Protein AF-A0AAD6GGM7-F1 (afdb_monomer_lite)

Radius of gyration: 41.73 Å; chains: 1; bounding box: 114×85×135 Å

InterPro domains:
  IPR012349 FMN-binding split barrel [G3DSA:2.30.110.10] (9-270)
  IPR024624 Pyridoxamine 5'-phosphate oxidase, Alr4036 family, FMN-binding domain [PF12766] (11-128)

Secondary structure (DSSP, 8-state):
-PPPPP--SPPTTHHHHHHHHHHSTT-EEEEEEEEE-TT--EEEEEEEEEEEEESS-----HHHHHHHHHHSGGGS--S-EE-S-EEEEEETTSHHHHHHHHTTTEEEEEEEEGGGTEEEEEEEEEEEE--TTTTSTT-HHHHHHHHHHHTT-EE-TT--TTS---HHHHHHHHHHTS-HHHHHHTTSSPTT--TTS--SSTT--TT-----TT-HHHHHHEEEEEEEEEEEEEEE-S-TTS-EEEEEEE---S-TT----SEEEEEEPPP---HHHHHHHHHGGG-----------------PPPPPHHHHHTT-----TT-------------------------------------------------------PPPPPPP-PPP--------------------------------------------------PPPPPPPPPPPPPP---------PPPPP----PPPPPPPPS-HHHHHHHH-HHHHHHHHHHHHHHHHHHHHHHHHHHHHHHHHHHHHHHHHHHHHHHHHHH--

Organism: NCBI:txid3151616

Foldseek 3Di:
DPPAAAPQDADPCQVVVVVLQVVAPQQKKKKWFWDADPVRDTDIDIDIFHKQHFPPPGDADPQLQVLQCVAPVPSFFWPWKTFSKIKTKFFPLDPVVVRCVVRVQWMWIWDCRPVQNKIKIFIFGKAKAQAPPCVVVPPPRNVVSVVVVVSHIDTDPDTDPVTDHDPNSSQLSVLSSDFQQRLCVLLADRPPDDPVDDDPDPSHHHRGGHSHSPPPSSSNGMIMMIGDGQKMWMFGCNDVVDTWIKMWGQCGDPDPPDPDNRIDIDIDDDPDDPVVVVVVVVVVVPPDPPPPPPDDPDPDPPPDDDADPVCVVVVHDHPPPDDDDDDDDYDDDDDDDDDDDDDDDDDDDDDDDDDDDDDDDDDDDDDDDDDDDDDDDDDDDDDDDDDDDDDDDDDDDDDDDDDDDDDDDDDDDDDDDDDDDDDDDDDDDDDDDDPDDDDDDDDDDDDDDDDDDDDDDDDDDDDDDDPPDDDDPDPDDPPDPVVVCVCPPPVNVVVVVVVVVVVVVVVVVVVVVVVVVVVVVVVVVVVVVVVVVVVVVVVVD

Structure (mmCIF, N/CA/C/O backbone):
data_AF-A0AAD6GGM7-F1
#
_entry.id   AF-A0AAD6GGM7-F1
#
loop_
_atom_site.group_PDB
_atom_site.id
_atom_site.type_symbol
_atom_site.label_atom_id
_atom_site.label_alt_id
_atom_site.label_comp_id
_atom_site.label_asym_id
_atom_site.label_entity_id
_atom_site.label_seq_id
_atom_site.pdbx_PDB_ins_code
_atom_site.Cartn_x
_atom_site.Cartn_y
_atom_site.Cartn_z
_atom_site.occupancy
_atom_site.B_iso_or_equiv
_atom_site.auth_seq_id
_atom_site.auth_comp_id
_atom_site.auth_asym_id
_atom_site.auth_atom_id
_atom_site.pdbx_PDB_model_num
ATOM 1 N N . MET A 1 1 ? 29.115 5.618 -0.479 1.00 35.94 1 MET A N 1
ATOM 2 C CA . MET A 1 1 ? 28.258 4.424 -0.609 1.00 35.94 1 MET A CA 1
ATOM 3 C C . MET A 1 1 ? 27.806 4.347 -2.053 1.00 35.94 1 MET A C 1
ATOM 5 O O . MET A 1 1 ? 27.170 5.283 -2.517 1.00 35.94 1 MET A O 1
ATOM 9 N N . THR A 1 2 ? 28.222 3.315 -2.778 1.00 30.22 2 THR A N 1
ATOM 10 C CA . THR A 1 2 ? 27.749 3.032 -4.141 1.00 30.22 2 THR A CA 1
ATOM 11 C C . THR A 1 2 ? 26.258 2.675 -4.063 1.00 30.22 2 THR A C 1
ATOM 13 O O . THR A 1 2 ? 25.895 1.949 -3.135 1.00 30.22 2 THR A O 1
ATOM 16 N N . PRO A 1 3 ? 25.381 3.198 -4.940 1.00 36.47 3 PRO A N 1
ATOM 17 C CA . PRO A 1 3 ? 23.967 2.835 -4.910 1.00 36.47 3 PRO A CA 1
ATOM 18 C C . PRO A 1 3 ? 23.812 1.319 -5.121 1.00 36.47 3 PRO A C 1
ATOM 20 O O . PRO A 1 3 ? 24.583 0.738 -5.895 1.00 36.47 3 PRO A O 1
ATOM 23 N N . PRO A 1 4 ? 22.865 0.663 -4.423 1.00 46.09 4 PRO A N 1
ATOM 24 C CA . PRO A 1 4 ? 22.585 -0.749 -4.645 1.00 46.09 4 PRO A CA 1
ATOM 25 C C . PRO A 1 4 ? 22.211 -0.959 -6.116 1.00 46.09 4 PRO A C 1
ATOM 27 O O . PRO A 1 4 ? 21.506 -0.143 -6.712 1.00 46.09 4 PRO A O 1
ATOM 30 N N . ARG A 1 5 ? 22.734 -2.030 -6.719 1.00 51.91 5 ARG A N 1
ATOM 31 C CA . ARG A 1 5 ? 22.454 -2.352 -8.121 1.00 51.91 5 ARG A CA 1
ATOM 32 C C . ARG A 1 5 ? 20.969 -2.687 -8.314 1.00 51.91 5 ARG A C 1
ATOM 34 O O . ARG A 1 5 ? 20.352 -3.206 -7.379 1.00 51.91 5 ARG A O 1
ATOM 41 N N . PRO A 1 6 ? 20.414 -2.441 -9.515 1.00 56.44 6 PRO A N 1
ATOM 42 C CA . PRO A 1 6 ? 19.057 -2.844 -9.840 1.00 56.44 6 PRO A CA 1
ATOM 43 C C . PRO A 1 6 ? 18.833 -4.332 -9.585 1.00 56.44 6 PRO A C 1
ATOM 45 O O . PRO A 1 6 ? 19.717 -5.148 -9.840 1.00 56.44 6 PRO A O 1
ATOM 48 N N . ARG A 1 7 ? 17.647 -4.698 -9.086 1.00 69.62 7 ARG A N 1
ATOM 49 C CA . ARG A 1 7 ? 17.227 -6.104 -8.971 1.00 69.62 7 ARG A CA 1
ATOM 50 C C . ARG A 1 7 ? 17.046 -6.682 -10.378 1.00 69.62 7 ARG A C 1
ATOM 52 O O . ARG A 1 7 ? 15.925 -6.685 -10.872 1.00 69.62 7 ARG A O 1
ATOM 59 N N . GLU A 1 8 ? 18.126 -7.125 -11.021 1.00 71.25 8 GLU A N 1
ATOM 60 C CA . GLU A 1 8 ? 18.127 -7.631 -12.407 1.00 71.25 8 GLU A CA 1
ATOM 61 C C . GLU A 1 8 ? 17.300 -8.913 -12.569 1.00 71.25 8 GLU A C 1
ATOM 63 O O . GLU A 1 8 ? 16.673 -9.123 -13.603 1.00 71.25 8 GLU A O 1
ATOM 68 N N . ILE A 1 9 ? 17.227 -9.737 -11.523 1.00 84.12 9 ILE A N 1
ATOM 69 C CA . ILE A 1 9 ? 16.497 -11.004 -11.545 1.00 84.12 9 ILE A CA 1
ATOM 70 C C . ILE A 1 9 ? 15.089 -10.802 -10.982 1.00 84.12 9 ILE A C 1
ATOM 72 O O . ILE A 1 9 ? 14.897 -10.289 -9.876 1.00 84.12 9 ILE A O 1
ATOM 76 N N . LYS A 1 10 ? 14.096 -11.233 -11.760 1.00 90.56 10 LYS A N 1
ATOM 77 C CA . LYS A 1 10 ? 12.685 -11.266 -11.372 1.00 90.56 10 LYS A CA 1
ATOM 78 C C . LYS A 1 10 ? 12.463 -12.210 -10.189 1.00 90.56 10 LYS A C 1
ATOM 80 O O . LYS A 1 10 ? 13.005 -13.311 -10.156 1.00 90.56 10 LYS A O 1
ATOM 85 N N . ALA A 1 11 ? 11.638 -11.795 -9.230 1.00 93.62 11 ALA A N 1
ATOM 86 C CA . ALA A 1 11 ? 11.418 -12.586 -8.027 1.00 93.62 11 ALA A CA 1
ATOM 87 C C . ALA A 1 11 ? 10.677 -13.914 -8.321 1.00 93.62 11 ALA A C 1
ATOM 89 O O . ALA A 1 11 ? 9.706 -13.912 -9.086 1.00 93.62 11 ALA A O 1
ATOM 90 N N . PRO A 1 12 ? 11.051 -15.035 -7.672 1.00 95.56 12 PRO A N 1
ATOM 91 C CA . PRO A 1 12 ? 10.489 -16.362 -7.965 1.00 95.56 12 PRO A CA 1
ATOM 92 C C . PRO A 1 12 ? 8.990 -16.478 -7.645 1.00 95.56 12 PRO A C 1
ATOM 94 O O . PRO A 1 12 ? 8.266 -17.258 -8.259 1.00 95.56 12 PRO A O 1
ATOM 97 N N . TRP A 1 13 ? 8.492 -15.670 -6.709 1.00 96.81 13 TRP A N 1
ATOM 98 C CA . TRP A 1 13 ? 7.081 -15.625 -6.319 1.00 96.81 13 TRP A CA 1
ATOM 99 C C . TRP A 1 13 ? 6.220 -14.715 -7.212 1.00 96.81 13 TRP A C 1
ATOM 101 O O . TRP A 1 13 ? 4.989 -14.788 -7.137 1.00 96.81 13 TRP A O 1
ATOM 111 N N . ARG A 1 14 ? 6.830 -13.856 -8.051 1.00 95.94 14 ARG A N 1
ATOM 112 C CA . ARG A 1 14 ? 6.131 -12.790 -8.798 1.00 95.94 14 ARG A CA 1
ATOM 113 C C . ARG A 1 14 ? 5.013 -13.361 -9.658 1.00 95.94 14 ARG A C 1
ATOM 115 O O . ARG A 1 14 ? 3.865 -12.940 -9.525 1.00 95.94 14 ARG A O 1
ATOM 122 N N . ASP A 1 15 ? 5.335 -14.299 -10.545 1.00 96.25 15 ASP A N 1
ATOM 123 C CA . ASP A 1 15 ? 4.378 -14.809 -11.536 1.00 96.25 15 ASP A CA 1
ATOM 124 C C . ASP A 1 15 ? 3.225 -15.571 -10.899 1.00 96.25 15 ASP A C 1
ATOM 126 O O . ASP A 1 15 ? 2.073 -15.437 -11.321 1.00 96.25 15 ASP A O 1
ATOM 130 N N . LEU A 1 16 ? 3.516 -16.312 -9.832 1.00 97.38 16 LEU A N 1
ATOM 131 C CA . LEU A 1 16 ? 2.498 -17.027 -9.085 1.00 97.38 16 LEU A CA 1
ATOM 132 C C . LEU A 1 16 ? 1.520 -16.047 -8.426 1.00 97.38 16 LEU A C 1
ATOM 134 O O . LEU A 1 16 ? 0.311 -16.170 -8.634 1.00 97.38 16 LEU A O 1
ATOM 138 N N . LEU A 1 17 ? 2.020 -15.020 -7.729 1.00 97.12 17 LEU A N 1
ATOM 139 C CA . LEU A 1 17 ? 1.173 -13.967 -7.164 1.00 97.12 17 LEU A CA 1
ATOM 140 C C . LEU A 1 17 ? 0.375 -13.241 -8.259 1.00 97.12 17 LEU A C 1
ATOM 142 O O . LEU A 1 17 ? -0.832 -13.059 -8.110 1.00 97.12 17 LEU A O 1
ATOM 146 N N . ALA A 1 18 ? 1.000 -12.889 -9.386 1.00 95.69 18 ALA A N 1
ATOM 147 C CA . ALA A 1 18 ? 0.317 -12.254 -10.514 1.00 95.69 18 ALA A CA 1
ATOM 148 C C . ALA A 1 18 ? -0.840 -13.116 -11.049 1.00 95.69 18 ALA A C 1
ATOM 150 O O . ALA A 1 18 ? -1.940 -12.608 -11.283 1.00 95.69 18 ALA A O 1
ATOM 151 N N . SER A 1 19 ? -0.617 -14.424 -11.203 1.00 95.94 19 SER A N 1
ATOM 152 C CA . SER A 1 19 ? -1.642 -15.368 -11.659 1.00 95.94 19 SER A CA 1
ATOM 153 C C . SER A 1 19 ? -2.811 -15.482 -10.675 1.00 95.94 19 SER A C 1
ATOM 155 O O . SER A 1 19 ? -3.964 -15.576 -11.095 1.00 95.94 19 SER A O 1
ATOM 157 N N . HIS A 1 20 ? -2.532 -15.419 -9.371 1.00 95.81 20 HIS A N 1
ATOM 158 C CA . HIS A 1 20 ? -3.547 -15.474 -8.325 1.00 95.81 20 HIS A CA 1
ATOM 159 C C . HIS A 1 20 ? -4.365 -14.173 -8.259 1.00 95.81 20 HIS A C 1
ATOM 161 O O . HIS A 1 20 ? -5.593 -14.210 -8.152 1.00 95.81 20 HIS A O 1
ATOM 167 N N . LEU A 1 21 ? -3.710 -13.013 -8.393 1.00 93.69 21 LEU A N 1
ATOM 168 C CA . LEU A 1 21 ? -4.381 -11.711 -8.421 1.00 93.69 21 LEU A CA 1
ATOM 169 C C . LEU A 1 21 ? -5.325 -11.581 -9.624 1.00 93.69 21 LEU A C 1
ATOM 171 O O . LEU A 1 21 ? -6.430 -11.076 -9.466 1.00 93.69 21 LEU A O 1
ATOM 175 N N . LYS A 1 22 ? -4.948 -12.097 -10.802 1.00 92.19 22 LYS A N 1
ATOM 176 C CA . LYS A 1 22 ? -5.815 -12.107 -11.999 1.00 92.19 22 LYS A CA 1
ATOM 177 C C . LYS A 1 22 ? -7.103 -12.916 -11.828 1.00 92.19 22 LYS A C 1
ATOM 179 O O . LYS A 1 22 ? -8.080 -12.651 -12.522 1.00 92.19 22 LYS A O 1
ATOM 184 N N . GLN A 1 23 ? -7.109 -13.894 -10.927 1.00 90.00 23 GLN A N 1
ATOM 185 C CA . GLN A 1 23 ? -8.280 -14.727 -10.644 1.00 90.00 23 GLN A CA 1
ATOM 186 C C . GLN A 1 23 ? -9.205 -14.109 -9.589 1.00 90.00 23 GLN A C 1
ATOM 188 O O . GLN A 1 23 ? -10.331 -14.570 -9.432 1.00 90.00 23 GLN A O 1
ATOM 193 N N . THR A 1 24 ? -8.759 -13.065 -8.881 1.00 82.94 24 THR A N 1
ATOM 194 C CA . THR A 1 24 ? -9.496 -12.507 -7.744 1.00 82.94 24 THR A CA 1
ATOM 195 C C . THR A 1 24 ? -10.193 -11.198 -8.125 1.00 82.94 24 THR A C 1
ATOM 197 O O . THR A 1 24 ? -9.528 -10.234 -8.511 1.00 82.94 24 THR A O 1
ATOM 200 N N . PRO A 1 25 ? -11.528 -11.101 -7.994 1.00 78.94 25 PRO A N 1
ATOM 201 C CA . PRO A 1 25 ? -12.244 -9.867 -8.286 1.00 78.94 25 PRO A CA 1
ATOM 202 C C . PRO A 1 25 ? -11.875 -8.754 -7.290 1.00 78.94 25 PRO A C 1
ATOM 204 O O . PRO A 1 25 ? -11.796 -8.973 -6.086 1.00 78.94 25 PRO A O 1
ATOM 207 N N . GLY A 1 26 ? -11.682 -7.531 -7.793 1.00 71.69 26 GLY A N 1
ATOM 208 C CA . GLY A 1 26 ? -11.533 -6.318 -6.974 1.00 71.69 26 GLY A CA 1
ATOM 209 C C . GLY A 1 26 ? -10.103 -5.940 -6.574 1.00 71.69 26 GLY A C 1
ATOM 210 O O . GLY A 1 26 ? -9.876 -4.772 -6.269 1.00 71.69 26 GLY A O 1
ATOM 211 N N . TYR A 1 27 ? -9.136 -6.864 -6.652 1.00 84.12 27 TYR A N 1
ATOM 212 C CA . TYR A 1 27 ? -7.724 -6.613 -6.317 1.00 84.12 27 TYR A CA 1
ATOM 213 C C . TYR A 1 27 ? -7.535 -5.947 -4.938 1.00 84.12 27 TYR A C 1
ATOM 215 O O . TYR A 1 27 ? -6.695 -5.069 -4.776 1.00 84.12 27 TYR A O 1
ATOM 223 N N . GLU A 1 28 ? -8.323 -6.314 -3.929 1.00 95.00 28 GLU A N 1
ATOM 224 C CA . GLU A 1 28 ? -8.232 -5.702 -2.599 1.00 95.00 28 GLU A CA 1
ATOM 225 C C . GLU A 1 28 ? -7.208 -6.415 -1.709 1.00 95.00 28 GLU A C 1
ATOM 227 O O . GLU A 1 28 ? -7.006 -7.627 -1.797 1.00 95.00 28 GLU A O 1
ATOM 232 N N . PHE A 1 29 ? -6.568 -5.659 -0.821 1.00 97.50 29 PHE A N 1
ATOM 233 C CA . PHE A 1 29 ? -5.662 -6.192 0.192 1.00 97.50 29 PHE A CA 1
ATOM 234 C C . PHE A 1 29 ? -5.756 -5.391 1.488 1.00 97.50 29 PHE A C 1
ATOM 236 O O . PHE A 1 29 ? -6.207 -4.244 1.500 1.00 97.50 29 PHE A O 1
ATOM 243 N N . THR A 1 30 ? -5.323 -5.991 2.593 1.00 98.50 30 THR A N 1
ATOM 244 C CA . THR A 1 30 ? -5.213 -5.306 3.884 1.00 98.50 30 THR A CA 1
ATOM 245 C C . THR A 1 30 ? -3.810 -4.738 4.035 1.00 98.50 30 THR A C 1
ATOM 247 O O . THR A 1 30 ? -2.838 -5.485 3.979 1.00 98.50 30 THR A O 1
ATOM 250 N N . LEU A 1 31 ? -3.701 -3.429 4.245 1.00 98.75 31 LEU A N 1
ATOM 251 C CA . LEU A 1 31 ? -2.444 -2.744 4.527 1.00 98.75 31 LEU A CA 1
ATOM 252 C C . LEU A 1 31 ? -2.303 -2.519 6.036 1.00 98.75 31 LEU A C 1
ATOM 254 O O . LEU A 1 31 ? -3.103 -1.788 6.628 1.00 98.75 31 LEU A O 1
ATOM 258 N N . GLY A 1 32 ? -1.271 -3.112 6.627 1.00 98.62 32 GLY A N 1
ATOM 259 C CA . GLY A 1 32 ? -0.784 -2.825 7.971 1.00 98.62 32 GLY A CA 1
ATOM 260 C C . GLY A 1 32 ? 0.305 -1.751 7.955 1.00 98.62 32 GLY A C 1
ATOM 261 O O . GLY A 1 32 ? 1.257 -1.842 7.182 1.00 98.62 32 GLY A O 1
ATOM 262 N N . THR A 1 33 ? 0.163 -0.744 8.815 1.00 98.56 33 THR A N 1
ATOM 263 C CA . THR A 1 33 ? 1.185 0.275 9.112 1.00 98.56 33 THR A CA 1
ATOM 264 C C . THR A 1 33 ? 1.308 0.452 10.627 1.00 98.56 33 THR A C 1
ATOM 266 O O . THR A 1 33 ? 0.507 -0.098 11.389 1.00 98.56 33 THR A O 1
ATOM 269 N N . VAL A 1 34 ? 2.285 1.242 11.069 1.00 98.00 34 VAL A N 1
ATOM 270 C CA . VAL A 1 34 ? 2.481 1.597 12.480 1.00 98.00 34 VAL A CA 1
ATOM 271 C C . VAL A 1 34 ? 2.318 3.106 12.643 1.00 98.00 34 VAL A C 1
ATOM 273 O O . VAL A 1 34 ? 2.827 3.874 11.837 1.00 98.00 34 VAL A O 1
ATOM 276 N N . GLU A 1 35 ? 1.567 3.513 13.658 1.00 97.06 35 GLU A N 1
ATOM 277 C CA . GLU A 1 35 ? 1.491 4.888 14.160 1.00 97.06 35 GLU A CA 1
ATOM 278 C C . GLU A 1 35 ? 2.192 4.953 15.515 1.00 97.06 35 GLU A C 1
ATOM 280 O O . GLU A 1 35 ? 2.224 3.945 16.212 1.00 97.06 35 GLU A O 1
ATOM 285 N N . TYR A 1 36 ? 2.702 6.110 15.922 1.00 96.00 36 TYR A N 1
ATOM 286 C CA . TYR A 1 36 ? 3.238 6.300 17.269 1.00 96.00 36 TYR A CA 1
ATOM 287 C C . TYR A 1 36 ? 2.291 7.180 18.085 1.00 96.00 36 TYR A C 1
ATOM 289 O O . TYR A 1 36 ? 1.843 8.224 17.610 1.00 96.00 36 TYR A O 1
ATOM 297 N N . ASN A 1 37 ? 1.927 6.744 19.295 1.00 95.06 37 ASN A N 1
ATOM 298 C CA . ASN A 1 37 ? 1.106 7.566 20.189 1.00 95.06 37 ASN A CA 1
ATOM 299 C C . ASN A 1 37 ? 1.936 8.703 20.824 1.00 95.06 37 ASN A C 1
ATOM 301 O O . ASN A 1 37 ? 3.132 8.841 20.571 1.00 95.06 37 ASN A O 1
ATOM 305 N N . SER A 1 38 ? 1.301 9.525 21.664 1.00 95.44 38 SER A N 1
ATOM 306 C CA . SER A 1 38 ? 1.968 10.627 22.377 1.00 95.44 38 SER A CA 1
ATOM 307 C C . SER A 1 38 ? 3.137 10.183 23.257 1.00 95.44 38 SER A C 1
ATOM 309 O O . SER A 1 38 ? 4.043 10.975 23.495 1.00 95.44 38 SER A O 1
ATOM 311 N N . ASP A 1 39 ? 3.119 8.930 23.709 1.00 96.31 39 ASP A N 1
ATOM 312 C CA . ASP A 1 39 ? 4.147 8.331 24.561 1.00 96.31 39 ASP A CA 1
ATOM 313 C C . ASP A 1 39 ? 5.272 7.677 23.732 1.00 96.31 39 ASP A C 1
ATOM 315 O O . ASP A 1 39 ? 6.206 7.097 24.281 1.00 96.31 39 ASP A O 1
ATOM 319 N N . GLY A 1 40 ? 5.202 7.771 22.397 1.00 95.25 40 GLY A N 1
ATOM 320 C CA . GLY A 1 40 ? 6.160 7.163 21.475 1.00 95.25 40 GLY A CA 1
ATOM 321 C C . GLY A 1 40 ? 5.998 5.648 21.320 1.00 95.25 40 GLY A C 1
ATOM 322 O O . GLY A 1 40 ? 6.885 4.991 20.777 1.00 95.25 40 GLY A O 1
ATOM 323 N N . GLU A 1 41 ? 4.886 5.068 21.774 1.00 96.62 41 GLU A N 1
ATOM 324 C CA . GLU A 1 41 ? 4.628 3.635 21.649 1.00 96.62 41 GLU A CA 1
ATOM 325 C C . GLU A 1 41 ? 4.082 3.290 20.253 1.00 96.62 41 GLU A C 1
ATOM 327 O O . GLU A 1 41 ? 3.190 3.984 19.748 1.00 96.62 41 GLU A O 1
ATOM 332 N N . PRO A 1 42 ? 4.555 2.194 19.629 1.00 96.81 42 PRO A N 1
ATOM 333 C CA . PRO A 1 42 ? 4.069 1.765 18.326 1.00 96.81 42 PRO A CA 1
ATOM 334 C C . PRO A 1 42 ? 2.659 1.170 18.435 1.00 96.81 42 PRO A C 1
ATOM 336 O O . PRO A 1 42 ? 2.422 0.177 19.126 1.00 96.81 42 PRO A O 1
ATOM 339 N N . VAL A 1 43 ? 1.720 1.730 17.679 1.00 98.00 43 VAL A N 1
ATOM 340 C CA . VAL A 1 43 ? 0.327 1.299 17.602 1.00 98.00 43 VAL A CA 1
ATOM 341 C C . VAL A 1 43 ? -0.001 0.842 16.175 1.00 98.00 43 VAL A C 1
ATOM 343 O O . VAL A 1 43 ? 0.002 1.650 15.243 1.00 98.00 43 VAL A O 1
ATOM 346 N N . PRO A 1 44 ? -0.325 -0.446 15.956 1.00 97.81 44 PRO A N 1
ATOM 347 C CA . PRO A 1 44 ? -0.630 -0.945 14.622 1.00 97.81 44 PRO A CA 1
ATOM 348 C C . PRO A 1 44 ? -1.933 -0.342 14.083 1.00 97.81 44 PRO A C 1
ATOM 350 O O . PRO A 1 44 ? -2.903 -0.102 14.812 1.00 97.81 44 PRO A O 1
ATOM 353 N N . ARG A 1 45 ? -1.969 -0.115 12.771 1.00 98.06 45 ARG A N 1
ATOM 354 C CA . ARG A 1 45 ? -3.123 0.404 12.035 1.00 98.06 45 ARG A CA 1
ATOM 355 C C . ARG A 1 45 ? -3.356 -0.450 10.803 1.00 98.06 45 ARG A C 1
ATOM 357 O O . ARG A 1 45 ? -2.426 -0.747 10.062 1.00 98.06 45 ARG A O 1
ATOM 364 N N . VAL A 1 46 ? -4.609 -0.816 10.559 1.00 98.31 46 VAL A N 1
ATOM 365 C CA . VAL A 1 46 ? -4.994 -1.668 9.427 1.00 98.31 46 VAL A CA 1
ATOM 366 C C . VAL A 1 46 ? -6.150 -1.052 8.654 1.00 98.31 46 VAL A C 1
ATOM 368 O O . VAL A 1 46 ? -7.016 -0.394 9.230 1.00 98.31 46 VAL A O 1
ATOM 371 N N . ARG A 1 47 ? -6.156 -1.240 7.335 1.00 97.94 47 ARG A N 1
ATOM 372 C CA . ARG A 1 47 ? -7.244 -0.825 6.440 1.00 97.94 47 ARG A CA 1
ATOM 373 C C . ARG A 1 47 ? -7.187 -1.592 5.125 1.00 97.94 47 ARG A C 1
ATOM 375 O O . ARG A 1 47 ? -6.117 -2.039 4.725 1.00 97.94 47 ARG A O 1
ATOM 382 N N . THR A 1 48 ? -8.311 -1.666 4.423 1.00 97.94 48 THR A N 1
ATOM 383 C CA . THR A 1 48 ? -8.371 -2.218 3.064 1.00 97.94 48 THR A CA 1
ATOM 384 C C . THR A 1 48 ? -7.915 -1.181 2.037 1.00 97.94 48 THR A C 1
ATOM 386 O O . THR A 1 48 ? -8.244 0.002 2.148 1.00 97.94 48 THR A O 1
ATOM 389 N N . CYS A 1 49 ? -7.144 -1.610 1.042 1.00 97.50 49 CYS A N 1
ATOM 390 C CA . CYS A 1 49 ? -6.679 -0.810 -0.088 1.00 97.50 49 CYS A CA 1
ATOM 391 C C . CYS A 1 49 ? -6.871 -1.588 -1.398 1.00 97.50 49 CYS A C 1
ATOM 393 O O . CYS A 1 49 ? -6.880 -2.816 -1.402 1.00 97.50 49 CYS A O 1
ATOM 395 N N . GLY A 1 50 ? -7.023 -0.868 -2.512 1.00 95.06 50 GLY A N 1
ATOM 396 C CA . GLY A 1 50 ? -7.075 -1.468 -3.846 1.00 95.06 50 GLY A CA 1
ATOM 397 C C . GLY A 1 50 ? -5.677 -1.569 -4.447 1.00 95.06 50 GLY A C 1
ATOM 398 O O . GLY A 1 50 ? -5.038 -0.542 -4.686 1.00 95.06 50 GLY A O 1
ATOM 399 N N . CYS A 1 51 ? -5.214 -2.788 -4.698 1.00 95.56 51 CYS A N 1
ATOM 400 C CA . CYS A 1 51 ? -4.004 -3.073 -5.454 1.00 95.56 51 CYS A CA 1
ATOM 401 C C . CYS A 1 51 ? -4.197 -2.650 -6.916 1.00 95.56 51 CYS A C 1
ATOM 403 O O . CYS A 1 51 ? -5.249 -2.858 -7.524 1.00 95.56 51 CYS A O 1
ATOM 405 N N . ARG A 1 52 ? -3.167 -2.022 -7.476 1.00 95.19 52 ARG A N 1
ATOM 406 C CA . ARG A 1 52 ? -3.119 -1.514 -8.850 1.00 95.19 52 ARG A CA 1
ATOM 407 C C . ARG A 1 52 ? -2.167 -2.321 -9.734 1.00 95.19 52 ARG A C 1
ATOM 409 O O . ARG A 1 52 ? -1.870 -1.898 -10.842 1.00 95.19 52 ARG A O 1
ATOM 416 N N . GLY A 1 53 ? -1.758 -3.501 -9.267 1.00 94.81 53 GLY A N 1
ATOM 417 C CA . GLY A 1 53 ? -0.844 -4.392 -9.971 1.00 94.81 53 GLY A CA 1
ATOM 418 C C . GLY A 1 53 ? 0.619 -4.122 -9.631 1.00 94.81 53 GLY A C 1
ATOM 419 O O . GLY A 1 53 ? 0.938 -3.505 -8.607 1.00 94.81 53 GLY A O 1
ATOM 420 N N . PHE A 1 54 ? 1.499 -4.625 -10.492 1.00 96.44 54 PHE A N 1
ATOM 421 C CA . PHE A 1 54 ? 2.937 -4.445 -10.355 1.00 96.44 54 PHE A CA 1
ATOM 422 C C . PHE A 1 54 ? 3.373 -3.122 -10.981 1.00 96.44 54 PHE A C 1
ATOM 424 O O . PHE A 1 54 ? 2.880 -2.736 -12.036 1.00 96.44 54 PHE A O 1
ATOM 431 N N . PHE A 1 55 ? 4.290 -2.405 -10.342 1.00 97.06 55 PHE A N 1
ATOM 432 C CA . PHE A 1 55 ? 4.837 -1.178 -10.905 1.00 97.06 55 PHE A CA 1
ATOM 433 C C . PHE A 1 55 ? 5.799 -1.484 -12.067 1.00 97.06 55 PHE A C 1
ATOM 435 O O . PHE A 1 55 ? 6.553 -2.451 -11.985 1.00 97.06 55 PHE A O 1
ATOM 442 N N . PRO A 1 56 ? 5.888 -0.641 -13.105 1.00 94.75 56 PRO A N 1
ATOM 443 C CA . PRO A 1 56 ? 4.892 0.320 -13.574 1.00 94.75 56 PRO A CA 1
ATOM 444 C C . PRO A 1 56 ? 3.857 -0.323 -14.523 1.00 94.75 56 PRO A C 1
ATOM 446 O O . PRO A 1 56 ? 3.173 0.390 -15.248 1.00 94.75 56 PRO A O 1
ATOM 449 N N . GLU A 1 57 ? 3.741 -1.653 -14.536 1.00 91.69 57 GLU A N 1
ATOM 450 C CA . GLU A 1 57 ? 2.872 -2.450 -15.410 1.00 91.69 57 GLU A CA 1
ATOM 451 C C . GLU A 1 57 ? 1.377 -2.293 -15.065 1.00 91.69 57 GLU A C 1
ATOM 453 O O . GLU A 1 57 ? 0.743 -3.164 -14.466 1.00 91.69 57 GLU A O 1
ATOM 458 N N . LEU A 1 58 ? 0.797 -1.162 -15.465 1.00 91.19 58 LEU A N 1
ATOM 459 C CA . LEU A 1 58 ? -0.612 -0.855 -15.250 1.00 91.19 58 LEU A CA 1
ATOM 460 C C . LEU A 1 58 ? -1.470 -1.256 -16.457 1.00 91.19 58 LEU A C 1
ATOM 462 O O . LEU A 1 58 ? -1.369 -0.679 -17.539 1.00 91.19 58 LEU A O 1
ATOM 466 N N . GLU A 1 59 ? -2.401 -2.187 -16.256 1.00 89.69 59 GLU A N 1
ATOM 467 C CA . GLU A 1 59 ? -3.450 -2.470 -17.239 1.00 89.69 59 GLU A CA 1
ATOM 468 C C . GLU A 1 59 ? -4.542 -1.385 -17.159 1.00 89.69 59 GLU A C 1
ATOM 470 O O . GLU A 1 59 ? -5.394 -1.376 -16.264 1.00 89.69 59 GLU A O 1
ATOM 475 N N . LEU A 1 60 ? -4.498 -0.426 -18.089 1.00 90.88 60 LEU A N 1
ATOM 476 C CA . LEU A 1 60 ? -5.483 0.654 -18.168 1.00 90.88 60 LEU A CA 1
ATOM 477 C C . LEU A 1 60 ? -6.846 0.145 -18.649 1.00 90.88 60 LEU A C 1
ATOM 479 O O . LEU A 1 60 ? -6.951 -0.495 -19.700 1.00 90.88 60 LEU A O 1
ATOM 483 N N . HIS A 1 61 ? -7.909 0.540 -17.946 1.00 90.56 61 HIS A N 1
ATOM 484 C CA . HIS A 1 61 ? -9.282 0.380 -18.420 1.00 90.56 61 HIS A CA 1
ATOM 485 C C . HIS A 1 61 ? -9.472 1.090 -19.781 1.00 90.56 61 HIS A C 1
ATOM 487 O O . HIS A 1 61 ? -8.912 2.174 -19.966 1.00 90.56 61 HIS A O 1
ATOM 493 N N . PRO A 1 62 ? -10.301 0.577 -20.719 1.00 93.00 62 PRO A N 1
ATOM 494 C CA . PRO A 1 62 ? -10.467 1.175 -22.050 1.00 93.00 62 PRO A CA 1
ATOM 495 C C . PRO A 1 62 ? -10.791 2.676 -22.054 1.00 93.00 62 PRO A C 1
ATOM 497 O O . PRO A 1 62 ? -10.295 3.415 -22.897 1.00 93.00 62 PRO A O 1
ATOM 500 N N . SER A 1 63 ? -11.581 3.155 -21.088 1.00 92.06 63 SER A N 1
ATOM 501 C CA . SER A 1 63 ? -11.841 4.596 -20.945 1.00 92.06 63 SER A CA 1
ATOM 502 C C . SER A 1 63 ? -10.607 5.386 -20.500 1.00 92.06 63 SER A C 1
ATOM 504 O O . SER A 1 63 ? -10.410 6.501 -20.958 1.00 92.06 63 SER A O 1
ATOM 506 N N . GLY A 1 64 ? -9.777 4.812 -19.624 1.00 93.69 64 GLY A N 1
ATOM 507 C CA . GLY A 1 64 ? -8.522 5.425 -19.192 1.00 93.69 64 GLY A CA 1
ATOM 508 C C . GLY A 1 64 ? -7.501 5.481 -20.328 1.00 93.69 64 GLY A C 1
ATOM 509 O O . GLY A 1 64 ? -6.810 6.480 -20.466 1.00 93.69 64 GLY A O 1
ATOM 510 N N . GLN A 1 65 ? -7.461 4.461 -21.194 1.00 94.06 65 GLN A N 1
ATOM 511 C CA . GLN A 1 65 ? -6.623 4.479 -22.401 1.00 94.06 65 GLN A CA 1
ATOM 512 C C . GLN A 1 65 ? -6.992 5.634 -23.338 1.00 94.06 65 GLN A C 1
ATOM 514 O O . GLN A 1 65 ? -6.108 6.281 -23.894 1.00 94.06 65 GLN A O 1
ATOM 519 N N . GLU A 1 66 ? -8.287 5.892 -23.520 1.00 94.25 66 GLU A N 1
ATOM 520 C CA . GLU A 1 66 ? -8.752 7.013 -24.336 1.00 94.25 66 GLU A CA 1
ATOM 521 C C . GLU A 1 66 ? -8.419 8.361 -23.683 1.00 94.25 66 GLU A C 1
ATOM 523 O O . GLU A 1 66 ? -7.888 9.245 -24.352 1.00 94.25 66 GLU A O 1
ATOM 528 N N . ASP A 1 67 ? -8.643 8.496 -22.370 1.00 95.56 67 ASP A N 1
ATOM 529 C CA . ASP A 1 67 ? -8.288 9.708 -21.624 1.00 95.56 67 ASP A CA 1
ATOM 530 C C . ASP A 1 67 ? -6.780 10.016 -21.740 1.00 95.56 67 ASP A C 1
ATOM 532 O O . ASP A 1 67 ? -6.407 11.154 -22.022 1.00 95.56 67 ASP A O 1
ATOM 536 N N . VAL A 1 68 ? -5.910 9.007 -21.587 1.00 95.38 68 VAL A N 1
ATOM 537 C CA . VAL A 1 68 ? -4.446 9.147 -21.716 1.00 95.38 68 VAL A CA 1
ATOM 538 C C . VAL A 1 68 ? -4.051 9.550 -23.136 1.00 95.38 68 VAL A C 1
ATOM 540 O O . VAL A 1 68 ? -3.284 10.492 -23.304 1.00 95.38 68 VAL A O 1
ATOM 543 N N . LYS A 1 69 ? -4.608 8.917 -24.176 1.00 93.94 69 LYS A N 1
ATOM 544 C CA . LYS A 1 69 ? -4.326 9.300 -25.574 1.00 93.94 69 LYS A CA 1
ATOM 545 C C . LYS A 1 69 ? -4.705 10.747 -25.880 1.00 93.94 69 LYS A C 1
ATOM 547 O O . LYS A 1 69 ? -4.050 11.383 -26.701 1.00 93.94 69 LYS A O 1
ATOM 552 N N . GLN A 1 70 ? -5.775 11.245 -25.263 1.00 93.94 70 GLN A N 1
ATOM 553 C CA . GLN A 1 70 ? -6.277 12.596 -25.499 1.00 93.94 70 GLN A CA 1
ATOM 554 C C . GLN A 1 70 ? -5.561 13.665 -24.664 1.00 93.94 70 GLN A C 1
ATOM 556 O O . GLN A 1 70 ? -5.431 14.794 -25.134 1.00 93.94 70 GLN A O 1
ATOM 561 N N . GLN A 1 71 ? -5.148 13.343 -23.433 1.00 93.94 71 GLN A N 1
ATOM 562 C CA . GLN A 1 71 ? -4.741 14.343 -22.434 1.00 93.94 71 GLN A CA 1
ATOM 563 C C . GLN A 1 71 ? -3.308 14.168 -21.902 1.00 93.94 71 GLN A C 1
ATOM 565 O O . GLN A 1 71 ? -2.765 15.114 -21.332 1.00 93.94 71 GLN A O 1
ATOM 570 N N . ALA A 1 72 ? -2.683 12.997 -22.058 1.00 90.12 72 ALA A N 1
ATOM 571 C CA . ALA A 1 72 ? -1.303 12.778 -21.629 1.00 90.12 72 ALA A CA 1
ATOM 572 C C . ALA A 1 72 ? -0.311 13.149 -22.738 1.00 90.12 72 ALA A C 1
ATOM 574 O O . ALA A 1 72 ? -0.532 12.890 -23.926 1.00 90.12 72 ALA A O 1
ATOM 575 N N . GLN A 1 73 ? 0.823 13.727 -22.349 1.00 84.12 73 GLN A N 1
ATOM 576 C CA . GLN A 1 73 ? 1.880 14.088 -23.285 1.00 84.12 73 GLN A CA 1
ATOM 577 C C . GLN A 1 73 ? 2.468 12.829 -23.939 1.00 84.12 73 GLN A C 1
ATOM 579 O O . GLN A 1 73 ? 2.821 11.864 -23.265 1.00 84.12 73 GLN A O 1
ATOM 584 N N . GLY A 1 74 ? 2.546 12.819 -25.274 1.00 85.50 74 GLY A N 1
ATOM 585 C CA . GLY A 1 74 ? 3.067 11.671 -26.029 1.00 85.50 74 GLY A CA 1
ATOM 586 C C . GLY A 1 74 ? 2.174 10.421 -26.007 1.00 85.50 74 GLY A C 1
ATOM 587 O O . GLY A 1 74 ? 2.573 9.394 -26.551 1.00 85.50 74 GLY A O 1
ATOM 588 N N . GLY A 1 75 ? 0.966 10.504 -25.433 1.00 88.06 75 GLY A N 1
ATOM 589 C CA . GLY A 1 75 ? 0.038 9.376 -25.319 1.00 88.06 75 GLY A CA 1
ATOM 590 C C . GLY A 1 75 ? 0.352 8.402 -24.178 1.00 88.06 75 GLY A C 1
ATOM 591 O O . GLY A 1 75 ? -0.113 7.264 -24.237 1.00 88.06 75 GLY A O 1
ATOM 592 N N . GLY A 1 76 ? 1.109 8.840 -23.165 1.00 90.06 76 GLY A N 1
ATOM 593 C CA . GLY A 1 76 ? 1.514 8.025 -22.016 1.00 90.06 76 GLY A CA 1
ATOM 594 C C . GLY A 1 76 ? 2.922 7.443 -22.150 1.00 90.06 76 GLY A C 1
ATOM 595 O O . GLY A 1 76 ? 3.665 7.755 -23.082 1.00 90.06 76 GLY A O 1
ATOM 596 N N . ASN A 1 77 ? 3.300 6.605 -21.190 1.00 92.50 77 ASN A N 1
ATOM 597 C CA . ASN A 1 77 ? 4.604 5.967 -21.140 1.00 92.50 77 ASN A CA 1
ATOM 598 C C . ASN A 1 77 ? 4.677 4.725 -22.040 1.00 92.50 77 ASN A C 1
ATOM 600 O O . ASN A 1 77 ? 3.729 3.938 -22.117 1.00 92.50 77 ASN A O 1
ATOM 604 N N . PRO A 1 78 ? 5.831 4.479 -22.688 1.00 91.44 78 PRO A N 1
ATOM 605 C CA . PRO A 1 78 ? 6.091 3.181 -23.296 1.00 91.44 78 PRO A CA 1
ATOM 606 C C . PRO A 1 78 ? 6.208 2.091 -22.210 1.00 91.44 78 PRO A C 1
ATOM 608 O O . PRO A 1 78 ? 6.624 2.395 -21.084 1.00 91.44 78 PRO A O 1
ATOM 611 N N . PRO A 1 79 ? 5.924 0.812 -22.533 1.00 91.38 79 PRO A N 1
ATOM 612 C CA . PRO A 1 79 ? 6.117 -0.324 -21.628 1.00 91.38 79 PRO A CA 1
ATOM 613 C C . PRO A 1 79 ? 7.614 -0.649 -21.479 1.00 91.38 79 PRO A C 1
ATOM 615 O O . PRO A 1 79 ? 8.089 -1.691 -21.913 1.00 91.38 79 PRO A O 1
ATOM 618 N N . LYS A 1 80 ? 8.372 0.288 -20.910 1.00 92.50 80 LYS A N 1
ATOM 619 C CA . LYS A 1 80 ? 9.835 0.262 -20.846 1.00 92.50 80 LYS A CA 1
ATOM 620 C C . LYS A 1 80 ? 10.373 -0.566 -19.688 1.00 92.50 80 LYS A C 1
ATOM 622 O O . LYS A 1 80 ? 11.402 -1.223 -19.825 1.00 92.50 80 LYS A O 1
ATOM 627 N N . TYR A 1 81 ? 9.684 -0.504 -18.554 1.00 94.19 81 TYR A N 1
ATOM 628 C CA . TYR A 1 81 ? 10.144 -1.104 -17.312 1.00 94.19 81 TYR A CA 1
ATOM 629 C C . TYR A 1 81 ? 9.159 -2.136 -16.772 1.00 94.19 81 TYR A C 1
ATOM 631 O O . TYR A 1 81 ? 7.948 -2.017 -16.964 1.00 94.19 81 TYR A O 1
ATOM 639 N N . GLU A 1 82 ? 9.688 -3.101 -16.030 1.00 94.56 82 GLU A N 1
ATOM 640 C CA . GLU A 1 82 ? 8.941 -3.979 -15.132 1.00 94.56 82 GLU A CA 1
ATOM 641 C C . GLU A 1 82 ? 9.604 -4.023 -13.748 1.00 94.56 82 GLU A C 1
ATOM 643 O O . GLU A 1 82 ? 10.758 -3.620 -13.580 1.00 94.56 82 GLU A O 1
ATOM 648 N N . SER A 1 83 ? 8.879 -4.503 -12.738 1.00 95.81 83 SER A N 1
ATOM 649 C CA . SER A 1 83 ? 9.431 -4.713 -11.398 1.00 95.81 83 SER A CA 1
ATOM 650 C C . SER A 1 83 ? 8.602 -5.718 -10.594 1.00 95.81 83 SER A C 1
ATOM 652 O O . SER A 1 83 ? 7.544 -6.169 -11.029 1.00 95.81 83 SER A O 1
ATOM 654 N N . ASP A 1 84 ? 9.072 -6.051 -9.392 1.00 96.00 84 ASP A N 1
ATOM 655 C CA . ASP A 1 84 ? 8.332 -6.884 -8.431 1.00 96.00 84 ASP A CA 1
ATOM 656 C C . ASP A 1 84 ? 7.542 -6.034 -7.413 1.00 96.00 84 ASP A C 1
ATOM 658 O O . ASP A 1 84 ? 7.061 -6.542 -6.402 1.00 96.00 84 ASP A O 1
ATOM 662 N N . LEU A 1 85 ? 7.428 -4.722 -7.643 1.00 97.75 85 LEU A N 1
ATOM 663 C CA . LEU A 1 85 ? 6.824 -3.783 -6.700 1.00 97.75 85 LEU A CA 1
ATOM 664 C C . LEU A 1 85 ? 5.301 -3.819 -6.789 1.00 97.75 85 LEU A C 1
ATOM 666 O O . LEU A 1 85 ? 4.749 -3.635 -7.869 1.00 97.75 85 LEU A O 1
ATOM 670 N N . LEU A 1 86 ? 4.605 -3.967 -5.665 1.00 97.50 86 LEU A N 1
ATOM 671 C CA . LEU A 1 86 ? 3.144 -3.843 -5.633 1.00 97.50 86 LEU A CA 1
ATOM 672 C C . LEU A 1 86 ? 2.732 -2.380 -5.521 1.00 97.50 86 LEU A C 1
ATOM 674 O O . LEU A 1 86 ? 3.393 -1.601 -4.839 1.00 97.50 86 LEU A O 1
ATOM 678 N N . THR A 1 87 ? 1.617 -2.004 -6.139 1.00 97.88 87 THR A N 1
ATOM 679 C CA . THR A 1 87 ? 1.167 -0.608 -6.146 1.00 97.88 87 THR A CA 1
ATOM 680 C C . THR A 1 87 ? -0.243 -0.434 -5.626 1.00 97.88 87 THR A C 1
ATOM 682 O O . THR A 1 87 ? -1.100 -1.304 -5.767 1.00 97.88 87 THR A O 1
ATOM 685 N N . PHE A 1 88 ? -0.506 0.729 -5.041 1.00 97.88 88 PHE A N 1
ATOM 686 C CA . PHE A 1 88 ? -1.851 1.212 -4.764 1.00 97.88 88 PHE A CA 1
ATOM 687 C C . PHE A 1 88 ? -1.897 2.738 -4.868 1.00 97.88 88 PHE A C 1
ATOM 689 O O . PHE A 1 88 ? -0.873 3.403 -5.004 1.00 97.88 88 PHE A O 1
ATOM 696 N N . THR A 1 89 ? -3.095 3.311 -4.823 1.00 97.88 89 THR A N 1
ATOM 697 C CA . THR A 1 89 ? -3.301 4.765 -4.911 1.00 97.88 89 THR A CA 1
ATOM 698 C C . THR A 1 89 ? -4.032 5.268 -3.678 1.00 97.88 89 THR A C 1
ATOM 700 O O . THR A 1 89 ? -4.932 4.595 -3.175 1.00 97.88 89 THR A O 1
ATOM 703 N N . THR A 1 90 ? -3.671 6.448 -3.184 1.00 98.00 90 THR A N 1
ATOM 704 C CA . THR A 1 90 ? -4.252 7.024 -1.963 1.00 98.00 90 THR A CA 1
ATOM 705 C C . THR A 1 90 ? -4.324 8.543 -2.046 1.00 98.00 90 THR A C 1
ATOM 707 O O . THR A 1 90 ? -3.703 9.164 -2.905 1.00 98.00 90 THR A O 1
ATOM 710 N N . ASP A 1 91 ? -5.108 9.138 -1.150 1.00 97.75 91 ASP A N 1
ATOM 711 C CA . ASP A 1 91 ? -5.106 10.580 -0.917 1.00 97.75 91 ASP A CA 1
ATOM 712 C C . ASP A 1 91 ? -3.961 10.937 0.045 1.00 97.75 91 ASP A C 1
ATOM 714 O O . ASP A 1 91 ? -3.748 10.217 1.030 1.00 97.75 91 ASP A O 1
ATOM 718 N N . VAL A 1 92 ? -3.229 12.017 -0.247 1.00 96.75 92 VAL A N 1
ATOM 719 C CA . VAL A 1 92 ? -2.069 12.479 0.530 1.00 96.75 92 VAL A CA 1
ATOM 720 C C . VAL A 1 92 ? -2.428 12.823 1.977 1.00 96.75 92 VAL A C 1
ATOM 722 O O . VAL A 1 92 ? -1.611 12.686 2.877 1.00 96.75 92 VAL A O 1
ATOM 725 N N . ARG A 1 93 ? -3.685 13.206 2.218 1.00 96.06 93 ARG A N 1
ATOM 726 C CA . ARG A 1 93 ? -4.197 13.643 3.523 1.00 96.06 93 ARG A CA 1
ATOM 727 C C . ARG A 1 93 ? -4.615 12.476 4.419 1.00 96.06 93 ARG A C 1
ATOM 729 O O . ARG A 1 93 ? -5.153 12.698 5.498 1.00 96.06 93 ARG A O 1
ATOM 736 N N . MET A 1 94 ? -4.458 11.230 3.967 1.00 96.69 94 MET A N 1
ATOM 737 C CA . MET A 1 94 ? -4.779 10.059 4.784 1.00 96.69 94 MET A CA 1
ATOM 738 C C . MET A 1 94 ? -3.636 9.729 5.741 1.00 96.69 94 MET A C 1
ATOM 740 O O . MET A 1 94 ? -2.496 9.589 5.310 1.00 96.69 94 MET A O 1
ATOM 744 N N . GLU A 1 95 ? -3.985 9.445 6.998 1.00 96.12 95 GLU A N 1
ATOM 745 C CA . GLU A 1 95 ? -3.054 9.100 8.091 1.00 96.12 95 GLU A CA 1
ATOM 746 C C . GLU A 1 95 ? -2.020 8.028 7.717 1.00 96.12 95 GLU A C 1
ATOM 748 O O . GLU A 1 95 ? -0.890 8.048 8.184 1.00 96.12 95 GLU A O 1
ATOM 753 N N . LYS A 1 96 ? -2.378 7.082 6.836 1.00 97.31 96 LYS A N 1
ATOM 754 C CA . LYS A 1 96 ? -1.461 6.006 6.440 1.00 97.31 96 LYS A CA 1
ATOM 755 C C . LYS A 1 96 ? -0.146 6.517 5.837 1.00 97.31 96 LYS A C 1
ATOM 757 O O . LYS A 1 96 ? 0.833 5.792 5.906 1.00 97.31 96 LYS A O 1
ATOM 762 N N . LEU A 1 97 ? -0.119 7.699 5.210 1.00 96.69 97 LEU A N 1
ATOM 763 C CA . LEU A 1 97 ? 1.115 8.212 4.611 1.00 96.69 97 LEU A CA 1
ATOM 764 C C . LEU A 1 97 ? 2.089 8.738 5.664 1.00 96.69 97 LEU A C 1
ATOM 766 O O . LEU A 1 97 ? 3.264 8.390 5.591 1.00 96.69 97 LEU A O 1
ATOM 770 N N . SER A 1 98 ? 1.614 9.492 6.661 1.00 95.69 98 SER A N 1
ATOM 771 C CA . SER A 1 98 ? 2.471 9.909 7.780 1.00 95.69 98 SER A CA 1
ATOM 772 C C . SER A 1 98 ? 2.958 8.690 8.561 1.00 95.69 98 SER A C 1
ATOM 774 O O . SER A 1 98 ? 4.151 8.557 8.795 1.00 95.69 98 SER A O 1
ATOM 776 N N . GLN A 1 99 ? 2.072 7.720 8.809 1.00 97.56 99 GLN A N 1
ATOM 777 C CA . GLN A 1 99 ? 2.411 6.443 9.447 1.00 97.56 99 GLN A CA 1
ATOM 778 C C . GLN A 1 99 ? 3.500 5.670 8.682 1.00 97.56 99 GLN A C 1
ATOM 780 O O . GLN A 1 99 ? 4.410 5.111 9.289 1.00 97.56 99 GLN A O 1
ATOM 785 N N . ILE A 1 100 ? 3.446 5.641 7.344 1.00 97.69 100 ILE A N 1
ATOM 786 C CA . ILE A 1 100 ? 4.503 5.035 6.518 1.00 97.69 100 ILE A CA 1
ATOM 787 C C . ILE A 1 100 ? 5.832 5.762 6.747 1.00 97.69 100 ILE A C 1
ATOM 789 O O . ILE A 1 100 ? 6.835 5.106 6.992 1.00 97.69 100 ILE A O 1
ATOM 793 N N . VAL A 1 101 ? 5.861 7.094 6.707 1.00 96.00 101 VAL A N 1
ATOM 794 C CA . VAL A 1 101 ? 7.107 7.857 6.893 1.00 96.00 101 VAL A CA 1
ATOM 795 C C . VAL A 1 101 ? 7.674 7.676 8.307 1.00 96.00 101 VAL A C 1
ATOM 797 O O . VAL A 1 101 ? 8.855 7.360 8.453 1.00 96.00 101 VAL A O 1
ATOM 800 N N . GLU A 1 102 ? 6.837 7.808 9.336 1.00 95.50 102 GLU A N 1
ATOM 801 C CA . GLU A 1 102 ? 7.211 7.697 10.755 1.00 95.50 102 GLU A CA 1
ATOM 802 C C . GLU A 1 102 ? 7.740 6.305 11.121 1.00 95.50 102 GLU A C 1
ATOM 804 O O . GLU A 1 102 ? 8.686 6.183 11.894 1.00 95.50 102 GLU A O 1
ATOM 809 N N . SER A 1 103 ? 7.182 5.249 10.524 1.00 95.50 103 SER A N 1
ATOM 810 C CA . SER A 1 103 ? 7.619 3.862 10.737 1.00 95.50 103 SER A CA 1
ATOM 811 C C . SER A 1 103 ? 8.843 3.458 9.908 1.00 95.50 103 SER A C 1
ATOM 813 O O . SER A 1 103 ? 9.133 2.270 9.774 1.00 95.50 103 SER A O 1
ATOM 815 N N . GLY A 1 104 ? 9.564 4.411 9.308 1.00 95.75 104 GLY A N 1
ATOM 816 C CA . GLY A 1 104 ? 10.724 4.104 8.470 1.00 95.75 104 GLY A CA 1
ATOM 817 C C . GLY A 1 104 ? 10.351 3.386 7.169 1.00 95.75 104 GLY A C 1
ATOM 818 O O . GLY A 1 104 ? 11.127 2.585 6.653 1.00 95.75 104 GLY A O 1
ATOM 819 N N . TYR A 1 105 ? 9.174 3.694 6.622 1.00 97.88 105 TYR A N 1
ATOM 820 C CA . TYR A 1 105 ? 8.573 3.131 5.408 1.00 97.88 105 TYR A CA 1
ATOM 821 C C . TYR A 1 105 ? 8.055 1.697 5.540 1.00 97.88 105 TYR A C 1
ATOM 823 O O . TYR A 1 105 ? 7.543 1.163 4.557 1.00 97.88 105 TYR A O 1
ATOM 831 N N . HIS A 1 106 ? 8.138 1.069 6.715 1.00 98.12 106 HIS A N 1
ATOM 832 C CA . HIS A 1 106 ? 7.763 -0.332 6.890 1.00 98.12 106 HIS A CA 1
ATOM 833 C C . HIS A 1 106 ? 6.251 -0.567 6.785 1.00 98.12 106 HIS A C 1
ATOM 835 O O . HIS A 1 106 ? 5.440 0.074 7.454 1.00 98.12 106 HIS A O 1
ATOM 841 N N . VAL A 1 107 ? 5.870 -1.544 5.960 1.00 98.69 107 VAL A N 1
ATOM 842 C CA . VAL A 1 107 ? 4.478 -1.973 5.781 1.00 98.69 107 VAL A CA 1
ATOM 843 C C . VAL A 1 107 ? 4.363 -3.487 5.655 1.00 98.69 107 VAL A C 1
ATOM 845 O O . VAL A 1 107 ? 5.308 -4.170 5.252 1.00 98.69 107 VAL A O 1
ATOM 848 N N . GLU A 1 108 ? 3.164 -4.001 5.923 1.00 98.75 108 GLU A N 1
ATOM 849 C CA . GLU A 1 108 ? 2.763 -5.359 5.550 1.00 98.75 108 GLU A CA 1
ATOM 850 C C . GLU A 1 108 ? 1.465 -5.308 4.734 1.00 98.75 108 GLU A C 1
ATOM 852 O O . GLU A 1 108 ? 0.460 -4.746 5.169 1.00 98.75 108 GLU A O 1
ATOM 857 N N . ALA A 1 109 ? 1.480 -5.891 3.539 1.00 98.50 109 ALA A N 1
ATOM 858 C CA . ALA A 1 109 ? 0.319 -6.058 2.678 1.00 98.50 109 ALA A CA 1
ATOM 859 C C . ALA A 1 109 ? -0.144 -7.519 2.712 1.00 98.50 109 ALA A C 1
ATOM 861 O O . ALA A 1 109 ? 0.627 -8.424 2.400 1.00 98.50 109 ALA A O 1
ATOM 862 N N . VAL A 1 110 ? -1.406 -7.754 3.069 1.00 98.56 110 VAL A N 1
ATOM 863 C CA . VAL A 1 110 ? -1.987 -9.098 3.167 1.00 98.56 110 VAL A CA 1
ATOM 864 C C . VAL A 1 110 ? -3.112 -9.264 2.156 1.00 98.56 110 VAL A C 1
ATOM 866 O O . VAL A 1 110 ? -4.112 -8.545 2.198 1.00 98.56 110 VAL A O 1
ATOM 869 N N . PHE A 1 111 ? -2.972 -10.255 1.283 1.00 98.00 111 PHE A N 1
ATOM 870 C CA . PHE A 1 111 ? -4.000 -10.676 0.341 1.00 98.00 111 PHE A CA 1
ATOM 871 C C . PHE A 1 111 ? -4.621 -11.971 0.845 1.00 98.00 111 PHE A C 1
ATOM 873 O O . PHE A 1 111 ? -3.919 -12.961 1.035 1.00 98.00 111 PHE A O 1
ATOM 880 N N . TRP A 1 112 ? -5.936 -11.979 1.040 1.00 96.56 112 TRP A N 1
ATOM 881 C CA . TRP A 1 112 ? -6.686 -13.209 1.264 1.00 96.56 112 TRP A CA 1
ATOM 882 C C . TRP A 1 112 ? -7.510 -13.517 0.019 1.00 96.56 112 TRP A C 1
ATOM 884 O O . TRP A 1 112 ? -8.478 -12.821 -0.279 1.00 96.56 112 TRP A O 1
ATOM 894 N N . LEU A 1 113 ? -7.097 -14.543 -0.719 1.00 95.81 113 LEU A N 1
ATOM 895 C CA . LEU A 1 113 ? -7.703 -14.935 -1.985 1.00 95.81 113 LEU A CA 1
ATOM 896 C C . LEU A 1 113 ? -8.604 -16.135 -1.717 1.00 95.81 113 LEU A C 1
ATOM 898 O O . LEU A 1 113 ? -8.183 -17.286 -1.828 1.00 95.81 113 LEU A O 1
ATOM 902 N N . GLN A 1 114 ? -9.831 -15.841 -1.287 1.00 93.31 114 GLN A N 1
ATOM 903 C CA . GLN A 1 114 ? -10.766 -16.841 -0.773 1.00 93.31 114 GLN A CA 1
ATOM 904 C C . GLN A 1 114 ? -11.043 -17.968 -1.776 1.00 93.31 114 GLN A C 1
ATOM 906 O O . GLN A 1 114 ? -11.028 -19.131 -1.385 1.00 93.31 114 GLN A O 1
ATOM 911 N N . ASP A 1 115 ? -11.236 -17.641 -3.055 1.00 92.88 115 ASP A N 1
ATOM 912 C CA . ASP A 1 115 ? -11.534 -18.632 -4.099 1.00 92.88 115 ASP A CA 1
ATOM 913 C C . ASP A 1 115 ? -10.371 -19.610 -4.332 1.00 92.88 115 ASP A C 1
ATOM 915 O O . ASP A 1 115 ? -10.584 -20.757 -4.717 1.00 92.88 115 ASP A O 1
ATOM 919 N N . LEU A 1 116 ? -9.142 -19.170 -4.050 1.00 95.12 116 LEU A N 1
ATOM 920 C CA . LEU A 1 116 ? -7.925 -19.979 -4.133 1.00 95.12 116 LEU A CA 1
ATOM 921 C C . LEU A 1 116 ? -7.520 -20.581 -2.785 1.00 95.12 116 LEU A C 1
ATOM 923 O O . LEU A 1 116 ? -6.500 -21.263 -2.711 1.00 95.12 116 LEU A O 1
ATOM 927 N N . MET A 1 117 ? -8.252 -20.275 -1.707 1.00 95.81 117 MET A N 1
ATOM 928 C CA . MET A 1 117 ? -7.883 -20.623 -0.332 1.00 95.81 117 MET A CA 1
ATOM 929 C C . MET A 1 117 ? -6.414 -20.287 -0.014 1.00 95.81 117 MET A C 1
ATOM 931 O O . MET A 1 117 ? -5.731 -21.020 0.693 1.00 95.81 117 MET A O 1
ATOM 935 N N . THR A 1 118 ? -5.910 -19.177 -0.558 1.00 96.81 118 THR A N 1
ATOM 936 C CA . THR A 1 118 ? -4.494 -18.800 -0.469 1.00 96.81 118 THR A CA 1
ATOM 937 C C . THR A 1 118 ? -4.353 -17.425 0.172 1.00 96.81 118 THR A C 1
ATOM 939 O O . THR A 1 118 ? -5.004 -16.464 -0.240 1.00 96.81 118 THR A O 1
ATOM 942 N N . GLN A 1 119 ? -3.465 -17.312 1.158 1.00 97.75 119 GLN A N 1
ATOM 943 C CA . GLN A 1 119 ? -3.037 -16.038 1.724 1.00 97.75 119 GLN A CA 1
ATOM 944 C C . GLN A 1 119 ? -1.647 -15.672 1.208 1.00 97.75 119 GLN A C 1
ATOM 946 O O . GLN A 1 119 ? -0.742 -16.501 1.228 1.00 97.75 119 GLN A O 1
ATOM 951 N N . TRP A 1 120 ? -1.468 -14.413 0.819 1.00 98.50 120 TRP A N 1
ATOM 952 C CA . TRP A 1 120 ? -0.153 -13.820 0.604 1.00 98.50 120 TRP A CA 1
ATOM 953 C C . TRP A 1 120 ? 0.108 -12.734 1.633 1.00 98.50 120 TRP A C 1
ATOM 955 O O . TRP A 1 120 ? -0.779 -11.929 1.918 1.00 98.50 120 TRP A O 1
ATOM 965 N N . ARG A 1 121 ? 1.329 -12.680 2.155 1.00 98.62 121 ARG A N 1
ATOM 966 C CA . ARG A 1 121 ? 1.805 -11.611 3.035 1.00 98.62 121 ARG A CA 1
ATOM 967 C C . ARG A 1 121 ? 3.071 -11.034 2.431 1.00 98.62 121 ARG A C 1
ATOM 969 O O . ARG A 1 121 ? 4.017 -11.766 2.176 1.00 98.62 121 ARG A O 1
ATOM 976 N N . VAL A 1 122 ? 3.077 -9.736 2.187 1.00 98.69 122 VAL A N 1
ATOM 977 C CA . VAL A 1 122 ? 4.202 -9.016 1.593 1.00 98.69 122 VAL A CA 1
ATOM 978 C C . VAL A 1 122 ? 4.660 -7.975 2.595 1.00 98.69 122 VAL A C 1
ATOM 980 O O . VAL A 1 122 ? 3.959 -6.991 2.827 1.00 98.69 122 VAL A O 1
ATOM 983 N N . LYS A 1 123 ? 5.823 -8.194 3.202 1.00 98.62 123 LYS A N 1
ATOM 984 C CA . LYS A 1 123 ? 6.475 -7.219 4.077 1.00 98.62 123 LYS A CA 1
ATOM 985 C C . LYS A 1 123 ? 7.521 -6.462 3.281 1.00 98.62 123 LYS A C 1
ATOM 987 O O . LYS A 1 123 ? 8.229 -7.040 2.455 1.00 98.62 123 LYS A O 1
ATOM 992 N N . GLY A 1 124 ? 7.629 -5.169 3.531 1.00 97.94 124 GLY A N 1
ATOM 993 C CA . GLY A 1 124 ? 8.584 -4.357 2.801 1.00 97.94 124 GLY A CA 1
ATOM 994 C C . GLY A 1 124 ? 8.508 -2.887 3.148 1.00 97.94 124 GLY A C 1
ATOM 995 O O . GLY A 1 124 ? 8.064 -2.513 4.237 1.00 97.94 124 GLY A O 1
ATOM 996 N N . ARG A 1 125 ? 8.932 -2.058 2.193 1.00 98.31 125 ARG A N 1
ATOM 997 C CA . ARG A 1 125 ? 8.994 -0.602 2.334 1.00 98.31 125 ARG A CA 1
ATOM 998 C C . ARG A 1 125 ? 8.110 0.102 1.310 1.00 98.31 125 ARG A C 1
ATOM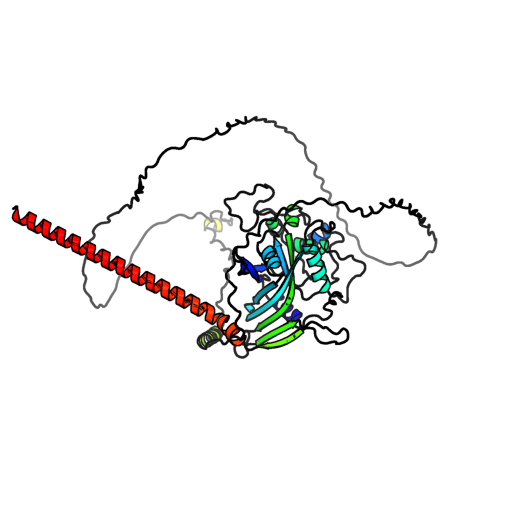 1000 O O . ARG A 1 125 ? 8.233 -0.157 0.117 1.00 98.31 125 ARG A O 1
ATOM 1007 N N . ALA A 1 126 ? 7.225 0.986 1.760 1.00 98.44 126 ALA A N 1
ATOM 1008 C CA . ALA A 1 126 ? 6.299 1.723 0.905 1.00 98.44 126 ALA A CA 1
ATOM 1009 C C . ALA A 1 126 ? 6.777 3.152 0.634 1.00 98.44 126 ALA A C 1
ATOM 1011 O O . ALA A 1 126 ? 7.099 3.891 1.558 1.00 98.44 126 ALA A O 1
ATOM 1012 N N . PHE A 1 127 ? 6.750 3.570 -0.629 1.00 98.19 127 PHE A N 1
ATOM 1013 C CA . PHE A 1 127 ? 7.154 4.905 -1.063 1.00 98.19 127 PHE A CA 1
ATOM 1014 C C . PHE A 1 127 ? 6.030 5.560 -1.862 1.00 98.19 127 PHE A C 1
ATOM 1016 O O . PHE A 1 127 ? 5.567 5.004 -2.860 1.00 98.19 127 PHE A O 1
ATOM 1023 N N . ALA A 1 128 ? 5.579 6.729 -1.406 1.00 97.50 128 ALA A N 1
ATOM 1024 C CA . ALA A 1 128 ? 4.548 7.518 -2.068 1.00 97.50 128 ALA A CA 1
ATOM 1025 C C . ALA A 1 128 ? 5.179 8.567 -2.992 1.00 97.50 128 ALA A C 1
ATOM 1027 O O . ALA A 1 128 ? 6.158 9.203 -2.617 1.00 97.50 128 ALA A O 1
ATOM 1028 N N . PHE A 1 129 ? 4.599 8.757 -4.174 1.00 96.06 129 PHE A N 1
ATOM 1029 C CA . PHE A 1 129 ? 5.022 9.762 -5.145 1.00 96.06 129 PHE A CA 1
ATOM 1030 C C . PHE A 1 129 ? 3.827 10.310 -5.942 1.00 96.06 129 PHE A C 1
ATOM 1032 O O . PHE A 1 129 ? 2.708 9.783 -5.884 1.00 96.06 129 PHE A O 1
ATOM 1039 N N . GLY A 1 130 ? 4.065 11.377 -6.699 1.00 93.69 130 GLY A N 1
ATOM 1040 C CA . GLY A 1 130 ? 3.100 11.986 -7.615 1.00 93.69 130 GLY A CA 1
ATOM 1041 C C . GLY A 1 130 ? 2.633 13.379 -7.216 1.00 93.69 130 GLY A C 1
ATOM 1042 O O . GLY A 1 130 ? 1.521 13.771 -7.577 1.00 93.69 130 GLY A O 1
ATOM 1043 N N . GLU A 1 131 ? 3.472 14.101 -6.478 1.00 89.06 131 GLU A N 1
ATOM 1044 C CA . GLU A 1 131 ? 3.296 15.526 -6.226 1.00 89.06 131 GLU A CA 1
ATOM 1045 C C . GLU A 1 131 ? 3.395 16.328 -7.543 1.00 89.06 131 GLU A C 1
ATOM 1047 O O . GLU A 1 131 ? 4.348 16.125 -8.304 1.00 89.06 131 GLU A O 1
ATOM 1052 N N . PRO A 1 132 ? 2.402 17.183 -7.863 1.00 77.62 132 PRO A N 1
ATOM 1053 C CA . PRO A 1 132 ? 2.486 18.061 -9.028 1.00 77.62 132 PRO A CA 1
ATOM 1054 C C . PRO A 1 132 ? 3.625 19.080 -8.842 1.00 77.62 132 PRO A C 1
ATOM 1056 O O . PRO A 1 132 ? 3.838 19.560 -7.735 1.00 77.62 132 PRO A O 1
ATOM 1059 N N . ASP A 1 133 ? 4.344 19.401 -9.922 1.00 62.78 133 ASP A N 1
ATOM 1060 C CA . ASP A 1 133 ? 5.459 20.372 -9.969 1.00 62.78 133 ASP A CA 1
ATOM 1061 C C . ASP A 1 133 ? 6.774 19.977 -9.261 1.00 62.78 133 ASP A C 1
ATOM 1063 O O . ASP A 1 133 ? 7.567 20.835 -8.871 1.00 62.78 133 ASP A O 1
ATOM 1067 N N . ALA A 1 134 ? 7.093 18.680 -9.196 1.00 52.50 134 ALA A N 1
ATOM 1068 C CA . ALA A 1 134 ? 8.398 18.186 -8.725 1.00 52.50 134 ALA A CA 1
ATOM 1069 C C . ALA A 1 134 ? 9.607 18.546 -9.633 1.00 52.50 134 ALA A C 1
ATOM 1071 O O . ALA A 1 134 ? 10.713 18.056 -9.401 1.00 52.50 134 ALA A O 1
ATOM 1072 N N . GLU A 1 135 ? 9.430 19.375 -10.673 1.00 47.09 135 GLU A N 1
ATOM 1073 C CA . GLU A 1 135 ? 10.565 20.032 -11.348 1.00 47.09 135 GLU A CA 1
ATOM 1074 C C . GLU A 1 135 ? 11.230 21.081 -10.443 1.00 47.09 135 GLU A C 1
ATOM 1076 O O . GLU A 1 135 ? 12.423 21.353 -10.588 1.00 47.09 135 GLU A O 1
ATOM 1081 N N . ASN A 1 136 ? 10.507 21.592 -9.439 1.00 47.09 136 ASN A N 1
ATOM 1082 C CA . ASN A 1 136 ? 11.143 22.151 -8.255 1.00 47.09 136 ASN A CA 1
ATOM 1083 C C . ASN A 1 136 ? 11.529 20.977 -7.347 1.00 47.09 136 ASN A C 1
ATOM 1085 O O . ASN A 1 136 ? 10.669 20.314 -6.771 1.00 47.09 136 ASN A O 1
ATOM 1089 N N . LEU A 1 137 ? 12.833 20.719 -7.232 1.00 51.16 137 LEU A N 1
ATOM 1090 C CA . LEU A 1 137 ? 13.487 19.678 -6.417 1.00 51.16 137 LEU A CA 1
ATOM 1091 C C . LEU A 1 137 ? 13.199 19.765 -4.894 1.00 51.16 137 LEU A C 1
ATOM 1093 O O . LEU A 1 137 ? 13.906 19.160 -4.091 1.00 51.16 137 LEU A O 1
ATOM 1097 N N . ASP A 1 138 ? 12.168 20.500 -4.484 1.00 53.56 138 ASP A N 1
ATOM 1098 C CA . ASP A 1 138 ? 11.895 20.908 -3.106 1.00 53.56 138 ASP A CA 1
ATOM 1099 C C . ASP A 1 138 ? 10.990 19.931 -2.337 1.00 53.56 138 ASP A C 1
ATOM 1101 O O . ASP A 1 138 ? 10.661 20.196 -1.182 1.00 53.56 138 ASP A O 1
ATOM 1105 N N . SER A 1 139 ? 10.624 18.782 -2.924 1.00 75.75 139 SER A N 1
ATOM 1106 C CA . SER A 1 139 ? 10.027 17.651 -2.193 1.00 75.75 139 SER A CA 1
ATOM 1107 C C . SER A 1 139 ? 11.056 16.523 -2.024 1.00 75.75 139 SER A C 1
ATOM 1109 O O . SER A 1 139 ? 11.177 15.636 -2.886 1.00 75.75 139 SER A O 1
ATOM 1111 N N . PRO A 1 140 ? 11.844 16.532 -0.925 1.00 84.50 140 PRO A N 1
ATOM 1112 C CA . PRO A 1 140 ? 12.832 15.495 -0.638 1.00 84.50 140 PRO A CA 1
ATOM 1113 C C . PRO A 1 140 ? 12.223 14.093 -0.587 1.00 84.50 140 PRO A C 1
ATOM 1115 O O . PRO A 1 140 ? 12.888 13.116 -0.927 1.00 84.50 140 PRO A O 1
ATOM 1118 N N . GLU A 1 141 ? 10.964 13.987 -0.166 1.00 87.62 141 GLU A N 1
ATOM 1119 C CA . GLU A 1 141 ? 10.255 12.721 0.013 1.00 87.62 141 GLU A CA 1
ATOM 1120 C C . GLU A 1 141 ? 9.862 12.093 -1.325 1.00 87.62 141 GLU A C 1
ATOM 1122 O O . GLU A 1 141 ? 10.165 10.920 -1.547 1.00 87.62 141 GLU A O 1
ATOM 1127 N N . ASP A 1 142 ? 9.274 12.872 -2.239 1.00 90.31 142 ASP A N 1
ATOM 1128 C CA . ASP A 1 142 ? 8.914 12.413 -3.586 1.00 90.31 142 ASP A CA 1
ATOM 1129 C C . ASP A 1 142 ? 10.172 12.063 -4.401 1.00 90.31 142 ASP A C 1
ATOM 1131 O O . ASP A 1 142 ? 10.245 11.007 -5.034 1.00 90.31 142 ASP A O 1
ATOM 1135 N N . THR A 1 143 ? 11.228 12.879 -4.293 1.00 90.31 143 THR A N 1
ATOM 1136 C CA . THR A 1 143 ? 12.529 12.602 -4.927 1.00 90.31 143 THR A CA 1
ATOM 1137 C C . THR A 1 143 ? 13.150 11.311 -4.391 1.00 90.31 143 THR A C 1
ATOM 1139 O O . THR A 1 143 ? 13.578 10.448 -5.162 1.00 90.31 143 THR A O 1
ATOM 1142 N N . LYS A 1 144 ? 13.160 11.128 -3.064 1.00 92.62 144 LYS A N 1
ATOM 1143 C CA . LYS A 1 144 ? 13.643 9.900 -2.419 1.00 92.62 144 LYS A CA 1
ATOM 1144 C C . LYS A 1 144 ? 12.828 8.685 -2.858 1.00 92.62 144 LYS A C 1
ATOM 1146 O O . LYS A 1 144 ? 13.421 7.650 -3.156 1.00 92.62 144 LYS A O 1
ATOM 1151 N N . ALA A 1 145 ? 11.503 8.804 -2.924 1.00 94.94 145 ALA A N 1
ATOM 1152 C CA . ALA A 1 145 ? 10.623 7.745 -3.403 1.00 94.94 145 ALA A CA 1
ATOM 1153 C C . ALA A 1 145 ? 10.983 7.328 -4.836 1.00 94.94 145 ALA A C 1
ATOM 1155 O O . ALA A 1 145 ? 11.234 6.150 -5.086 1.00 94.94 145 ALA A O 1
ATOM 1156 N N . LYS A 1 146 ? 11.101 8.293 -5.756 1.00 94.69 146 LYS A N 1
ATOM 1157 C CA . LYS A 1 146 ? 11.474 8.050 -7.158 1.00 94.69 146 LYS A CA 1
ATOM 1158 C C . LYS A 1 146 ? 12.836 7.370 -7.291 1.00 94.69 146 LYS A C 1
ATOM 1160 O O . LYS A 1 146 ? 12.951 6.411 -8.051 1.00 94.69 146 LYS A O 1
ATOM 1165 N N . ILE A 1 147 ? 13.849 7.802 -6.533 1.00 93.50 147 ILE A N 1
ATOM 1166 C CA . ILE A 1 147 ? 15.178 7.163 -6.527 1.00 93.50 147 ILE A CA 1
ATOM 1167 C C . ILE A 1 147 ? 15.061 5.699 -6.088 1.00 93.50 147 ILE A C 1
ATOM 1169 O O . ILE A 1 147 ? 15.479 4.808 -6.824 1.00 93.50 147 ILE A O 1
ATOM 1173 N N . ARG A 1 148 ? 14.424 5.436 -4.939 1.00 94.31 148 ARG A N 1
ATOM 1174 C CA . ARG A 1 148 ? 14.276 4.073 -4.396 1.00 94.31 148 ARG A CA 1
ATOM 1175 C C . ARG A 1 148 ? 13.495 3.139 -5.310 1.00 94.31 148 ARG A C 1
ATOM 1177 O O . ARG A 1 148 ? 13.838 1.967 -5.430 1.00 94.31 148 ARG A O 1
ATOM 1184 N N . ILE A 1 149 ? 12.456 3.649 -5.963 1.00 95.56 149 ILE A N 1
ATOM 1185 C CA . ILE A 1 149 ? 11.673 2.871 -6.924 1.00 95.56 149 ILE A CA 1
ATOM 1186 C C . ILE A 1 149 ? 12.500 2.602 -8.186 1.00 95.56 149 ILE A C 1
ATOM 1188 O O . ILE A 1 149 ? 12.494 1.472 -8.666 1.00 95.56 149 ILE A O 1
ATOM 1192 N N . THR A 1 150 ? 13.250 3.591 -8.690 1.00 94.00 150 THR A N 1
ATOM 1193 C CA . THR A 1 150 ? 14.122 3.429 -9.873 1.00 94.00 150 THR A CA 1
ATOM 1194 C C . THR A 1 150 ? 15.179 2.349 -9.654 1.00 94.00 150 THR A C 1
ATOM 1196 O O . THR A 1 150 ? 15.415 1.550 -10.554 1.00 94.00 150 THR A O 1
ATOM 1199 N N . GLU A 1 151 ? 15.756 2.267 -8.449 1.00 90.56 151 GLU A N 1
ATOM 1200 C CA . GLU A 1 151 ? 16.692 1.202 -8.046 1.00 90.56 151 GLU A CA 1
ATOM 1201 C C . GLU A 1 151 ? 16.079 -0.209 -8.150 1.00 90.56 151 GLU A C 1
ATOM 1203 O O . GLU A 1 151 ? 16.802 -1.195 -8.128 1.00 90.56 151 GLU A O 1
ATOM 1208 N N . CYS A 1 152 ? 14.757 -0.347 -8.264 1.00 92.06 152 CYS A N 1
ATOM 1209 C CA . CYS A 1 152 ? 14.078 -1.641 -8.371 1.00 92.06 152 CYS A CA 1
ATOM 1210 C C . CYS A 1 152 ? 13.506 -1.923 -9.769 1.00 92.06 152 CYS A C 1
ATOM 1212 O O . CYS A 1 152 ? 12.889 -2.972 -9.964 1.00 92.06 152 CYS A O 1
ATOM 1214 N N . LEU A 1 153 ? 13.666 -1.001 -10.723 1.00 92.88 153 LEU A N 1
ATOM 1215 C CA . LEU A 1 153 ? 13.167 -1.166 -12.086 1.00 92.88 153 LEU A CA 1
ATOM 1216 C C . LEU A 1 153 ? 14.122 -2.007 -12.932 1.00 92.88 153 LEU A C 1
ATOM 1218 O O . LEU A 1 153 ? 15.340 -1.848 -12.870 1.00 92.88 153 LEU A O 1
ATOM 1222 N N . ARG A 1 154 ? 13.542 -2.854 -13.781 1.00 91.25 154 ARG A N 1
ATOM 1223 C CA . ARG A 1 154 ? 14.240 -3.599 -14.832 1.00 91.25 154 ARG A CA 1
ATOM 1224 C C . ARG A 1 154 ? 13.745 -3.159 -16.194 1.00 91.25 154 ARG A C 1
ATOM 1226 O O . ARG A 1 154 ? 12.564 -2.857 -16.343 1.00 91.25 154 ARG A O 1
ATOM 1233 N N . TYR A 1 155 ? 14.634 -3.145 -17.180 1.00 90.25 155 TYR A N 1
ATOM 1234 C CA . TYR A 1 155 ? 14.244 -2.971 -18.577 1.00 90.25 155 TYR A CA 1
ATOM 1235 C C . TYR A 1 155 ? 13.535 -4.229 -19.073 1.00 90.25 155 TYR A C 1
ATOM 1237 O O . TYR A 1 155 ? 13.945 -5.337 -18.736 1.00 90.25 155 TYR A O 1
ATOM 1245 N N . LYS A 1 156 ? 12.485 -4.050 -19.874 1.00 89.44 156 LYS A N 1
ATOM 1246 C CA . LYS A 1 156 ? 11.888 -5.148 -20.641 1.00 89.44 156 LYS A CA 1
ATOM 1247 C C . LYS A 1 156 ? 12.707 -5.377 -21.908 1.00 89.44 156 LYS A C 1
ATOM 1249 O O . LYS A 1 156 ? 13.232 -4.416 -22.455 1.00 89.44 156 LYS A O 1
ATOM 1254 N N . ASP A 1 157 ? 12.791 -6.610 -22.396 1.00 81.81 157 ASP A N 1
ATOM 1255 C CA . ASP A 1 157 ? 13.603 -6.935 -23.581 1.00 81.81 157 ASP A CA 1
ATOM 1256 C C . ASP A 1 157 ? 13.096 -6.267 -24.877 1.00 81.81 157 ASP A C 1
ATOM 1258 O O . ASP A 1 157 ? 13.854 -6.088 -25.828 1.00 81.81 157 ASP A O 1
ATOM 1262 N N . ASP A 1 158 ? 11.816 -5.888 -24.928 1.00 79.56 158 ASP A N 1
ATOM 1263 C CA . ASP A 1 158 ? 11.090 -5.459 -26.128 1.00 79.56 158 ASP A CA 1
ATOM 1264 C C . ASP A 1 158 ? 10.703 -3.966 -26.139 1.00 79.56 158 ASP A C 1
ATOM 1266 O O . ASP A 1 158 ? 9.724 -3.571 -26.779 1.00 79.56 158 ASP A O 1
ATOM 1270 N N . TYR A 1 159 ? 11.453 -3.110 -25.436 1.00 79.81 159 TYR A N 1
ATOM 1271 C CA . TYR A 1 159 ? 11.087 -1.699 -25.295 1.00 79.81 159 TYR A CA 1
ATOM 1272 C C . TYR A 1 159 ? 11.498 -0.801 -26.476 1.00 79.81 159 TYR A C 1
ATOM 1274 O O . TYR A 1 159 ? 12.533 -0.973 -27.115 1.00 79.81 159 TYR A O 1
ATOM 1282 N N . ASP A 1 160 ? 10.677 0.220 -26.732 1.00 79.31 160 ASP A N 1
ATOM 1283 C CA . ASP A 1 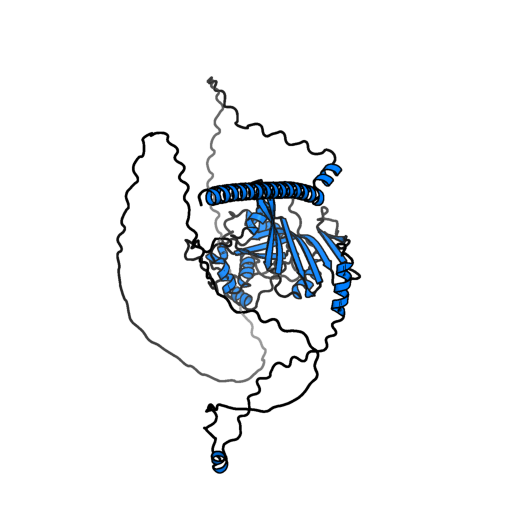160 ? 10.935 1.264 -27.728 1.00 79.31 160 ASP A CA 1
ATOM 1284 C C . ASP A 1 160 ? 11.786 2.389 -27.115 1.00 79.31 160 ASP A C 1
ATOM 1286 O O . ASP A 1 160 ? 11.292 3.194 -26.321 1.00 79.31 160 ASP A O 1
ATOM 1290 N N . GLU A 1 161 ? 13.066 2.453 -27.492 1.00 79.81 161 GLU A N 1
ATOM 1291 C CA . GLU A 1 161 ? 14.017 3.480 -27.039 1.00 79.81 161 GLU A CA 1
ATOM 1292 C C . GLU A 1 161 ? 13.657 4.903 -27.493 1.00 79.81 161 GLU A C 1
ATOM 1294 O O . GLU A 1 161 ? 14.123 5.873 -26.895 1.00 79.81 161 GLU A O 1
ATOM 1299 N N . SER A 1 162 ? 12.830 5.056 -28.533 1.00 77.44 162 SER A N 1
ATOM 1300 C CA . SER A 1 162 ? 12.507 6.373 -29.097 1.00 77.44 162 SER A CA 1
ATOM 1301 C C . SER A 1 162 ? 11.496 7.166 -28.266 1.00 77.44 162 SER A C 1
ATOM 1303 O O . SER A 1 162 ? 11.364 8.379 -28.447 1.00 77.44 162 SER A O 1
ATOM 1305 N N . LYS A 1 163 ? 10.783 6.499 -27.351 1.00 83.25 163 LYS A N 1
ATOM 1306 C CA . LYS A 1 163 ? 9.761 7.118 -26.508 1.00 83.25 163 LYS A CA 1
ATOM 1307 C C . LYS A 1 163 ? 10.309 7.432 -25.127 1.00 83.25 163 LYS A C 1
ATOM 1309 O O . LYS A 1 163 ? 10.862 6.580 -24.433 1.00 83.25 163 LYS A O 1
ATOM 1314 N N . GLU A 1 164 ? 10.106 8.675 -24.715 1.00 87.94 164 GLU A N 1
ATOM 1315 C CA . GLU A 1 164 ? 10.498 9.133 -23.392 1.00 87.94 164 GLU A CA 1
ATOM 1316 C C . GLU A 1 164 ? 9.584 8.528 -22.320 1.00 87.94 164 GLU A C 1
ATOM 1318 O O . GLU A 1 164 ? 8.363 8.480 -22.473 1.00 87.94 164 GLU A O 1
ATOM 1323 N N . TRP A 1 165 ? 10.193 8.058 -21.231 1.00 92.50 165 TRP A N 1
ATOM 1324 C CA . TRP A 1 165 ? 9.480 7.591 -20.049 1.00 92.50 165 TRP A CA 1
ATOM 1325 C C . TRP A 1 165 ? 9.607 8.647 -18.956 1.00 92.50 165 TRP A C 1
ATOM 1327 O O . TRP A 1 165 ? 10.727 9.009 -18.590 1.00 92.50 165 TRP A O 1
ATOM 1337 N N . THR A 1 166 ? 8.485 9.127 -18.421 1.00 93.12 166 THR A N 1
ATOM 1338 C CA . THR A 1 166 ? 8.468 10.176 -17.393 1.00 93.12 166 THR A CA 1
ATOM 1339 C C . THR A 1 166 ? 7.613 9.782 -16.194 1.00 93.12 166 THR A C 1
ATOM 1341 O O . THR A 1 166 ? 6.613 9.067 -16.306 1.00 93.12 166 THR A O 1
ATOM 1344 N N . TRP A 1 167 ? 7.988 10.288 -15.018 1.00 93.81 167 TRP A N 1
ATOM 1345 C CA . TRP A 1 167 ? 7.223 10.088 -13.787 1.00 93.81 167 TRP A CA 1
ATOM 1346 C C . TRP A 1 167 ? 5.833 10.723 -13.838 1.00 93.81 167 TRP A C 1
ATOM 1348 O O . TRP A 1 167 ? 4.896 10.162 -13.277 1.00 93.81 167 TRP A O 1
ATOM 1358 N N . ASP A 1 168 ? 5.677 11.864 -14.509 1.00 92.31 168 ASP A N 1
ATOM 1359 C CA . ASP A 1 168 ? 4.366 12.503 -14.630 1.00 92.31 168 ASP A CA 1
ATOM 1360 C C . ASP A 1 168 ? 3.400 11.660 -15.473 1.00 92.31 168 ASP A C 1
ATOM 1362 O O . ASP A 1 168 ? 2.256 11.446 -15.067 1.00 92.31 168 ASP A O 1
ATOM 1366 N N . ASN A 1 169 ? 3.882 11.068 -16.572 1.00 94.06 169 ASN A N 1
ATOM 1367 C CA . ASN A 1 169 ? 3.086 10.137 -17.367 1.00 94.06 169 ASN A CA 1
ATOM 1368 C C . ASN A 1 169 ? 2.647 8.923 -16.542 1.00 94.06 169 ASN A C 1
ATOM 1370 O O . ASN A 1 169 ? 1.482 8.543 -16.619 1.00 94.06 169 ASN A O 1
ATOM 1374 N N . VAL A 1 170 ? 3.523 8.370 -15.689 1.00 95.25 170 VAL A N 1
ATOM 1375 C CA . VAL A 1 170 ? 3.140 7.286 -14.767 1.00 95.25 170 VAL A CA 1
ATOM 1376 C C . VAL A 1 170 ? 1.970 7.738 -13.899 1.00 95.25 170 VAL A C 1
ATOM 1378 O O . VAL A 1 170 ? 0.933 7.084 -13.843 1.00 95.25 170 VAL A O 1
ATOM 1381 N N . VAL A 1 171 ? 2.109 8.860 -13.195 1.00 96.06 171 VAL A N 1
ATOM 1382 C CA . VAL A 1 171 ? 1.081 9.297 -12.242 1.00 96.06 171 VAL A CA 1
ATOM 1383 C C . VAL A 1 171 ? -0.228 9.621 -12.971 1.00 96.06 171 VAL A C 1
ATOM 1385 O O . VAL A 1 171 ? -1.306 9.273 -12.482 1.00 96.06 171 VAL A O 1
ATOM 1388 N N . THR A 1 172 ? -0.135 10.209 -14.164 1.00 96.19 172 THR A N 1
ATOM 1389 C CA . THR A 1 172 ? -1.261 10.481 -15.062 1.00 96.19 172 THR A CA 1
ATOM 1390 C C . THR A 1 172 ? -1.977 9.198 -15.484 1.00 96.19 172 THR A C 1
ATOM 1392 O O . THR A 1 172 ? -3.203 9.148 -15.417 1.00 96.19 172 THR A O 1
ATOM 1395 N N . GLU A 1 173 ? -1.260 8.129 -15.833 1.00 96.44 173 GLU A N 1
ATOM 1396 C CA . GLU A 1 173 ? -1.848 6.823 -16.163 1.00 96.44 173 GLU A CA 1
ATOM 1397 C C . GLU A 1 173 ? -2.592 6.209 -14.969 1.00 96.44 173 GLU A C 1
ATOM 1399 O O . GLU A 1 173 ? -3.749 5.796 -15.093 1.00 96.44 173 GLU A O 1
ATOM 1404 N N . TYR A 1 174 ? -1.982 6.212 -13.779 1.00 97.19 174 TYR A N 1
ATOM 1405 C CA . TYR A 1 174 ? -2.638 5.723 -12.560 1.00 97.19 174 TYR A CA 1
ATOM 1406 C C . TYR A 1 174 ? -3.886 6.544 -12.212 1.00 97.19 174 TYR A C 1
ATOM 1408 O O . TYR A 1 174 ? -4.907 5.984 -11.791 1.00 97.19 174 TYR A O 1
ATOM 1416 N N . PHE A 1 175 ? -3.844 7.862 -12.409 1.00 97.38 175 PHE A N 1
ATOM 1417 C CA . PHE A 1 175 ? -5.000 8.730 -12.210 1.00 97.38 175 PHE A CA 1
ATOM 1418 C C . PHE A 1 175 ? -6.092 8.467 -13.258 1.00 97.38 175 PHE A C 1
ATOM 1420 O O . PHE A 1 175 ? -7.266 8.324 -12.905 1.00 97.38 175 PHE A O 1
ATOM 1427 N N . ALA A 1 176 ? -5.719 8.296 -14.528 1.00 97.19 176 ALA A N 1
ATOM 1428 C CA . ALA A 1 176 ? -6.628 7.976 -15.626 1.00 97.19 176 ALA A CA 1
ATOM 1429 C C . ALA A 1 176 ? -7.332 6.628 -15.453 1.00 97.19 176 ALA A C 1
ATOM 1431 O O . ALA A 1 176 ? -8.481 6.480 -15.871 1.00 97.19 176 ALA A O 1
ATOM 1432 N N . ASN A 1 177 ? -6.692 5.667 -14.778 1.00 95.69 177 ASN A N 1
ATOM 1433 C CA . ASN A 1 177 ? -7.292 4.363 -14.495 1.00 95.69 177 ASN A CA 1
ATOM 1434 C C . ASN A 1 177 ? -8.451 4.418 -13.477 1.00 95.69 177 ASN A C 1
ATOM 1436 O O . ASN A 1 177 ? -9.110 3.414 -13.207 1.00 95.69 177 ASN A O 1
ATOM 1440 N N . HIS A 1 178 ? -8.730 5.590 -12.901 1.00 95.69 178 HIS A N 1
ATOM 1441 C CA . HIS A 1 178 ? -9.912 5.825 -12.081 1.00 95.69 178 HIS A CA 1
ATOM 1442 C C . HIS A 1 178 ? -11.074 6.352 -12.929 1.00 95.69 178 HIS A C 1
ATOM 1444 O O . HIS A 1 178 ? -10.905 7.198 -13.807 1.00 95.69 178 HIS A O 1
ATOM 1450 N N . SER A 1 179 ? -12.298 5.920 -12.604 1.00 95.44 179 SER A N 1
ATOM 1451 C CA . SER A 1 179 ? -13.503 6.529 -13.180 1.00 95.44 179 SER A CA 1
ATOM 1452 C C . SER A 1 179 ? -13.597 8.015 -12.799 1.00 95.44 179 SER A C 1
ATOM 1454 O O . SER A 1 179 ? -13.113 8.395 -11.730 1.00 95.44 179 SER A O 1
ATOM 1456 N N . PRO A 1 180 ? -14.304 8.863 -13.571 1.00 97.25 180 PRO A N 1
ATOM 1457 C CA . PRO A 1 180 ? -14.431 10.283 -13.239 1.00 97.25 180 PRO A CA 1
ATOM 1458 C C . PRO A 1 180 ? -14.990 10.561 -11.838 1.00 97.25 180 PRO A C 1
ATOM 1460 O O . PRO A 1 180 ? -14.637 11.556 -11.210 1.00 97.25 180 PRO A O 1
ATOM 1463 N N . MET A 1 181 ? -15.861 9.683 -11.328 1.00 96.81 181 MET A N 1
ATOM 1464 C CA . MET A 1 181 ? -16.376 9.784 -9.959 1.00 96.81 181 MET A CA 1
ATOM 1465 C C . MET A 1 181 ? -15.285 9.493 -8.922 1.00 96.81 181 MET A C 1
ATOM 1467 O O . MET A 1 181 ? -15.168 10.214 -7.938 1.00 96.81 181 MET A O 1
ATOM 1471 N N . MET A 1 182 ? -14.463 8.469 -9.159 1.00 95.69 182 MET A N 1
ATOM 1472 C CA . MET A 1 182 ? -13.337 8.145 -8.283 1.00 95.69 182 MET A CA 1
ATOM 1473 C C . MET A 1 182 ? -12.227 9.199 -8.361 1.00 95.69 182 MET A C 1
ATOM 1475 O O . MET A 1 182 ? -11.676 9.566 -7.336 1.00 95.69 182 MET A O 1
ATOM 1479 N N . ARG A 1 183 ? -11.949 9.777 -9.536 1.00 97.50 183 ARG A N 1
ATOM 1480 C CA . ARG A 1 183 ? -11.057 10.947 -9.646 1.00 97.50 183 ARG A CA 1
ATOM 1481 C C . ARG A 1 183 ? -11.577 12.124 -8.812 1.00 97.50 183 ARG A C 1
ATOM 1483 O O . ARG A 1 183 ? -10.819 12.798 -8.122 1.00 97.50 183 ARG A O 1
ATOM 1490 N N . GLY A 1 184 ? -12.893 12.328 -8.801 1.00 97.56 184 GLY A N 1
ATOM 1491 C CA . GLY A 1 184 ? -13.530 13.360 -7.988 1.00 97.56 184 GLY A CA 1
ATOM 1492 C C . GLY A 1 184 ? -13.479 13.131 -6.476 1.00 97.56 184 GLY A C 1
ATOM 1493 O O . GLY A 1 184 ? -13.647 14.101 -5.737 1.00 97.56 184 GLY A O 1
ATOM 1494 N N . SER A 1 185 ? -13.191 11.916 -5.985 1.00 97.12 185 SER A N 1
ATOM 1495 C CA . SER A 1 185 ? -13.057 11.685 -4.539 1.00 97.12 185 SER A CA 1
ATOM 1496 C C . SER A 1 185 ? -11.843 12.392 -3.935 1.00 97.12 185 SER A C 1
ATOM 1498 O O . SER A 1 185 ? -11.875 12.749 -2.762 1.00 97.12 185 SER A O 1
ATOM 1500 N N . PHE A 1 186 ? -10.811 12.677 -4.733 1.00 97.50 186 PHE A N 1
ATOM 1501 C CA . PHE A 1 186 ? -9.654 13.479 -4.311 1.00 97.50 186 PHE A CA 1
ATOM 1502 C C . PHE A 1 186 ? -9.989 14.968 -4.132 1.00 97.50 186 PHE A C 1
ATOM 1504 O O . PHE A 1 186 ? -9.195 15.728 -3.588 1.00 97.50 186 PHE A O 1
ATOM 1511 N N . ARG A 1 187 ? -11.195 15.392 -4.529 1.00 97.25 187 ARG A N 1
ATOM 1512 C CA . ARG A 1 187 ? -11.757 16.720 -4.239 1.00 97.25 187 ARG A CA 1
ATOM 1513 C C . ARG A 1 187 ? -12.777 16.691 -3.102 1.00 97.25 187 ARG A C 1
ATOM 1515 O O . ARG A 1 187 ? -13.523 17.649 -2.915 1.00 97.25 187 ARG A O 1
ATOM 1522 N N . CYS A 1 188 ? -12.863 15.595 -2.356 1.00 95.69 188 CYS A N 1
ATOM 1523 C CA . CYS A 1 188 ? -13.661 15.556 -1.140 1.00 95.69 188 CYS A CA 1
ATOM 1524 C C . CYS A 1 188 ? -12.960 16.319 0.002 1.00 95.69 188 CYS A C 1
ATOM 1526 O O . CYS A 1 188 ? -11.739 16.536 -0.046 1.00 95.69 188 CYS A O 1
ATOM 1528 N N . PRO A 1 189 ? -13.720 16.699 1.049 1.00 95.25 189 PRO A N 1
ATOM 1529 C CA . PRO A 1 189 ? -13.148 17.115 2.328 1.00 95.25 189 PRO A CA 1
ATOM 1530 C C . PRO A 1 189 ? -12.081 16.121 2.819 1.00 95.25 189 PRO A C 1
ATOM 1532 O O . PRO A 1 189 ? -12.215 14.928 2.520 1.00 95.25 189 PRO A O 1
ATOM 1535 N N . PRO A 1 190 ? -11.054 16.570 3.568 1.00 94.38 190 PRO A N 1
ATOM 1536 C CA . PRO A 1 190 ? -9.985 15.693 4.034 1.00 94.38 190 PRO A CA 1
ATOM 1537 C C . PRO A 1 190 ? -10.533 14.445 4.750 1.00 94.38 190 PRO A C 1
ATOM 1539 O O . PRO A 1 190 ? -11.408 14.576 5.615 1.00 94.38 190 PRO A O 1
ATOM 1542 N N . PRO A 1 191 ? -10.065 13.233 4.403 1.00 94.88 191 PRO A N 1
ATOM 1543 C CA . PRO A 1 191 ? -10.507 12.006 5.060 1.00 94.88 191 PRO A CA 1
ATOM 1544 C C . PRO A 1 191 ? -10.312 12.065 6.582 1.00 94.88 191 PRO A C 1
ATOM 1546 O O . PRO A 1 191 ? -9.384 12.700 7.066 1.00 94.88 191 PRO A O 1
ATOM 1549 N N . GLY A 1 192 ? -11.203 11.424 7.343 1.00 92.50 192 GLY A N 1
ATOM 1550 C CA . GLY A 1 192 ? -11.150 11.424 8.814 1.00 92.50 192 GLY A CA 1
ATOM 1551 C C . GLY A 1 192 ? -11.728 12.677 9.488 1.00 92.50 192 GLY A C 1
ATOM 1552 O O . GLY A 1 192 ? -12.004 12.649 10.685 1.00 92.50 192 GLY A O 1
ATOM 1553 N N . THR A 1 193 ? -12.007 13.755 8.744 1.00 91.56 193 THR A N 1
ATOM 1554 C CA . THR A 1 193 ? -12.619 14.959 9.332 1.00 91.56 193 THR A CA 1
ATOM 1555 C C . THR A 1 193 ? -14.097 14.749 9.714 1.00 91.56 193 THR A C 1
ATOM 1557 O O . THR A 1 193 ? -14.856 14.120 8.964 1.00 91.56 193 THR A O 1
ATOM 1560 N N . PRO A 1 194 ? -14.557 15.286 10.867 1.00 93.56 194 PRO A N 1
ATOM 1561 C CA . PRO A 1 194 ? -15.963 15.232 11.253 1.00 93.56 194 PRO A CA 1
ATOM 1562 C C . PRO A 1 194 ? -16.872 15.883 10.208 1.00 93.56 194 PRO A C 1
ATOM 1564 O O . PRO A 1 194 ? -16.639 17.009 9.780 1.00 93.56 194 PRO A O 1
ATOM 1567 N N . ARG A 1 195 ? -17.983 15.223 9.863 1.00 91.88 195 ARG A N 1
ATOM 1568 C CA . ARG A 1 195 ? -18.966 15.750 8.894 1.00 91.88 195 ARG A CA 1
ATOM 1569 C C . ARG A 1 195 ? -19.635 17.061 9.317 1.00 91.88 195 ARG A C 1
ATOM 1571 O O . ARG A 1 195 ? -20.198 17.746 8.469 1.00 91.88 195 ARG A O 1
ATOM 1578 N N . SER A 1 196 ? -19.615 17.388 10.607 1.00 93.19 196 SER A N 1
ATOM 1579 C CA . SER A 1 196 ? -20.085 18.671 11.137 1.00 93.19 196 SER A CA 1
ATOM 1580 C C . SER A 1 196 ? -19.180 19.840 10.741 1.00 93.19 196 SER A C 1
ATOM 1582 O O . SER A 1 196 ? -19.637 20.981 10.735 1.00 93.19 196 SER A O 1
ATOM 1584 N N . HIS A 1 197 ? -17.914 19.578 10.405 1.00 90.75 197 HIS A N 1
ATOM 1585 C CA . HIS A 1 197 ? -16.978 20.592 9.942 1.00 90.75 197 HIS A CA 1
ATOM 1586 C C . HIS A 1 197 ? -17.152 20.802 8.440 1.00 90.75 197 HIS A C 1
ATOM 1588 O O . HIS A 1 197 ? -16.754 19.979 7.617 1.00 90.75 197 HIS A O 1
ATOM 1594 N N . VAL A 1 198 ? -17.772 21.924 8.082 1.00 88.12 198 VAL A N 1
ATOM 1595 C CA . VAL A 1 198 ? -17.888 22.347 6.685 1.00 88.12 198 VAL A CA 1
ATOM 1596 C C . VAL A 1 198 ? -16.515 22.848 6.222 1.00 88.12 198 VAL A C 1
ATOM 1598 O O . VAL A 1 198 ? -15.952 23.716 6.892 1.00 88.12 198 VAL A O 1
ATOM 1601 N N . PRO A 1 199 ? -15.963 22.335 5.107 1.00 90.12 199 PRO A N 1
ATOM 1602 C CA . PRO A 1 199 ? -14.703 22.833 4.569 1.00 90.12 199 PRO A CA 1
ATOM 1603 C C . PRO A 1 199 ? -14.777 24.332 4.291 1.00 90.12 199 PRO A C 1
ATOM 1605 O O . PRO A 1 199 ? -15.762 24.818 3.734 1.00 90.12 199 PRO A O 1
ATOM 1608 N N . SER A 1 200 ? -13.718 25.055 4.649 1.00 90.38 200 SER A N 1
ATOM 1609 C CA . SER A 1 200 ? -13.563 26.470 4.301 1.00 90.38 200 SER A CA 1
ATOM 1610 C C . SER A 1 200 ? -13.387 26.668 2.795 1.00 90.38 200 SER A C 1
ATOM 1612 O O . SER A 1 200 ? -13.882 27.651 2.246 1.00 90.38 200 SER A O 1
ATOM 1614 N N . ASP A 1 201 ? -12.719 25.726 2.125 1.00 92.00 201 ASP A N 1
ATOM 1615 C CA . ASP A 1 201 ? -12.536 25.741 0.678 1.00 92.00 201 ASP A CA 1
ATOM 1616 C C . ASP A 1 201 ? -13.770 25.160 -0.051 1.00 92.00 201 ASP A C 1
ATOM 1618 O O . ASP A 1 201 ? -14.038 23.957 0.052 1.00 92.00 201 ASP A O 1
ATOM 1622 N N . PRO A 1 202 ? -14.508 25.966 -0.843 1.00 90.75 202 PRO A N 1
ATOM 1623 C CA . PRO A 1 202 ? -15.669 25.501 -1.603 1.00 90.75 202 PRO A CA 1
ATOM 1624 C C . PRO A 1 202 ? -15.322 24.521 -2.738 1.00 90.75 202 PRO A C 1
ATOM 1626 O O . PRO A 1 202 ? -16.224 23.885 -3.295 1.00 90.75 202 PRO A O 1
ATOM 1629 N N . SER A 1 203 ? -14.042 24.397 -3.111 1.00 92.38 203 SER A N 1
ATOM 1630 C CA . SER A 1 203 ? -13.567 23.420 -4.093 1.00 92.38 203 SER A CA 1
ATOM 1631 C C . SER A 1 203 ? -13.655 21.976 -3.569 1.00 92.38 203 SER A C 1
ATOM 1633 O O . SER A 1 203 ? -13.766 21.036 -4.372 1.00 92.38 203 SER A O 1
ATOM 1635 N N . LEU A 1 204 ? -13.681 21.816 -2.238 1.00 94.25 204 LEU A N 1
ATOM 1636 C CA . LEU A 1 204 ? -13.734 20.544 -1.528 1.00 94.25 204 LEU A CA 1
ATOM 1637 C C . LEU A 1 204 ? -15.180 20.155 -1.197 1.00 94.25 204 LEU A C 1
ATOM 1639 O O . LEU A 1 204 ? -15.739 20.529 -0.167 1.00 94.25 204 LEU A O 1
ATOM 1643 N N . LYS A 1 205 ? -15.812 19.368 -2.069 1.00 92.88 205 LYS A N 1
ATOM 1644 C CA . LYS A 1 205 ? -17.196 18.894 -1.893 1.00 92.88 205 LYS A CA 1
ATOM 1645 C C . LYS A 1 205 ? -17.367 17.449 -2.355 1.00 92.88 205 LYS A C 1
ATOM 1647 O O . LYS A 1 205 ? -16.659 16.964 -3.234 1.00 92.88 205 LYS A O 1
ATOM 1652 N N . MET A 1 206 ? -18.343 16.767 -1.763 1.00 93.25 206 MET A N 1
ATOM 1653 C CA . MET A 1 206 ? -18.685 15.382 -2.093 1.00 93.25 206 MET A CA 1
ATOM 1654 C C . MET A 1 206 ? -19.331 15.253 -3.482 1.00 93.25 206 MET A C 1
ATOM 1656 O O . MET A 1 206 ? -20.028 16.158 -3.941 1.00 93.25 206 MET A O 1
ATOM 1660 N N . GLY A 1 207 ? -19.155 14.090 -4.120 1.00 93.19 207 GLY A N 1
ATOM 1661 C CA . GLY A 1 207 ? -19.891 13.697 -5.332 1.00 93.19 207 GLY A CA 1
ATOM 1662 C C . GLY A 1 207 ? -19.475 14.416 -6.619 1.00 93.19 207 GLY A C 1
ATOM 1663 O O . GLY A 1 207 ? -20.223 14.411 -7.598 1.00 93.19 207 GLY A O 1
ATOM 1664 N N . GLN A 1 208 ? -18.306 15.055 -6.625 1.00 96.06 208 GLN A N 1
ATOM 1665 C CA . GLN A 1 208 ? -17.752 15.677 -7.824 1.00 96.06 208 GLN A CA 1
ATOM 1666 C C . GLN A 1 208 ? -17.321 14.611 -8.830 1.00 96.06 208 GLN A C 1
ATOM 1668 O O . GLN A 1 208 ? -16.879 13.533 -8.451 1.00 96.06 208 GLN A O 1
ATOM 1673 N N . LYS A 1 209 ? -17.434 14.926 -10.121 1.00 97.50 209 LYS A N 1
ATOM 1674 C CA . LYS A 1 209 ? -16.826 14.139 -11.196 1.00 97.50 209 LYS A CA 1
ATOM 1675 C C . LYS A 1 209 ? -15.690 14.954 -11.793 1.00 97.50 209 LYS A C 1
ATOM 1677 O O . LYS A 1 209 ? -15.894 16.126 -12.093 1.00 97.50 209 LYS A O 1
ATOM 1682 N N . VAL A 1 210 ? -14.539 14.326 -11.986 1.00 97.56 210 VAL A N 1
ATOM 1683 C CA . VAL A 1 210 ? -13.346 14.939 -12.574 1.00 97.56 210 VAL A CA 1
ATOM 1684 C C . VAL A 1 210 ? -13.012 14.187 -13.857 1.00 97.56 210 VAL A C 1
ATOM 1686 O O . VAL A 1 210 ? -12.691 13.000 -13.822 1.00 97.56 210 VAL A O 1
ATOM 1689 N N . ALA A 1 211 ? -13.173 14.859 -14.996 1.00 96.50 211 ALA A N 1
ATOM 1690 C CA . ALA A 1 211 ? -12.846 14.301 -16.308 1.00 96.50 211 ALA A CA 1
ATOM 1691 C C . ALA A 1 211 ? -11.395 14.600 -16.709 1.00 96.50 211 ALA A C 1
ATOM 1693 O O . ALA A 1 211 ? -10.757 13.731 -17.294 1.00 96.50 211 ALA A O 1
ATOM 1694 N N . ASP A 1 212 ? -10.913 15.787 -16.343 1.00 96.81 212 ASP A N 1
ATOM 1695 C CA . ASP A 1 212 ? -9.560 16.278 -16.597 1.00 96.81 212 ASP A CA 1
ATOM 1696 C C . ASP A 1 212 ? -8.521 15.477 -15.800 1.00 96.81 212 ASP A C 1
ATOM 1698 O O . ASP A 1 212 ? -8.635 15.355 -14.576 1.00 96.81 212 ASP A O 1
ATOM 1702 N N . LEU A 1 213 ? -7.530 14.914 -16.495 1.00 96.38 213 LEU A N 1
ATOM 1703 C CA . LEU A 1 213 ? -6.428 14.179 -15.872 1.00 96.38 213 LEU A CA 1
ATOM 1704 C C . LEU A 1 213 ? -5.456 15.092 -15.115 1.00 96.38 213 LEU A C 1
ATOM 1706 O O . LEU A 1 213 ? -4.741 14.611 -14.239 1.00 96.38 213 LEU A O 1
ATOM 1710 N N . HIS A 1 214 ? -5.483 16.393 -15.395 1.00 95.31 214 HIS A N 1
ATOM 1711 C CA . HIS A 1 214 ? -4.608 17.401 -14.802 1.00 95.31 214 HIS A CA 1
ATOM 1712 C C . HIS A 1 214 ? -5.354 18.340 -13.842 1.00 95.31 214 HIS A C 1
ATOM 1714 O O . HIS A 1 214 ? -4.864 19.425 -13.537 1.00 95.31 214 HIS A O 1
ATOM 1720 N N . ASP A 1 215 ? -6.531 17.933 -13.332 1.00 96.06 215 ASP A N 1
ATOM 1721 C CA . ASP A 1 215 ? -7.299 18.737 -12.366 1.00 96.06 215 ASP A CA 1
ATOM 1722 C C . ASP A 1 215 ? -6.413 19.094 -11.155 1.00 96.06 215 ASP A C 1
ATOM 1724 O O . ASP A 1 215 ? -5.994 18.195 -10.415 1.00 96.06 215 ASP A O 1
ATOM 1728 N N . PRO A 1 216 ? -6.142 20.390 -10.909 1.00 94.81 216 PRO A N 1
ATOM 1729 C CA . PRO A 1 216 ? -5.108 20.800 -9.964 1.00 94.81 216 PRO A CA 1
ATOM 1730 C C . PRO A 1 216 ? -5.446 20.410 -8.522 1.00 94.81 216 PRO A C 1
ATOM 1732 O O . PRO A 1 216 ? -4.555 20.080 -7.744 1.00 94.81 216 PRO A O 1
ATOM 1735 N N . VAL A 1 217 ? -6.733 20.388 -8.155 1.00 95.50 217 VAL A N 1
ATOM 1736 C CA . VAL A 1 217 ? -7.166 20.053 -6.790 1.00 95.50 217 VAL A CA 1
ATOM 1737 C C . VAL A 1 217 ? -7.077 18.548 -6.561 1.00 95.50 217 VAL A C 1
ATOM 1739 O O . VAL A 1 217 ? -6.575 18.098 -5.532 1.00 95.50 217 VAL A O 1
ATOM 1742 N N . ALA A 1 218 ? -7.562 17.751 -7.514 1.00 96.94 218 ALA A N 1
ATOM 1743 C CA . ALA A 1 218 ? -7.503 16.302 -7.412 1.00 96.94 218 ALA A CA 1
ATOM 1744 C C . ALA A 1 218 ? -6.052 15.801 -7.452 1.00 96.94 218 ALA A C 1
ATOM 1746 O O . ALA A 1 218 ? -5.678 14.954 -6.641 1.00 96.94 218 ALA A O 1
ATOM 1747 N N . ARG A 1 219 ? -5.223 16.347 -8.351 1.00 95.38 219 ARG A N 1
ATOM 1748 C CA . ARG A 1 219 ? -3.820 15.945 -8.513 1.00 95.38 219 ARG A CA 1
ATOM 1749 C C . ARG A 1 219 ? -2.955 16.347 -7.326 1.00 95.38 219 ARG A C 1
ATOM 1751 O O . ARG A 1 219 ? -2.148 15.526 -6.901 1.00 95.38 219 ARG A O 1
ATOM 1758 N N . ALA A 1 220 ? -3.195 17.511 -6.716 1.00 94.94 220 ALA A N 1
ATOM 1759 C CA . ALA A 1 220 ? -2.527 17.897 -5.472 1.00 94.94 220 ALA A CA 1
ATOM 1760 C C . ALA A 1 220 ? -2.729 16.863 -4.351 1.00 94.94 220 ALA A C 1
ATOM 1762 O O . ALA A 1 220 ? -1.799 16.598 -3.590 1.00 94.94 220 ALA A O 1
ATOM 1763 N N . ASN A 1 221 ? -3.901 16.219 -4.296 1.00 96.75 221 ASN A N 1
ATOM 1764 C CA . ASN A 1 221 ? -4.226 15.222 -3.275 1.00 96.75 221 ASN A CA 1
ATOM 1765 C C . ASN A 1 221 ? -3.917 13.773 -3.687 1.00 96.75 221 ASN A C 1
ATOM 1767 O O . ASN A 1 221 ? -3.866 12.902 -2.825 1.00 96.75 221 ASN A O 1
ATOM 1771 N N . PHE A 1 222 ? -3.733 13.479 -4.972 1.00 97.75 222 PHE A N 1
ATOM 1772 C CA . PHE A 1 222 ? -3.522 12.117 -5.467 1.00 97.75 222 PHE A CA 1
ATOM 1773 C C . PHE A 1 222 ? -2.075 11.658 -5.276 1.00 97.75 222 PHE A C 1
ATOM 1775 O O . PHE A 1 222 ? -1.144 12.366 -5.655 1.00 97.75 222 PHE A O 1
ATOM 1782 N N . ARG A 1 223 ? -1.875 10.450 -4.743 1.00 97.56 223 ARG A N 1
ATOM 1783 C CA . ARG A 1 223 ? -0.562 9.797 -4.664 1.00 97.56 223 ARG A CA 1
ATOM 1784 C C . ARG A 1 223 ? -0.630 8.359 -5.163 1.00 97.56 223 ARG A C 1
ATOM 1786 O O . ARG A 1 223 ? -1.597 7.637 -4.897 1.00 97.56 223 ARG A O 1
ATOM 1793 N N . VAL A 1 224 ? 0.435 7.942 -5.838 1.00 98.19 224 VAL A N 1
ATOM 1794 C CA . VAL A 1 224 ? 0.736 6.538 -6.130 1.00 98.19 224 VAL A CA 1
ATOM 1795 C C . VAL A 1 224 ? 1.708 6.050 -5.064 1.00 98.19 224 VAL A C 1
ATOM 1797 O O . VAL A 1 224 ? 2.626 6.771 -4.688 1.00 98.19 224 VAL A O 1
ATOM 1800 N N . VAL A 1 225 ? 1.496 4.845 -4.549 1.00 98.50 225 VAL A N 1
ATOM 1801 C CA . VAL A 1 225 ? 2.365 4.224 -3.551 1.00 98.50 225 VAL A CA 1
ATOM 1802 C C . VAL A 1 225 ? 2.869 2.903 -4.105 1.00 98.50 225 VAL A C 1
ATOM 1804 O O . VAL A 1 225 ? 2.062 2.067 -4.512 1.00 98.50 225 VAL A O 1
ATOM 1807 N N . ALA A 1 226 ? 4.187 2.715 -4.105 1.00 98.50 226 ALA A N 1
ATOM 1808 C CA . ALA A 1 226 ? 4.838 1.462 -4.468 1.00 98.50 226 ALA A CA 1
ATOM 1809 C C . ALA A 1 226 ? 5.427 0.793 -3.219 1.00 98.50 226 ALA A C 1
ATOM 1811 O O . ALA A 1 226 ? 6.074 1.452 -2.408 1.00 98.50 226 ALA A O 1
ATOM 1812 N N . ILE A 1 227 ? 5.204 -0.510 -3.065 1.00 98.62 227 ILE A N 1
ATOM 1813 C CA . ILE A 1 227 ? 5.738 -1.344 -1.989 1.00 98.62 227 ILE A CA 1
ATOM 1814 C C . ILE A 1 227 ? 6.899 -2.150 -2.564 1.00 98.62 227 ILE A C 1
ATOM 1816 O O . ILE A 1 227 ? 6.691 -2.963 -3.463 1.00 98.62 227 ILE A O 1
ATOM 1820 N N . ILE A 1 228 ? 8.099 -1.926 -2.030 1.00 97.69 228 ILE A N 1
ATOM 1821 C CA . ILE A 1 228 ? 9.316 -2.696 -2.295 1.00 97.69 228 ILE A CA 1
ATOM 1822 C C . ILE A 1 228 ? 9.338 -3.903 -1.359 1.00 97.69 228 ILE A C 1
ATOM 1824 O O . ILE A 1 228 ? 9.525 -3.705 -0.158 1.00 97.69 228 ILE A O 1
ATOM 1828 N N . PRO A 1 229 ? 9.138 -5.137 -1.861 1.00 97.69 229 PRO A N 1
ATOM 1829 C CA . PRO A 1 229 ? 9.104 -6.323 -1.014 1.00 97.69 229 PRO A CA 1
ATOM 1830 C C . PRO A 1 229 ? 10.498 -6.675 -0.495 1.00 97.69 229 PRO A C 1
ATOM 1832 O O . PRO A 1 229 ? 11.455 -6.737 -1.277 1.00 97.69 229 PRO A O 1
ATOM 1835 N N . ASP A 1 230 ? 10.574 -6.947 0.803 1.00 96.25 230 ASP A N 1
ATOM 1836 C CA . ASP A 1 230 ? 11.744 -7.496 1.492 1.00 96.25 230 ASP A CA 1
ATOM 1837 C C . ASP A 1 230 ? 11.479 -8.963 1.903 1.00 96.25 230 ASP A C 1
ATOM 1839 O O . ASP A 1 230 ? 12.367 -9.803 1.814 1.00 96.25 230 ASP A O 1
ATOM 1843 N N . GLU A 1 231 ? 10.235 -9.309 2.254 1.00 98.00 231 GLU A N 1
ATOM 1844 C CA . GLU A 1 231 ? 9.793 -10.686 2.521 1.00 98.00 231 GLU A CA 1
ATOM 1845 C C . GLU A 1 231 ? 8.420 -10.931 1.881 1.00 98.00 231 GLU A C 1
ATOM 1847 O O . GLU A 1 231 ? 7.521 -10.090 1.961 1.00 98.00 231 GLU A O 1
ATOM 1852 N N . VAL A 1 232 ? 8.241 -12.100 1.270 1.00 98.50 232 VAL A N 1
ATOM 1853 C CA . VAL A 1 232 ? 6.956 -12.569 0.748 1.00 98.50 232 VAL A CA 1
ATOM 1854 C C . VAL A 1 232 ? 6.664 -13.948 1.316 1.00 98.50 232 VAL A C 1
ATOM 1856 O O . VAL A 1 232 ? 7.501 -14.837 1.260 1.00 98.50 232 VAL A O 1
ATOM 1859 N N . GLU A 1 233 ? 5.468 -14.143 1.851 1.00 98.50 233 GLU A N 1
ATOM 1860 C CA . GLU A 1 233 ? 4.995 -15.422 2.371 1.00 98.50 233 GLU A CA 1
ATOM 1861 C C . GLU A 1 233 ? 3.706 -15.823 1.653 1.00 98.50 233 GLU A C 1
ATOM 1863 O O . GLU A 1 233 ? 2.816 -14.993 1.447 1.00 98.50 233 GLU A O 1
ATOM 1868 N N . ARG A 1 234 ? 3.592 -17.104 1.308 1.00 98.25 234 ARG A N 1
ATOM 1869 C CA . ARG A 1 234 ? 2.384 -17.733 0.778 1.00 98.25 234 ARG A CA 1
ATOM 1870 C C . ARG A 1 234 ? 1.932 -18.829 1.728 1.00 98.25 234 ARG A C 1
ATOM 1872 O O . ARG A 1 234 ? 2.692 -19.750 2.000 1.00 98.25 234 ARG A O 1
ATOM 1879 N N . LEU A 1 235 ? 0.687 -18.764 2.182 1.00 98.06 235 LEU A N 1
ATOM 1880 C CA . LEU A 1 235 ? 0.007 -19.856 2.875 1.00 98.06 235 LEU A CA 1
ATOM 1881 C C . LEU A 1 235 ? -1.092 -20.401 1.962 1.00 98.06 235 LEU A C 1
ATOM 1883 O O . LEU A 1 235 ? -2.075 -19.713 1.695 1.00 98.06 235 LEU A O 1
ATOM 1887 N N . ASP A 1 236 ? -0.919 -21.630 1.497 1.00 97.06 236 ASP A N 1
ATOM 1888 C CA . ASP A 1 236 ? -1.833 -22.333 0.601 1.00 97.06 236 ASP A CA 1
ATOM 1889 C C . ASP A 1 236 ? -2.647 -23.364 1.398 1.00 97.06 236 ASP A C 1
ATOM 1891 O O . ASP A 1 236 ? -2.104 -24.341 1.924 1.00 97.06 236 ASP A O 1
ATOM 1895 N N . LEU A 1 237 ? -3.952 -23.111 1.521 1.00 96.19 237 LEU A N 1
ATOM 1896 C CA . LEU A 1 237 ? -4.925 -23.960 2.214 1.00 96.19 237 LEU A CA 1
ATOM 1897 C C . LEU A 1 237 ? -5.827 -24.722 1.228 1.00 96.19 237 LEU A C 1
ATOM 1899 O O . LEU A 1 237 ? -6.856 -25.257 1.641 1.00 96.19 237 LEU A O 1
ATOM 1903 N N . SER A 1 238 ? -5.487 -24.753 -0.066 1.00 94.62 238 SER A N 1
ATOM 1904 C CA . SER A 1 238 ? -6.291 -25.441 -1.086 1.00 94.62 238 SER A CA 1
ATOM 1905 C C . SER A 1 238 ? -6.366 -26.958 -0.861 1.00 94.62 238 SER A C 1
ATOM 1907 O O . SER A 1 238 ? -7.406 -27.563 -1.125 1.00 94.62 238 SER A O 1
ATOM 1909 N N . ASP A 1 239 ? -5.313 -27.558 -0.294 1.00 94.00 239 ASP A N 1
ATOM 1910 C CA . ASP A 1 239 ? -5.296 -28.940 0.189 1.00 94.00 239 ASP A CA 1
ATOM 1911 C C . ASP A 1 239 ? -5.070 -28.991 1.709 1.00 94.00 239 ASP A C 1
ATOM 1913 O O . ASP A 1 239 ? -3.956 -28.864 2.213 1.00 94.00 239 ASP A O 1
ATOM 1917 N N . MET A 1 240 ? -6.141 -29.243 2.466 1.00 90.12 240 MET A N 1
ATOM 1918 C CA . MET A 1 240 ? -6.095 -29.332 3.933 1.00 90.12 240 MET A CA 1
ATOM 1919 C C . MET A 1 240 ? -5.294 -30.537 4.468 1.00 90.12 240 MET A C 1
ATOM 1921 O O . MET A 1 240 ? -4.991 -30.589 5.669 1.00 90.12 240 MET A O 1
ATOM 1925 N N . ASN A 1 241 ? -4.961 -31.514 3.615 1.00 90.69 241 ASN A N 1
ATOM 1926 C CA . ASN A 1 241 ? -4.072 -32.623 3.969 1.00 90.69 241 ASN A CA 1
ATOM 1927 C C . ASN A 1 241 ? -2.597 -32.272 3.758 1.00 90.69 241 ASN A C 1
ATOM 1929 O O . ASN A 1 241 ? -1.746 -32.856 4.426 1.00 90.69 241 ASN A O 1
ATOM 1933 N N . ASN A 1 242 ? -2.314 -31.307 2.883 1.00 91.25 242 ASN A N 1
ATOM 1934 C CA . ASN A 1 242 ? -0.976 -30.855 2.537 1.00 91.25 242 ASN A CA 1
ATOM 1935 C C . ASN A 1 242 ? -0.918 -29.322 2.515 1.00 91.25 242 ASN A C 1
ATOM 1937 O O . ASN A 1 242 ? -0.678 -28.704 1.480 1.00 91.25 242 ASN A O 1
ATOM 1941 N N . VAL A 1 243 ? -1.178 -28.705 3.671 1.00 94.94 243 VAL A N 1
ATOM 1942 C CA . VAL A 1 243 ? -1.094 -27.248 3.807 1.00 94.94 243 VAL A CA 1
ATOM 1943 C C . VAL A 1 243 ? 0.356 -26.816 3.617 1.00 94.94 243 VAL A C 1
ATOM 1945 O O . VAL A 1 243 ? 1.230 -27.263 4.361 1.00 94.94 243 VAL A O 1
ATOM 1948 N N . ARG A 1 244 ? 0.594 -25.902 2.673 1.00 95.75 244 ARG A N 1
ATOM 1949 C CA . ARG A 1 244 ? 1.937 -25.403 2.360 1.00 95.75 244 ARG A CA 1
ATOM 1950 C C . ARG A 1 244 ? 2.092 -23.966 2.816 1.00 95.75 244 ARG A C 1
ATOM 1952 O O . ARG A 1 244 ? 1.221 -23.132 2.573 1.00 95.75 244 ARG A O 1
ATOM 1959 N N . ARG A 1 245 ? 3.212 -23.670 3.467 1.00 97.88 245 ARG A N 1
ATOM 1960 C CA . ARG A 1 245 ? 3.594 -22.307 3.826 1.00 97.88 245 ARG A CA 1
ATOM 1961 C C . ARG A 1 245 ? 5.002 -22.053 3.321 1.00 97.88 245 ARG A C 1
ATOM 1963 O O . ARG A 1 245 ? 5.947 -22.633 3.831 1.00 97.88 245 ARG A O 1
ATOM 1970 N N . GLU A 1 246 ? 5.136 -21.204 2.319 1.00 97.81 246 GLU A N 1
ATOM 1971 C CA . GLU A 1 246 ? 6.416 -20.870 1.695 1.00 97.81 246 GLU A CA 1
ATOM 1972 C C . GLU A 1 246 ? 6.767 -19.423 2.014 1.00 97.81 246 GLU A C 1
ATOM 1974 O O . GLU A 1 246 ? 5.895 -18.552 2.013 1.00 97.81 246 GLU A O 1
ATOM 1979 N N . LYS A 1 247 ? 8.042 -19.164 2.288 1.00 98.06 247 LYS A N 1
ATOM 1980 C CA . LYS A 1 247 ? 8.582 -17.832 2.529 1.00 98.06 247 LYS A CA 1
ATOM 1981 C C . LYS A 1 247 ? 9.753 -17.587 1.580 1.00 98.06 247 LYS A C 1
ATOM 1983 O O . LYS A 1 247 ? 10.629 -18.434 1.424 1.00 98.06 247 LYS A O 1
ATOM 1988 N N . TRP A 1 248 ? 9.770 -16.399 0.991 1.00 97.94 248 TRP A N 1
ATOM 1989 C CA . TRP A 1 248 ? 10.877 -15.839 0.233 1.00 97.94 248 TRP A CA 1
ATOM 1990 C C . TRP A 1 248 ? 11.380 -14.583 0.938 1.00 97.94 248 TRP A C 1
ATOM 1992 O O . TRP A 1 248 ? 10.599 -13.677 1.225 1.00 97.94 248 TRP A O 1
ATOM 2002 N N . GLU A 1 249 ? 12.677 -14.513 1.197 1.00 96.25 249 GLU A N 1
ATOM 2003 C CA . GLU A 1 249 ? 13.332 -13.376 1.843 1.00 96.25 249 GLU A CA 1
ATOM 2004 C C . GLU A 1 249 ? 14.397 -12.800 0.918 1.00 96.25 249 GLU A C 1
ATOM 2006 O O . GLU A 1 249 ? 15.212 -13.536 0.363 1.00 96.25 249 GLU A O 1
ATOM 2011 N N . PHE A 1 250 ? 14.367 -11.487 0.718 1.00 91.75 250 PHE A N 1
ATOM 2012 C CA . PHE A 1 250 ? 15.359 -10.803 -0.090 1.00 91.75 250 PHE A CA 1
ATOM 2013 C C . PHE A 1 250 ? 16.664 -10.711 0.701 1.00 91.75 250 PHE A C 1
ATOM 2015 O O . PHE A 1 250 ? 16.760 -9.952 1.662 1.00 91.75 250 PHE A O 1
ATOM 2022 N N . VAL A 1 251 ? 17.671 -11.473 0.284 1.00 88.44 251 VAL A N 1
ATOM 2023 C CA . VAL A 1 251 ? 18.997 -11.503 0.928 1.00 88.44 251 VAL A CA 1
ATOM 2024 C C . VAL A 1 251 ? 19.941 -10.446 0.356 1.00 88.44 251 VAL A C 1
ATOM 2026 O O . VAL A 1 251 ? 20.950 -10.124 0.974 1.00 88.44 251 VAL A O 1
ATOM 2029 N N . GLY A 1 252 ? 19.593 -9.865 -0.798 1.00 74.12 252 GLY A N 1
ATOM 2030 C CA . GLY A 1 252 ? 20.525 -9.050 -1.570 1.00 74.12 252 GLY A CA 1
ATOM 2031 C C . GLY A 1 252 ? 21.683 -9.886 -2.122 1.00 74.12 252 GLY A C 1
ATOM 2032 O O . GLY A 1 252 ? 21.821 -11.068 -1.821 1.00 74.12 252 GLY A O 1
ATOM 2033 N N . SER A 1 253 ? 22.507 -9.274 -2.967 1.00 59.22 253 SER A N 1
ATOM 2034 C CA . SER A 1 253 ? 23.816 -9.821 -3.318 1.00 59.22 253 SER A CA 1
ATOM 2035 C C . SER A 1 253 ? 24.859 -8.757 -3.002 1.00 59.22 253 SER A C 1
ATOM 2037 O O . SER A 1 253 ? 24.797 -7.647 -3.540 1.00 59.22 253 SER A O 1
ATOM 2039 N N . ASP A 1 254 ? 25.785 -9.089 -2.102 1.00 52.97 254 ASP A N 1
ATOM 2040 C CA . ASP A 1 254 ? 26.953 -8.257 -1.806 1.00 52.97 254 ASP A CA 1
ATOM 2041 C C . ASP A 1 254 ? 28.045 -8.419 -2.881 1.00 52.97 254 ASP A C 1
ATOM 2043 O O . ASP A 1 254 ? 28.895 -7.536 -3.031 1.00 52.97 254 ASP A O 1
ATOM 2047 N N . ASP A 1 255 ? 28.009 -9.504 -3.671 1.00 54.19 255 ASP A N 1
ATOM 2048 C CA . ASP A 1 255 ? 29.026 -9.819 -4.676 1.00 54.19 255 ASP A CA 1
ATOM 2049 C C . ASP A 1 255 ? 28.512 -9.613 -6.122 1.00 54.19 255 ASP A C 1
ATOM 2051 O O . ASP A 1 255 ? 27.636 -10.339 -6.597 1.00 54.19 255 ASP A O 1
ATOM 2055 N N . PRO A 1 256 ? 29.092 -8.659 -6.881 1.00 52.00 256 PRO A N 1
ATOM 2056 C CA . PRO A 1 256 ? 28.836 -8.474 -8.307 1.00 52.00 256 PRO A CA 1
ATOM 2057 C C . PRO A 1 256 ? 28.885 -9.703 -9.201 1.00 52.00 256 PRO A C 1
ATOM 2059 O O . PRO A 1 256 ? 28.270 -9.662 -10.264 1.00 52.00 256 PRO A O 1
ATOM 2062 N N . ASN A 1 257 ? 29.701 -10.688 -8.843 1.00 55.72 257 ASN A N 1
ATOM 2063 C CA . ASN A 1 257 ? 30.065 -11.802 -9.705 1.00 55.72 257 ASN A CA 1
ATOM 2064 C C . ASN A 1 257 ? 29.343 -13.094 -9.334 1.00 55.72 257 ASN A C 1
ATOM 2066 O O . ASN A 1 257 ? 29.459 -14.080 -10.064 1.00 55.72 257 ASN A O 1
ATOM 2070 N N . GLU A 1 258 ? 28.602 -13.107 -8.228 1.00 58.66 258 GLU A N 1
ATOM 2071 C CA . GLU A 1 258 ? 27.846 -14.277 -7.821 1.00 58.66 258 GLU A CA 1
ATOM 2072 C C . GLU A 1 258 ? 26.421 -14.164 -8.373 1.00 58.66 258 GLU A C 1
ATOM 2074 O O . GLU A 1 258 ? 25.619 -13.339 -7.942 1.00 58.66 258 GLU A O 1
ATOM 2079 N N . SER A 1 259 ? 26.105 -15.008 -9.360 1.00 56.16 259 SER A N 1
ATOM 2080 C CA . SER A 1 259 ? 24.759 -15.190 -9.930 1.00 56.16 259 SER A CA 1
ATOM 2081 C C . SER A 1 259 ? 23.802 -15.881 -8.939 1.00 56.16 259 SER A C 1
ATOM 2083 O O . SER A 1 259 ? 22.966 -16.697 -9.336 1.00 56.16 259 SER A O 1
ATOM 2085 N N . SER A 1 260 ? 23.961 -15.631 -7.641 1.00 61.69 260 SER A N 1
ATOM 2086 C CA . SER A 1 260 ? 23.089 -16.173 -6.611 1.00 61.69 260 SER A CA 1
ATOM 2087 C C . SER A 1 260 ? 21.709 -15.527 -6.729 1.00 61.69 260 SER A C 1
ATOM 2089 O O . SER A 1 260 ? 21.566 -14.324 -6.962 1.00 61.69 260 SER A O 1
ATOM 2091 N N . GLU A 1 261 ? 20.666 -16.352 -6.635 1.00 69.12 261 GLU A N 1
ATOM 2092 C CA . GLU A 1 261 ? 19.291 -15.863 -6.624 1.00 69.12 261 GLU A CA 1
ATOM 2093 C C . GLU A 1 261 ? 19.129 -14.888 -5.445 1.00 69.12 261 GLU A C 1
ATOM 2095 O O . GLU A 1 261 ? 19.397 -15.267 -4.304 1.00 69.12 261 GLU A O 1
ATOM 2100 N N . PRO A 1 262 ? 18.660 -13.644 -5.663 1.00 84.31 262 PRO A N 1
ATOM 2101 C CA . PRO A 1 262 ? 18.615 -12.627 -4.608 1.00 84.31 262 PRO A CA 1
ATOM 2102 C C . PRO A 1 262 ? 17.514 -12.888 -3.562 1.00 84.31 262 PRO A C 1
ATOM 2104 O O . PRO A 1 262 ? 17.253 -12.046 -2.699 1.00 84.31 262 PRO A O 1
ATOM 2107 N N . TRP A 1 263 ? 16.849 -14.041 -3.655 1.00 91.44 263 TRP A N 1
ATOM 2108 C CA . TRP A 1 263 ? 15.745 -14.475 -2.816 1.00 91.44 263 TRP A CA 1
ATOM 2109 C C . TRP A 1 263 ? 16.063 -15.837 -2.205 1.00 91.44 263 TRP A C 1
ATOM 2111 O O . TRP A 1 263 ? 16.110 -16.844 -2.905 1.00 91.44 263 TRP A O 1
ATOM 2121 N N . ALA A 1 264 ? 16.201 -15.881 -0.885 1.00 93.25 264 ALA A N 1
ATOM 2122 C CA . ALA A 1 264 ? 16.259 -17.130 -0.146 1.00 93.25 264 ALA A CA 1
ATOM 2123 C C . ALA A 1 264 ? 14.840 -17.689 0.002 1.00 93.25 264 ALA A C 1
ATOM 2125 O O . ALA A 1 264 ? 13.935 -16.982 0.444 1.00 93.25 264 ALA A O 1
ATOM 2126 N N . HIS A 1 265 ? 14.644 -18.956 -0.355 1.00 95.12 265 HIS A N 1
ATOM 2127 C CA . HIS A 1 265 ? 13.368 -19.658 -0.224 1.00 95.12 265 HIS A CA 1
ATOM 2128 C C . HIS A 1 265 ? 13.414 -20.667 0.928 1.00 95.12 265 HIS A C 1
ATOM 2130 O O . HIS A 1 265 ? 14.366 -21.441 1.044 1.00 95.12 265 HIS A O 1
ATOM 2136 N N . CYS A 1 266 ? 12.364 -20.706 1.748 1.00 96.75 266 CYS A N 1
ATOM 2137 C CA . CYS A 1 266 ? 12.171 -21.749 2.747 1.00 96.75 266 CYS A CA 1
ATOM 2138 C C . CYS A 1 266 ? 10.697 -22.146 2.900 1.00 96.75 266 CYS A C 1
ATOM 2140 O O . CYS A 1 266 ? 9.789 -21.320 2.813 1.00 96.75 266 CYS A O 1
ATOM 2142 N N . GLU A 1 267 ? 10.462 -23.431 3.165 1.00 96.75 267 GLU A N 1
ATOM 2143 C CA . GLU A 1 267 ? 9.150 -23.942 3.560 1.00 96.75 267 GLU A CA 1
ATOM 2144 C C . GLU A 1 267 ? 9.039 -23.930 5.091 1.00 96.75 267 GLU A C 1
ATOM 2146 O O . GLU A 1 267 ? 9.968 -24.301 5.812 1.00 96.75 267 GLU A O 1
ATOM 2151 N N . LEU A 1 268 ? 7.901 -23.463 5.594 1.00 95.94 268 LEU A N 1
ATOM 2152 C CA . LEU A 1 268 ? 7.593 -23.293 7.005 1.00 95.94 268 LEU A CA 1
ATOM 2153 C C . LEU A 1 268 ? 6.459 -24.234 7.408 1.00 95.94 268 LEU A C 1
ATOM 2155 O O . LEU A 1 268 ? 5.565 -24.545 6.622 1.00 95.94 268 LEU A O 1
ATOM 2159 N N . TRP A 1 269 ? 6.428 -24.617 8.683 1.00 92.75 269 TRP A N 1
ATOM 2160 C CA . TRP A 1 269 ? 5.255 -25.297 9.220 1.00 92.75 269 TRP A CA 1
ATOM 2161 C C . TRP A 1 269 ? 4.043 -24.348 9.222 1.00 92.75 269 TRP A C 1
ATOM 2163 O O . TRP A 1 269 ? 4.156 -23.184 9.643 1.00 92.75 269 TRP A O 1
ATOM 2173 N N . PRO A 1 270 ? 2.867 -24.816 8.772 1.00 89.19 270 PRO A N 1
ATOM 2174 C CA . PRO A 1 270 ? 1.647 -24.036 8.876 1.00 89.19 270 PRO A CA 1
ATOM 2175 C C . PRO A 1 270 ? 1.212 -23.893 10.340 1.00 89.19 270 PRO A C 1
ATOM 2177 O O . PRO A 1 270 ? 1.635 -24.672 11.201 1.00 89.19 270 PRO A O 1
ATOM 2180 N N . PRO A 1 271 ? 0.353 -22.908 10.656 1.00 77.50 271 PRO A N 1
ATOM 2181 C CA . PRO A 1 271 ? -0.229 -22.811 11.987 1.00 77.50 271 PRO A CA 1
ATOM 2182 C C . PRO A 1 271 ? -0.946 -24.119 12.346 1.00 77.50 271 PRO A C 1
ATOM 2184 O O . PRO A 1 271 ? -1.671 -24.693 11.532 1.00 77.50 271 PRO A O 1
ATOM 2187 N N . HIS A 1 272 ? -0.746 -24.601 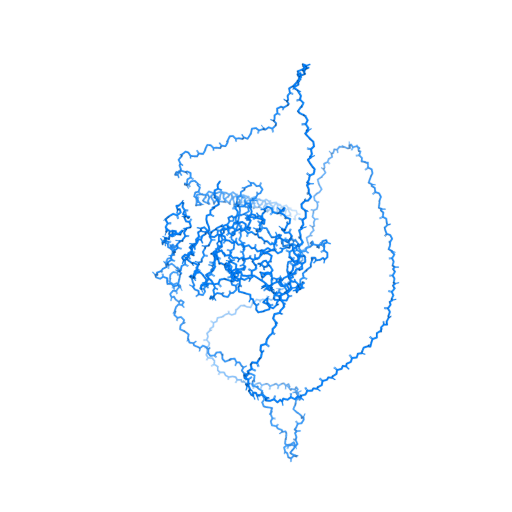13.574 1.00 73.38 272 HIS A N 1
ATOM 2188 C CA . HIS A 1 272 ? -1.390 -25.822 14.045 1.00 73.38 272 HIS A CA 1
ATOM 2189 C C . HIS A 1 272 ? -2.908 -25.600 14.133 1.00 73.38 272 HIS A C 1
ATOM 2191 O O . HIS A 1 272 ? -3.401 -24.971 15.070 1.00 73.38 272 HIS A O 1
ATOM 2197 N N . PHE A 1 273 ? -3.673 -26.129 13.178 1.00 60.28 273 PHE A N 1
ATOM 2198 C CA . PHE A 1 273 ? -5.132 -26.092 13.253 1.00 60.28 273 PHE A CA 1
ATOM 2199 C C . PHE A 1 273 ? -5.610 -27.117 14.292 1.00 60.28 273 PHE A C 1
ATOM 2201 O O . PHE A 1 273 ? -5.312 -28.307 14.154 1.00 60.28 273 PHE A O 1
ATOM 2208 N N . PRO A 1 274 ? -6.331 -26.710 15.353 1.00 57.66 274 PRO A N 1
ATOM 2209 C CA . PRO A 1 274 ? -6.884 -27.667 16.298 1.00 57.66 274 PRO A CA 1
ATOM 2210 C C . PRO A 1 274 ? -7.850 -28.630 15.576 1.00 57.66 274 PRO A C 1
ATOM 2212 O O . PRO A 1 274 ? -8.572 -28.209 14.663 1.00 57.66 274 PRO A O 1
ATOM 2215 N N . PRO A 1 275 ? -7.925 -29.911 15.992 1.00 56.62 275 PRO A N 1
ATOM 2216 C CA . PRO A 1 275 ? -8.740 -30.936 15.331 1.00 56.62 275 PRO A CA 1
ATOM 2217 C C . PRO A 1 275 ? -10.221 -30.563 15.140 1.00 56.62 275 PRO A C 1
ATOM 2219 O O . PRO A 1 275 ? -10.866 -31.047 14.213 1.00 56.62 275 PRO A O 1
ATOM 2222 N N . SER A 1 276 ? -10.758 -29.668 15.977 1.00 55.25 276 SER A N 1
ATOM 2223 C CA . SER A 1 276 ? -12.155 -29.217 15.937 1.00 55.25 276 SER A CA 1
ATOM 2224 C C . SER A 1 276 ? -12.534 -28.407 14.690 1.00 55.25 276 SER A C 1
ATOM 2226 O O . SER A 1 276 ? -13.717 -28.337 14.359 1.00 55.25 276 SER A O 1
ATOM 2228 N N . LEU A 1 277 ? -11.565 -27.814 13.981 1.00 51.19 277 LEU A N 1
ATOM 2229 C CA . LEU A 1 277 ? -11.797 -27.138 12.696 1.00 51.19 277 LEU A CA 1
ATOM 2230 C C . LEU A 1 277 ? -11.648 -28.089 11.497 1.00 51.19 277 LEU A C 1
ATOM 2232 O O . LEU A 1 277 ? -12.218 -27.832 10.438 1.00 51.19 277 LEU A O 1
ATOM 2236 N N . ARG A 1 278 ? -10.946 -29.218 11.673 1.00 50.75 278 ARG A N 1
ATOM 2237 C CA . ARG A 1 278 ? -10.695 -30.212 10.617 1.00 50.75 278 ARG A CA 1
ATOM 2238 C C . ARG A 1 278 ? -11.954 -30.993 10.232 1.00 50.75 278 ARG A C 1
ATOM 2240 O O . ARG A 1 278 ? -12.137 -31.313 9.063 1.00 50.75 278 ARG A O 1
ATOM 2247 N N . SER A 1 279 ? -12.846 -31.257 11.189 1.00 48.91 279 SER A N 1
ATOM 2248 C CA . SER A 1 279 ? -14.095 -31.990 10.929 1.00 48.91 279 SER A CA 1
ATOM 2249 C C . SER A 1 279 ? -15.114 -31.180 10.121 1.00 48.91 279 SER A C 1
ATOM 2251 O O . SER A 1 279 ? -15.794 -31.742 9.271 1.00 48.91 279 SER A O 1
ATOM 2253 N N . LYS A 1 280 ? -15.177 -29.853 10.303 1.00 51.00 280 LYS A N 1
ATOM 2254 C CA . LYS A 1 280 ? -16.133 -28.999 9.571 1.00 51.00 280 LYS A CA 1
ATOM 2255 C C . LYS A 1 280 ? -15.739 -28.737 8.115 1.00 51.00 280 LYS A C 1
ATOM 2257 O O . LYS A 1 280 ? -16.621 -28.535 7.287 1.00 51.00 280 LYS A O 1
ATOM 2262 N N . ALA A 1 281 ? -14.443 -28.747 7.797 1.00 51.88 281 ALA A N 1
ATOM 2263 C CA . ALA A 1 281 ? -13.969 -28.567 6.423 1.00 51.88 281 ALA A CA 1
ATOM 2264 C C . ALA A 1 281 ? -14.304 -29.780 5.534 1.00 51.88 281 ALA A C 1
ATOM 2266 O O . ALA A 1 281 ? -14.691 -29.604 4.382 1.00 51.88 281 ALA A O 1
ATOM 2267 N N . ASN A 1 282 ? -14.258 -30.997 6.090 1.00 48.75 282 ASN A N 1
ATOM 2268 C CA . ASN A 1 282 ? -14.645 -32.210 5.362 1.00 48.75 282 ASN A CA 1
ATOM 2269 C C . ASN A 1 282 ? -16.170 -32.349 5.189 1.00 48.75 282 ASN A C 1
ATOM 2271 O O . ASN A 1 282 ? -16.612 -32.884 4.174 1.00 48.75 282 ASN A O 1
ATOM 2275 N N . ASP A 1 283 ? -16.983 -31.813 6.105 1.00 45.94 283 ASP A N 1
ATOM 2276 C CA . ASP A 1 283 ? -18.450 -31.848 5.974 1.00 45.94 283 ASP A CA 1
ATOM 2277 C C . ASP A 1 283 ? -18.994 -30.875 4.912 1.00 45.94 283 ASP A C 1
ATOM 2279 O O . ASP A 1 283 ? -20.049 -31.123 4.322 1.00 45.94 283 ASP A O 1
ATOM 2283 N N . LEU A 1 284 ? -18.260 -29.804 4.592 1.00 48.69 284 LEU A N 1
ATOM 2284 C CA . LEU A 1 284 ? -18.621 -28.880 3.508 1.00 48.69 284 LEU A CA 1
ATOM 2285 C C . LEU A 1 284 ? -18.285 -29.430 2.109 1.00 48.69 284 LEU A C 1
ATOM 2287 O O . LEU A 1 284 ? -18.835 -28.944 1.122 1.00 48.69 284 LEU A O 1
ATOM 2291 N N . GLY A 1 285 ? -17.470 -30.488 2.017 1.00 40.84 285 GLY A N 1
ATOM 2292 C CA . GLY A 1 285 ? -17.160 -31.198 0.771 1.00 40.84 285 GLY A CA 1
ATOM 2293 C C . GLY A 1 285 ? -18.235 -32.190 0.301 1.00 40.84 285 GLY A C 1
ATOM 2294 O O . GLY A 1 285 ? -18.092 -32.760 -0.778 1.00 40.84 285 GLY A O 1
ATOM 2295 N N . SER A 1 286 ? -19.316 -32.404 1.070 1.00 38.44 286 SER A N 1
ATOM 2296 C CA . SER A 1 286 ? -20.391 -33.356 0.718 1.00 38.44 286 SER A CA 1
ATOM 2297 C C . SER A 1 286 ? -21.723 -32.720 0.305 1.00 38.44 286 SER A C 1
ATOM 2299 O O . SER A 1 286 ? -22.687 -33.439 0.022 1.00 38.44 286 SER A O 1
ATOM 2301 N N . PHE A 1 287 ? -21.790 -31.391 0.156 1.00 37.31 287 PHE A N 1
ATOM 2302 C CA . PHE A 1 287 ? -22.893 -30.775 -0.582 1.00 37.31 287 PHE A CA 1
ATOM 2303 C C . PHE A 1 287 ? -22.722 -31.043 -2.080 1.00 37.31 287 PHE A C 1
ATOM 2305 O O . PHE A 1 287 ? -22.328 -30.190 -2.869 1.00 37.31 287 PHE A O 1
ATOM 2312 N N . SER A 1 288 ? -23.067 -32.274 -2.465 1.00 36.78 288 SER A N 1
ATOM 2313 C CA . SER A 1 288 ? -23.486 -32.633 -3.809 1.00 36.78 288 SER A CA 1
ATOM 2314 C C . SER A 1 288 ? -24.403 -31.530 -4.320 1.00 36.78 288 SER A C 1
ATOM 2316 O O . SER A 1 288 ? -25.495 -31.316 -3.787 1.00 36.78 288 SER A O 1
ATOM 2318 N N . THR A 1 289 ? -23.977 -30.873 -5.390 1.00 39.03 289 THR A N 1
ATOM 2319 C CA . THR A 1 289 ? -24.790 -30.016 -6.244 1.00 39.03 289 THR A CA 1
ATOM 2320 C C . THR A 1 289 ? -25.921 -30.845 -6.856 1.00 39.03 289 THR A C 1
ATOM 2322 O O . THR A 1 289 ? -25.933 -31.183 -8.035 1.00 39.03 289 THR A O 1
ATOM 2325 N N . LYS A 1 290 ? -26.949 -31.162 -6.062 1.00 35.78 290 LYS A N 1
ATOM 2326 C CA . LYS A 1 290 ? -28.283 -31.319 -6.628 1.00 35.78 290 LYS A CA 1
ATOM 2327 C C . LYS A 1 290 ? -28.668 -29.935 -7.107 1.00 35.78 290 LYS A C 1
ATOM 2329 O O . LYS A 1 290 ? -29.011 -29.068 -6.310 1.00 35.78 290 LYS A O 1
ATOM 2334 N N . ALA A 1 291 ? -28.531 -29.750 -8.415 1.00 37.25 291 ALA A N 1
ATOM 2335 C CA . ALA A 1 291 ? -29.036 -28.616 -9.155 1.00 37.25 291 ALA A CA 1
ATOM 2336 C C . ALA A 1 291 ? -30.457 -28.294 -8.675 1.00 37.25 291 ALA A C 1
ATOM 2338 O O . ALA A 1 291 ? -31.433 -28.947 -9.049 1.00 37.25 291 ALA A O 1
ATOM 2339 N N . VAL A 1 292 ? -30.570 -27.277 -7.823 1.00 34.56 292 VAL A N 1
ATOM 2340 C CA . VAL A 1 292 ? -31.818 -26.550 -7.674 1.00 34.56 292 VAL A CA 1
ATOM 2341 C C . VAL A 1 292 ? -31.955 -25.798 -8.981 1.00 34.56 292 VAL A C 1
ATOM 2343 O O . VAL A 1 292 ? -31.216 -24.863 -9.273 1.00 34.56 292 VAL A O 1
ATOM 2346 N N . ASN A 1 293 ? -32.861 -26.300 -9.806 1.00 37.06 293 ASN A N 1
ATOM 2347 C CA . ASN A 1 293 ? -33.255 -25.708 -11.063 1.00 37.06 293 ASN A CA 1
ATOM 2348 C C . ASN A 1 293 ? -33.982 -24.389 -10.748 1.00 37.06 293 ASN A C 1
ATOM 2350 O O . ASN A 1 293 ? -35.209 -24.332 -10.694 1.00 37.06 293 ASN A O 1
ATOM 2354 N N . THR A 1 294 ? -33.233 -23.323 -10.470 1.00 35.03 294 THR A N 1
ATOM 2355 C CA . THR A 1 294 ? -33.747 -21.955 -10.455 1.00 35.03 294 THR A CA 1
ATOM 2356 C C . THR A 1 294 ? -33.953 -21.531 -11.900 1.00 35.03 294 THR A C 1
ATOM 2358 O O . THR A 1 294 ? -33.161 -20.816 -12.511 1.00 35.03 294 THR A O 1
ATOM 2361 N N . THR A 1 295 ? -35.071 -21.977 -12.470 1.00 31.73 295 THR A N 1
ATOM 2362 C CA . THR A 1 295 ? -35.661 -21.311 -13.624 1.00 31.73 295 THR A CA 1
ATOM 2363 C C . THR A 1 295 ? -35.942 -19.865 -13.243 1.00 31.73 295 THR A C 1
ATOM 2365 O O . THR A 1 295 ? -36.898 -19.566 -12.528 1.00 31.73 295 THR A O 1
ATOM 2368 N N . VAL A 1 296 ? -35.103 -18.966 -13.753 1.00 35.31 296 VAL A N 1
ATOM 2369 C CA . VAL A 1 296 ? -35.426 -17.555 -13.963 1.00 35.31 296 VAL A CA 1
ATOM 2370 C C . VAL A 1 296 ? -36.833 -17.494 -14.572 1.00 35.31 296 VAL A C 1
ATOM 2372 O O . VAL A 1 296 ? -37.061 -18.145 -15.601 1.00 35.31 296 VAL A O 1
ATOM 2375 N N . PRO A 1 297 ? -37.802 -16.757 -13.997 1.00 31.55 297 PRO A N 1
ATOM 2376 C CA . PRO A 1 297 ? -39.077 -16.576 -14.661 1.00 31.55 297 PRO A CA 1
ATOM 2377 C C . PRO A 1 297 ? -38.823 -15.788 -15.946 1.00 31.55 297 PRO A C 1
ATOM 2379 O O . PRO A 1 297 ? -38.622 -14.574 -15.943 1.00 31.55 297 PRO A O 1
ATOM 2382 N N . LYS A 1 298 ? -38.838 -16.501 -17.077 1.00 34.47 298 LYS A N 1
ATOM 2383 C CA . LYS A 1 298 ? -39.084 -15.904 -18.388 1.00 34.47 298 LYS A CA 1
ATOM 2384 C C . LYS A 1 298 ? -40.306 -15.004 -18.231 1.00 34.47 298 LYS A C 1
ATOM 2386 O O . LYS A 1 298 ? -41.370 -15.477 -17.831 1.00 34.47 298 LYS A O 1
ATOM 2391 N N . VAL A 1 299 ? -40.171 -13.731 -18.594 1.00 36.16 299 VAL A N 1
ATOM 2392 C CA . VAL A 1 299 ? -41.309 -12.844 -18.847 1.00 36.16 299 VAL A CA 1
ATOM 2393 C C . VAL A 1 299 ? -42.097 -13.445 -20.011 1.00 36.16 299 VAL A C 1
ATOM 2395 O O . VAL A 1 299 ? -41.861 -13.163 -21.186 1.00 36.16 299 VAL A O 1
ATOM 2398 N N . VAL A 1 300 ? -43.021 -14.345 -19.687 1.00 37.66 300 VAL A N 1
ATOM 2399 C CA . VAL A 1 300 ? -44.027 -14.842 -20.612 1.00 37.66 300 VAL A CA 1
ATOM 2400 C C . VAL A 1 300 ? -45.035 -13.712 -20.759 1.00 37.66 300 VAL A C 1
ATOM 2402 O O . VAL A 1 300 ? -45.821 -13.441 -19.852 1.00 37.66 300 VAL A O 1
ATOM 2405 N N . LYS A 1 301 ? -45.023 -13.034 -21.913 1.00 40.94 301 LYS A N 1
ATOM 2406 C CA . LYS A 1 301 ? -46.148 -12.195 -22.343 1.00 40.94 301 LYS A CA 1
ATOM 2407 C C . LYS A 1 301 ? -47.415 -13.054 -22.270 1.00 40.94 301 LYS A C 1
ATOM 2409 O O . LYS A 1 301 ? -47.620 -13.908 -23.134 1.00 40.94 301 LYS A O 1
ATOM 2414 N N . LYS A 1 302 ? -48.255 -12.842 -21.248 1.00 39.97 302 LYS A N 1
ATOM 2415 C CA . LYS A 1 302 ? -49.603 -13.422 -21.167 1.00 39.97 302 LYS A CA 1
ATOM 2416 C C . LYS A 1 302 ? -50.325 -13.084 -22.473 1.00 39.97 302 LYS A C 1
ATOM 2418 O O . LYS A 1 302 ? -50.654 -11.927 -22.734 1.00 39.97 302 LYS A O 1
ATOM 2423 N N . ARG A 1 303 ? -50.544 -14.093 -23.322 1.00 43.00 303 ARG A N 1
ATOM 2424 C CA . ARG A 1 303 ? -51.471 -13.993 -24.454 1.00 43.00 303 ARG A CA 1
ATOM 2425 C C . ARG A 1 303 ? -52.831 -13.659 -23.849 1.00 43.00 303 ARG A C 1
ATOM 2427 O O . ARG A 1 303 ? -53.352 -14.441 -23.062 1.00 43.00 303 ARG A O 1
ATOM 2434 N N . GLY A 1 304 ? -53.357 -12.471 -24.142 1.00 49.97 304 GLY A N 1
ATOM 2435 C CA . GLY A 1 304 ? -54.616 -12.043 -23.537 1.00 49.97 304 GLY A CA 1
ATOM 2436 C C . GLY A 1 304 ? -55.765 -13.004 -23.868 1.00 49.97 304 GLY A C 1
ATOM 2437 O O . GLY A 1 304 ? -55.750 -13.666 -24.910 1.00 49.97 304 GLY A O 1
ATOM 2438 N N . GLY A 1 305 ? -56.759 -13.051 -22.981 1.00 70.19 305 GLY A N 1
ATOM 2439 C CA . GLY A 1 305 ? -57.927 -13.932 -23.084 1.00 70.19 305 GLY A CA 1
ATOM 2440 C C . GLY A 1 305 ? -58.782 -13.694 -24.339 1.00 70.19 305 GLY A C 1
ATOM 2441 O O . GLY A 1 305 ? -58.675 -12.640 -24.972 1.00 70.19 305 GLY A O 1
ATOM 2442 N N . PRO A 1 306 ? -59.605 -14.670 -24.751 1.00 76.19 306 PRO A N 1
ATOM 2443 C CA . PRO A 1 306 ? -60.342 -14.639 -26.015 1.00 76.19 306 PRO A CA 1
ATOM 2444 C C . PRO A 1 306 ? -61.194 -13.368 -26.178 1.00 76.19 306 PRO A C 1
ATOM 2446 O O . PRO A 1 306 ? -61.711 -12.824 -25.208 1.00 76.19 306 PRO A O 1
ATOM 2449 N N . ALA A 1 307 ? -61.338 -12.884 -27.417 1.00 74.81 307 ALA A N 1
ATOM 2450 C CA . ALA A 1 307 ? -62.268 -11.795 -27.727 1.00 74.81 307 ALA A CA 1
ATOM 2451 C C . ALA A 1 307 ? -63.703 -12.191 -27.331 1.00 74.81 307 ALA A C 1
ATOM 2453 O O . ALA A 1 307 ? -64.067 -13.364 -27.472 1.00 74.81 307 ALA A O 1
ATOM 2454 N N . CYS A 1 308 ? -64.504 -11.227 -26.863 1.00 83.12 308 CYS A N 1
ATOM 2455 C CA . CYS A 1 308 ? -65.911 -11.467 -26.544 1.00 83.12 308 CYS A CA 1
ATOM 2456 C C . CYS A 1 308 ? -66.682 -11.948 -27.785 1.00 83.12 308 CYS A C 1
ATOM 2458 O O . CYS A 1 308 ? -66.256 -11.727 -28.927 1.00 83.12 308 CYS A O 1
ATOM 2460 N N . SER A 1 309 ? -67.807 -12.623 -27.553 1.00 76.69 309 SER A N 1
ATOM 2461 C CA . SER A 1 309 ? -68.660 -13.224 -28.589 1.00 76.69 309 SER A CA 1
ATOM 2462 C C . SER A 1 309 ? -69.030 -12.234 -29.701 1.00 76.69 309 SER A C 1
ATOM 2464 O O . SER A 1 309 ? -68.942 -12.586 -30.877 1.00 76.69 309 SER A O 1
ATOM 2466 N N . ASP A 1 310 ? -69.308 -10.977 -29.353 1.00 80.19 310 ASP A N 1
ATOM 2467 C CA . ASP A 1 310 ? -69.650 -9.922 -30.316 1.00 80.19 310 ASP A CA 1
ATOM 2468 C C . ASP A 1 310 ? -68.481 -9.451 -31.188 1.00 80.19 310 ASP A C 1
ATOM 2470 O O . ASP A 1 310 ? -68.646 -9.133 -32.367 1.00 80.19 310 ASP A O 1
ATOM 2474 N N . CYS A 1 311 ? -67.267 -9.411 -30.641 1.00 83.00 311 CYS A N 1
ATOM 2475 C CA . CYS A 1 311 ? -66.085 -9.072 -31.433 1.00 83.00 311 CYS A CA 1
ATOM 2476 C C . CYS A 1 311 ? -65.652 -10.238 -32.329 1.00 83.00 311 CYS A C 1
ATOM 2478 O O . CYS A 1 311 ? -65.133 -10.010 -33.426 1.00 83.00 311 CYS A O 1
ATOM 2480 N N . LYS A 1 312 ? -65.910 -11.483 -31.902 1.00 79.31 312 LYS A N 1
ATOM 2481 C CA . LYS A 1 312 ? -65.682 -12.676 -32.727 1.00 79.31 312 LYS A CA 1
ATOM 2482 C C . LYS A 1 312 ? -66.636 -12.740 -33.919 1.00 79.31 312 LYS A C 1
ATOM 2484 O O . LYS A 1 312 ? -66.165 -12.972 -35.029 1.00 79.31 312 LYS A O 1
ATOM 2489 N N . SER A 1 313 ? -67.931 -12.488 -33.719 1.00 76.31 313 SER A N 1
ATOM 2490 C CA . SER A 1 313 ? -68.930 -12.544 -34.800 1.00 76.31 313 SER A CA 1
ATOM 2491 C C . SER A 1 313 ? -68.692 -11.477 -35.875 1.00 76.31 313 SER A C 1
ATOM 2493 O O . SER A 1 313 ? -68.895 -11.732 -37.059 1.00 76.31 313 SER A O 1
ATOM 2495 N N . LYS A 1 314 ? -68.168 -10.305 -35.491 1.00 81.56 314 LYS A N 1
ATOM 2496 C CA . LYS A 1 314 ? -67.929 -9.171 -36.404 1.00 81.56 314 LYS A CA 1
ATOM 2497 C C . LYS A 1 314 ? -66.512 -9.107 -36.993 1.00 81.56 314 LYS A C 1
ATOM 2499 O O . LYS A 1 314 ? -66.202 -8.143 -37.687 1.00 81.56 314 LYS A O 1
ATOM 2504 N N . LYS A 1 315 ? -65.639 -10.087 -36.711 1.00 82.19 315 LYS A N 1
ATOM 2505 C CA . LYS A 1 315 ? -64.212 -10.118 -37.115 1.00 82.19 315 LYS A CA 1
ATOM 2506 C C . LYS A 1 315 ? -63.446 -8.809 -36.819 1.00 82.19 315 LYS A C 1
ATOM 2508 O O . LYS A 1 315 ? -62.550 -8.426 -37.569 1.00 82.19 315 LYS A O 1
ATOM 2513 N N . LYS A 1 316 ? -63.771 -8.111 -35.722 1.00 84.56 316 LYS A N 1
ATOM 2514 C CA . LYS A 1 316 ? -63.093 -6.867 -35.299 1.00 84.56 316 LYS A CA 1
ATOM 2515 C C . LYS A 1 316 ? -62.252 -7.098 -34.040 1.00 84.56 316 LYS A C 1
ATOM 2517 O O . LYS A 1 316 ? -62.563 -7.947 -33.206 1.00 84.56 316 LYS A O 1
ATOM 2522 N N . ARG A 1 317 ? -61.159 -6.339 -33.896 1.00 72.88 317 ARG A N 1
ATOM 2523 C CA . ARG A 1 317 ? -60.253 -6.410 -32.735 1.00 72.88 317 ARG A CA 1
ATOM 2524 C C . ARG A 1 317 ? -60.974 -5.883 -31.483 1.00 72.88 317 ARG A C 1
ATOM 2526 O O . ARG A 1 317 ? -61.443 -4.752 -31.484 1.00 72.88 317 ARG A O 1
ATOM 2533 N N . CYS A 1 318 ? -61.048 -6.696 -30.426 1.00 78.31 318 CYS A N 1
ATOM 2534 C CA . CYS A 1 318 ? -61.741 -6.343 -29.182 1.00 78.31 318 CYS A CA 1
ATOM 2535 C C . CYS A 1 318 ? -60.955 -5.294 -28.378 1.00 78.31 318 CYS A C 1
ATOM 2537 O O . CYS A 1 318 ? -59.817 -5.549 -27.983 1.00 78.31 318 CYS A O 1
ATOM 2539 N N . THR A 1 319 ? -61.572 -4.142 -28.116 1.00 77.62 319 THR A N 1
ATOM 2540 C CA . THR A 1 319 ? -61.004 -3.026 -27.336 1.00 77.62 319 THR A CA 1
ATOM 2541 C C . THR A 1 319 ? -61.311 -3.093 -25.836 1.00 77.62 319 THR A C 1
ATOM 2543 O O . THR A 1 319 ? -60.792 -2.283 -25.083 1.00 77.62 319 THR A O 1
ATOM 2546 N N . HIS A 1 320 ? -62.092 -4.074 -25.375 1.00 68.06 320 HIS A N 1
ATOM 2547 C CA . HIS A 1 320 ? -62.568 -4.168 -23.985 1.00 68.06 320 HIS A CA 1
ATOM 2548 C C . HIS A 1 320 ? -61.640 -4.986 -23.063 1.00 68.06 320 HIS A C 1
ATOM 2550 O O . HIS A 1 320 ? -62.045 -5.422 -21.989 1.00 68.06 320 HIS A O 1
ATOM 2556 N N . ARG A 1 321 ? -60.387 -5.247 -23.463 1.00 56.56 321 ARG A N 1
ATOM 2557 C CA . ARG A 1 321 ? -59.415 -5.920 -22.584 1.00 56.56 321 ARG A CA 1
ATOM 2558 C C . ARG A 1 321 ? -58.842 -4.907 -21.590 1.00 56.56 321 ARG A C 1
ATOM 2560 O O . ARG A 1 321 ? -57.908 -4.198 -21.952 1.00 56.56 321 ARG A O 1
ATOM 2567 N N . GLY A 1 322 ? -59.354 -4.888 -20.358 1.00 54.19 322 GLY A N 1
ATOM 2568 C CA . GLY A 1 322 ? -58.663 -4.230 -19.240 1.00 54.19 322 GLY A CA 1
ATOM 2569 C C . GLY A 1 322 ? -59.507 -3.492 -18.198 1.00 54.19 322 GLY A C 1
ATOM 2570 O O . GLY A 1 322 ? -58.947 -2.638 -17.527 1.00 54.19 322 GLY A O 1
ATOM 2571 N N . ALA A 1 323 ? -60.802 -3.778 -18.043 1.00 40.97 323 ALA A N 1
ATOM 2572 C CA . ALA A 1 323 ? -61.581 -3.247 -16.921 1.00 40.97 323 ALA A CA 1
ATOM 2573 C C . ALA A 1 323 ? -61.785 -4.353 -15.874 1.00 40.97 323 ALA A C 1
ATOM 2575 O O . ALA A 1 323 ? -62.532 -5.301 -16.115 1.00 40.97 323 ALA A O 1
ATOM 2576 N N . GLU A 1 324 ? -61.066 -4.264 -14.756 1.00 38.06 324 GLU A N 1
ATOM 2577 C CA . GLU A 1 324 ? -61.290 -5.095 -13.570 1.00 38.06 324 GLU A CA 1
ATOM 2578 C C . GLU A 1 324 ? -62.494 -4.530 -12.804 1.00 38.06 324 GLU A C 1
ATOM 2580 O O . GLU A 1 324 ? -62.532 -3.340 -12.499 1.00 38.06 324 GLU A O 1
ATOM 2585 N N . GLY A 1 325 ? -63.499 -5.372 -12.558 1.00 34.59 325 GLY A N 1
ATOM 2586 C CA . GLY A 1 325 ? -64.632 -5.075 -11.686 1.00 34.59 325 GLY A CA 1
ATOM 2587 C C . GLY A 1 325 ? -64.513 -5.887 -10.400 1.00 34.59 325 GLY A C 1
ATOM 2588 O O . GLY A 1 325 ? -64.252 -7.090 -10.454 1.00 34.59 325 GLY A O 1
ATOM 2589 N N . GLU A 1 326 ? -64.682 -5.209 -9.268 1.00 42.44 326 GLU A N 1
ATOM 2590 C CA . GLU A 1 326 ? -64.782 -5.774 -7.922 1.00 42.44 326 GLU A CA 1
ATOM 2591 C C . GLU A 1 326 ? -65.970 -6.738 -7.806 1.00 42.44 326 GLU A C 1
ATOM 2593 O O . GLU A 1 326 ? -67.066 -6.434 -8.276 1.00 42.44 326 GLU A O 1
ATOM 2598 N N . THR A 1 327 ? -65.782 -7.858 -7.102 1.00 33.59 327 THR A N 1
ATOM 2599 C CA . THR A 1 327 ? -66.893 -8.595 -6.484 1.00 33.59 327 THR A CA 1
ATOM 2600 C C . THR A 1 327 ? -66.482 -9.207 -5.153 1.00 33.59 327 THR A C 1
ATOM 2602 O O . THR A 1 327 ? -65.391 -9.754 -4.993 1.00 33.59 327 THR A O 1
ATOM 2605 N N . GLU A 1 328 ? -67.425 -9.097 -4.231 1.00 33.00 328 GLU A N 1
ATOM 2606 C CA . GLU A 1 328 ? -67.402 -9.396 -2.810 1.00 33.00 328 GLU A CA 1
ATOM 2607 C C . GLU A 1 328 ? -68.117 -10.744 -2.511 1.00 33.00 328 GLU A C 1
ATOM 2609 O O . GLU A 1 328 ? -68.932 -11.216 -3.301 1.00 33.00 328 GLU A O 1
ATOM 2614 N N . VAL A 1 329 ? -67.853 -11.278 -1.309 1.00 33.03 329 VAL A N 1
ATOM 2615 C CA . VAL A 1 329 ? -68.616 -12.235 -0.461 1.00 33.03 329 VAL A CA 1
ATOM 2616 C C . VAL A 1 329 ? -68.720 -13.758 -0.773 1.00 33.03 329 VAL A C 1
ATOM 2618 O O . VAL A 1 329 ? -69.219 -14.208 -1.796 1.00 33.03 329 VAL A O 1
ATOM 2621 N N . ALA A 1 330 ? -68.430 -14.521 0.302 1.00 31.14 330 ALA A N 1
ATOM 2622 C CA . ALA A 1 330 ? -69.239 -15.595 0.929 1.00 31.14 330 ALA A CA 1
ATOM 2623 C C . ALA A 1 330 ? -69.064 -17.103 0.586 1.00 31.14 330 ALA A C 1
ATOM 2625 O O . ALA A 1 330 ? -69.693 -17.649 -0.309 1.00 31.14 330 ALA A O 1
ATOM 2626 N N . SER A 1 331 ? -68.486 -17.810 1.576 1.00 34.06 331 SER A N 1
ATOM 2627 C CA . SER A 1 331 ? -69.179 -18.759 2.491 1.00 34.06 331 SER A CA 1
ATOM 2628 C C . SER A 1 331 ? -69.063 -20.300 2.330 1.00 34.06 331 SER A C 1
ATOM 2630 O O . SER A 1 331 ? -69.376 -20.873 1.299 1.00 34.06 331 SER A O 1
ATOM 2632 N N . LYS A 1 332 ? -68.743 -20.919 3.491 1.00 30.59 332 LYS A N 1
ATOM 2633 C CA . LYS A 1 332 ? -69.264 -22.162 4.131 1.00 30.59 332 LYS A CA 1
ATOM 2634 C C . LYS A 1 332 ? -69.005 -23.567 3.540 1.00 30.59 332 LYS A C 1
ATOM 2636 O O . LYS A 1 332 ? -69.521 -23.895 2.484 1.00 30.59 332 LYS A O 1
ATOM 2641 N N . ALA A 1 333 ? -68.390 -24.439 4.361 1.00 30.02 333 ALA A N 1
ATOM 2642 C CA . ALA A 1 333 ? -68.905 -25.729 4.899 1.00 30.02 333 ALA A CA 1
ATOM 2643 C C . ALA A 1 333 ? -67.736 -26.611 5.443 1.00 30.02 333 ALA A C 1
ATOM 2645 O O . ALA A 1 333 ? -66.594 -26.380 5.073 1.00 30.02 333 ALA A O 1
ATOM 2646 N N . THR A 1 334 ? -67.927 -27.736 6.148 1.00 30.75 334 THR A N 1
ATOM 2647 C CA . THR A 1 334 ? -68.295 -27.985 7.563 1.00 30.75 334 THR A CA 1
ATOM 2648 C C . THR A 1 334 ? -68.022 -29.493 7.875 1.00 30.75 334 THR A C 1
ATOM 2650 O O . THR A 1 334 ? -68.336 -30.306 7.016 1.00 30.75 334 THR A O 1
ATOM 2653 N N . LEU A 1 335 ? -67.542 -29.838 9.102 1.00 30.50 335 LEU A N 1
ATOM 2654 C CA . LEU A 1 335 ? -67.520 -31.158 9.838 1.00 30.50 335 LEU A CA 1
ATOM 2655 C C . LEU A 1 335 ? -66.639 -32.330 9.294 1.00 30.50 335 LEU A C 1
ATOM 2657 O O . LEU A 1 335 ? -66.558 -32.490 8.089 1.00 30.50 335 LEU A O 1
ATOM 2661 N N . ALA A 1 336 ? -66.019 -33.275 10.043 1.00 36.62 336 ALA A N 1
ATOM 2662 C CA . ALA A 1 336 ? -65.748 -33.646 11.468 1.00 36.62 336 ALA A CA 1
ATOM 2663 C C . ALA A 1 336 ? -65.009 -35.045 11.473 1.00 36.62 336 ALA A C 1
ATOM 2665 O O . ALA A 1 336 ? -64.840 -35.570 10.373 1.00 36.62 336 ALA A O 1
ATOM 2666 N N . PRO A 1 337 ? -64.738 -35.796 12.584 1.00 49.41 337 PRO A N 1
ATOM 2667 C CA . PRO A 1 337 ? -64.223 -35.498 13.948 1.00 49.41 337 PRO A CA 1
ATOM 2668 C C . PRO A 1 337 ? -63.102 -36.456 14.511 1.00 49.41 337 PRO A C 1
ATOM 2670 O O . PRO A 1 337 ? -62.962 -37.576 14.041 1.00 49.41 337 PRO A O 1
ATOM 2673 N N . ALA A 1 338 ? -62.442 -36.010 15.613 1.00 31.70 338 ALA A N 1
ATOM 2674 C CA . ALA A 1 338 ? -61.998 -36.700 16.876 1.00 31.70 338 ALA A CA 1
ATOM 2675 C C . ALA A 1 338 ? -61.101 -37.983 16.863 1.00 31.70 338 ALA A C 1
ATOM 2677 O O . ALA A 1 338 ? -61.035 -38.634 15.828 1.00 31.70 338 ALA A O 1
ATOM 2678 N N . PRO A 1 339 ? -60.435 -38.413 17.986 1.00 51.34 339 PRO A N 1
ATOM 2679 C CA . PRO A 1 339 ? -60.500 -37.990 19.416 1.00 51.34 339 PRO A CA 1
ATOM 2680 C C . PRO A 1 339 ? -59.139 -37.555 20.047 1.00 51.34 339 PRO A C 1
ATOM 2682 O O . PRO A 1 339 ? -58.075 -37.954 19.598 1.00 51.34 339 PRO A O 1
ATOM 2685 N N . ALA A 1 340 ? -59.072 -36.557 20.941 1.00 32.97 340 ALA A N 1
ATOM 2686 C CA . ALA A 1 340 ? -59.348 -36.497 22.394 1.00 32.97 340 ALA A CA 1
ATOM 2687 C C . ALA A 1 340 ? -58.253 -37.078 23.325 1.00 32.97 340 ALA A C 1
ATOM 2689 O O . ALA A 1 340 ? -58.099 -38.288 23.457 1.00 32.97 340 ALA A O 1
ATOM 2690 N N . SER A 1 341 ? -57.578 -36.190 24.069 1.00 32.16 341 SER A N 1
ATOM 2691 C CA . SER A 1 341 ? -57.164 -36.400 25.466 1.00 32.16 341 SER A CA 1
ATOM 2692 C C . SER A 1 341 ? -56.856 -35.066 26.151 1.00 32.16 341 SER A C 1
ATOM 2694 O O . SER A 1 341 ? -56.440 -34.093 25.528 1.00 32.16 341 SER A O 1
ATOM 2696 N N . ALA A 1 342 ? -57.188 -35.028 27.435 1.00 33.25 342 ALA A N 1
ATOM 2697 C CA . ALA A 1 342 ? -57.498 -33.860 28.242 1.00 33.25 342 ALA A CA 1
ATOM 2698 C C . ALA A 1 342 ? -56.285 -33.217 28.931 1.00 33.25 342 ALA A C 1
ATOM 2700 O O . ALA A 1 342 ? -55.421 -33.936 29.416 1.00 33.25 342 ALA A O 1
ATOM 2701 N N . MET A 1 343 ? -56.317 -31.893 29.152 1.00 33.97 343 MET A N 1
ATOM 2702 C CA . MET A 1 343 ? -55.899 -31.316 30.442 1.00 33.97 343 MET A CA 1
ATOM 2703 C C . MET A 1 343 ? -56.359 -29.858 30.649 1.00 33.97 343 MET A C 1
ATOM 2705 O O . MET A 1 343 ? -55.984 -28.936 29.937 1.00 33.97 343 MET A O 1
ATOM 2709 N N . LYS A 1 344 ? -57.216 -29.724 31.667 1.00 36.62 344 LYS A N 1
ATOM 2710 C CA . LYS A 1 344 ? -57.553 -28.608 32.572 1.00 36.62 344 LYS A CA 1
ATOM 2711 C C . LYS A 1 344 ? -57.197 -27.157 32.187 1.00 36.62 344 LYS A C 1
ATOM 2713 O O . LYS A 1 344 ? -56.066 -26.698 32.273 1.00 36.62 344 LYS A O 1
ATOM 2718 N N . THR A 1 345 ? -58.272 -26.396 32.000 1.00 31.16 345 THR A N 1
ATOM 2719 C CA . THR A 1 345 ? -58.409 -24.937 32.095 1.00 31.16 345 THR A CA 1
ATOM 2720 C C . THR A 1 345 ? -58.080 -24.358 33.477 1.00 31.16 345 THR A C 1
ATOM 2722 O O . THR A 1 345 ? -58.597 -24.837 34.489 1.00 31.16 345 THR A O 1
ATOM 2725 N N . ARG A 1 346 ? -57.393 -23.207 33.508 1.00 35.94 346 ARG A N 1
ATOM 2726 C CA . ARG A 1 346 ? -57.576 -22.178 34.548 1.00 35.94 346 ARG A CA 1
ATOM 2727 C C . ARG A 1 346 ? -57.593 -20.785 33.908 1.00 35.94 346 ARG A C 1
ATOM 2729 O O . ARG A 1 346 ? -56.627 -20.339 33.305 1.00 35.94 346 ARG A O 1
ATOM 2736 N N . LYS A 1 347 ? -58.754 -20.144 34.022 1.00 32.59 347 LYS A N 1
ATOM 2737 C CA . LYS A 1 347 ? -59.119 -18.806 33.546 1.00 32.59 347 LYS A CA 1
ATOM 2738 C C . LYS A 1 347 ? -58.540 -17.773 34.522 1.00 32.59 347 LYS A C 1
ATOM 2740 O O . LYS A 1 347 ? -58.812 -17.878 35.716 1.00 32.59 347 LYS A O 1
ATOM 2745 N N . ARG A 1 348 ? -57.773 -16.787 34.047 1.00 33.56 348 ARG A N 1
ATOM 2746 C CA . ARG A 1 348 ? -57.407 -15.594 34.831 1.00 33.56 348 ARG A CA 1
ATOM 2747 C C . ARG A 1 348 ? -57.730 -14.329 34.043 1.00 33.56 348 ARG A C 1
ATOM 2749 O O . ARG A 1 348 ? -57.564 -14.278 32.828 1.00 33.56 348 ARG A O 1
ATOM 2756 N N . GLN A 1 349 ? -58.323 -13.391 34.768 1.00 36.22 349 GLN A N 1
ATOM 2757 C CA . GLN A 1 349 ? -58.970 -12.175 34.302 1.00 36.22 349 GLN A CA 1
ATOM 2758 C C . GLN A 1 349 ? -57.968 -11.098 33.868 1.00 36.22 349 GLN A C 1
ATOM 2760 O O . GLN A 1 349 ? -56.804 -11.107 34.257 1.00 36.22 349 GLN A O 1
ATOM 2765 N N . ARG A 1 350 ? -58.489 -10.179 33.051 1.00 37.25 350 ARG A N 1
ATOM 2766 C CA . ARG A 1 350 ? -57.908 -8.896 32.654 1.00 37.25 350 ARG A CA 1
ATOM 2767 C C . ARG A 1 350 ? -57.841 -7.934 33.844 1.00 37.25 350 ARG A C 1
ATOM 2769 O O . ARG A 1 350 ? -58.893 -7.639 34.393 1.00 37.25 350 ARG A O 1
ATOM 2776 N N . GLU A 1 351 ? -56.671 -7.350 34.079 1.00 36.81 351 GLU A N 1
ATOM 2777 C CA . GLU A 1 351 ? -56.442 -6.007 34.644 1.00 36.81 351 GLU A CA 1
ATOM 2778 C C . GLU A 1 351 ? -55.186 -5.485 33.915 1.00 36.81 351 GLU A C 1
ATOM 2780 O O . GLU A 1 351 ? -54.236 -6.233 33.709 1.00 36.81 351 GLU A O 1
ATOM 2785 N N . GLY A 1 352 ? -55.210 -4.349 33.220 1.00 30.83 352 GLY A N 1
ATOM 2786 C CA . GLY A 1 352 ? -55.129 -3.015 33.809 1.00 30.83 352 GLY A CA 1
ATOM 2787 C C . GLY A 1 352 ? -53.777 -2.404 33.412 1.00 30.83 352 GLY A C 1
ATOM 2788 O O . GLY A 1 352 ? -52.770 -2.616 34.075 1.00 30.83 352 GLY A O 1
ATOM 2789 N N . THR A 1 353 ? -53.724 -1.711 32.272 1.00 34.38 353 THR A N 1
ATOM 2790 C CA . THR A 1 353 ? -52.509 -1.065 31.750 1.00 34.38 353 THR A CA 1
ATOM 2791 C C . THR A 1 353 ? -52.208 0.207 32.548 1.00 34.38 353 THR A C 1
ATOM 2793 O O . THR A 1 353 ? -52.870 1.223 32.351 1.00 34.38 353 THR A O 1
ATOM 2796 N N . ILE A 1 354 ? -51.199 0.172 33.421 1.00 32.28 354 ILE A N 1
ATOM 2797 C CA . ILE A 1 354 ? -50.643 1.365 34.074 1.00 32.28 354 ILE A CA 1
ATOM 2798 C C . ILE A 1 354 ? -49.489 1.893 33.213 1.00 32.28 354 ILE A C 1
ATOM 2800 O O . ILE A 1 354 ? -48.472 1.227 33.031 1.00 32.28 354 ILE A O 1
ATOM 2804 N N . LYS A 1 355 ? -49.664 3.100 32.662 1.00 33.06 355 LYS A N 1
ATOM 2805 C CA . LYS A 1 355 ? -48.596 3.909 32.059 1.00 33.06 355 LYS A CA 1
ATOM 2806 C C . LYS A 1 355 ? -47.847 4.632 33.180 1.00 33.06 355 LYS A C 1
ATOM 2808 O O . LYS A 1 355 ? -48.439 5.470 33.850 1.00 33.06 355 LYS A O 1
ATOM 2813 N N . LEU A 1 356 ? -46.557 4.350 33.343 1.00 29.36 356 LEU A N 1
ATOM 2814 C CA . LEU A 1 356 ? -45.645 5.148 34.165 1.00 29.36 356 LEU A CA 1
ATOM 2815 C C . LEU A 1 356 ? -44.758 5.992 33.244 1.00 29.36 356 LEU A C 1
ATOM 2817 O O . LEU A 1 356 ? -43.942 5.470 32.487 1.00 29.36 356 LEU A O 1
ATOM 2821 N N . CYS A 1 357 ? -44.973 7.307 33.288 1.00 29.56 357 CYS A N 1
ATOM 2822 C CA . CYS A 1 357 ? -44.109 8.315 32.688 1.00 29.56 357 CYS A CA 1
ATOM 2823 C C . CYS A 1 357 ? -42.891 8.530 33.596 1.00 29.56 357 CYS A C 1
ATOM 2825 O O . CYS A 1 357 ? -43.053 8.934 34.745 1.00 29.56 357 CYS A O 1
ATOM 2827 N N . PHE A 1 358 ? -41.681 8.322 33.077 1.00 29.58 358 PHE A N 1
ATOM 2828 C CA . PHE A 1 358 ? -40.456 8.788 33.725 1.00 29.58 358 PHE A CA 1
ATOM 2829 C C . PHE A 1 358 ? -40.181 10.235 33.300 1.00 29.58 358 PHE A C 1
ATOM 2831 O O . PHE A 1 358 ? -39.869 10.507 32.143 1.00 29.58 358 PHE A O 1
ATOM 2838 N N . SER A 1 359 ? -40.326 11.162 34.249 1.00 28.97 359 SER A N 1
ATOM 2839 C CA . SER A 1 359 ? -39.865 12.549 34.156 1.00 28.97 359 SER A CA 1
ATOM 2840 C C . SER A 1 359 ? -38.528 12.653 34.883 1.00 28.97 359 SER A C 1
ATOM 2842 O O . SER A 1 359 ? -38.475 12.524 36.104 1.00 28.97 359 SER A O 1
ATOM 2844 N N . THR A 1 360 ? -37.443 12.877 34.148 1.00 30.75 360 THR A N 1
ATOM 2845 C CA . THR A 1 360 ? -36.115 13.136 34.717 1.00 30.75 360 THR A CA 1
ATOM 2846 C C . THR A 1 360 ? -35.986 14.614 35.078 1.00 30.75 360 THR A C 1
ATOM 2848 O O . THR A 1 360 ? -35.733 15.453 34.210 1.00 30.75 360 THR A O 1
ATOM 2851 N N . SER A 1 361 ? -36.148 14.935 36.360 1.00 31.27 361 SER A N 1
ATOM 2852 C CA . SER A 1 361 ? -35.841 16.255 36.914 1.00 31.27 361 SER A CA 1
ATOM 2853 C C . SER A 1 361 ? -34.356 16.326 37.274 1.00 31.27 361 SER A C 1
ATOM 2855 O O . SER A 1 361 ? -33.863 15.531 38.071 1.00 31.27 361 SER A O 1
ATOM 2857 N N . LYS A 1 362 ? -33.639 17.277 36.668 1.00 34.50 362 LYS A N 1
ATOM 2858 C CA . LYS A 1 362 ? -32.251 17.628 36.998 1.00 34.50 362 LYS A CA 1
ATOM 2859 C C . LYS A 1 362 ? -32.203 18.277 38.385 1.00 34.50 362 LYS A C 1
ATOM 2861 O O . LYS A 1 362 ? -32.788 19.338 38.576 1.00 34.50 362 LYS A O 1
ATOM 2866 N N . LEU A 1 363 ? -31.481 17.658 39.315 1.00 32.06 363 LEU A N 1
ATOM 2867 C CA . LEU A 1 363 ? -31.057 18.258 40.579 1.00 32.06 363 LEU A CA 1
ATOM 2868 C C . LEU A 1 363 ? -29.673 18.884 40.378 1.00 32.06 363 LEU A C 1
ATOM 2870 O O . LEU A 1 363 ? -28.693 18.192 40.119 1.00 32.06 363 LEU A O 1
ATOM 2874 N N . THR A 1 364 ? -29.619 20.209 40.458 1.00 32.19 364 THR A N 1
ATOM 2875 C CA . THR A 1 364 ? -28.393 21.005 40.562 1.00 32.19 364 THR A CA 1
ATOM 2876 C C . THR A 1 364 ? -27.971 21.065 42.027 1.00 32.19 364 THR A C 1
ATOM 2878 O O . THR A 1 364 ? -28.713 21.595 42.854 1.00 32.19 364 THR A O 1
ATOM 2881 N N . ALA A 1 365 ? -26.793 20.532 42.348 1.00 36.12 365 ALA A N 1
ATOM 2882 C CA . ALA A 1 365 ? -26.154 20.716 43.644 1.00 36.12 365 ALA A CA 1
ATOM 2883 C C . ALA A 1 365 ? -25.437 22.076 43.665 1.00 36.12 365 ALA A C 1
ATOM 2885 O O . ALA A 1 365 ? -24.501 22.300 42.901 1.00 36.12 365 ALA A O 1
ATOM 2886 N N . ASN A 1 366 ? -25.906 22.979 44.528 1.00 31.11 366 ASN A N 1
ATOM 2887 C CA . ASN A 1 366 ? -25.193 24.192 44.918 1.00 31.11 366 ASN A CA 1
ATOM 2888 C C . ASN A 1 366 ? -24.247 23.837 46.068 1.00 31.11 366 ASN A C 1
ATOM 2890 O O . ASN A 1 366 ? -24.711 23.496 47.155 1.00 31.11 366 ASN A O 1
ATOM 2894 N N . VAL A 1 367 ? -22.942 23.957 45.839 1.00 37.56 367 VAL A N 1
ATOM 2895 C CA . VAL A 1 367 ? -21.942 24.060 46.905 1.00 37.56 367 VAL A CA 1
ATOM 2896 C C . VAL A 1 367 ? -21.569 25.536 47.000 1.00 37.56 367 VAL A C 1
ATOM 2898 O O . VAL A 1 367 ? -21.039 26.113 46.053 1.00 37.56 367 VAL A O 1
ATOM 2901 N N . MET A 1 368 ? -21.944 26.153 48.119 1.00 32.34 368 MET A N 1
ATOM 2902 C CA . MET A 1 368 ? -21.463 27.465 48.537 1.00 32.34 368 MET A CA 1
ATOM 2903 C C . MET A 1 368 ? -20.057 27.290 49.102 1.00 32.34 368 MET A C 1
ATOM 2905 O O . MET A 1 368 ? -19.893 26.558 50.074 1.00 32.34 368 MET A O 1
ATOM 2909 N N . ASP A 1 369 ? -19.087 28.003 48.542 1.00 35.38 369 ASP A N 1
ATOM 2910 C CA . ASP A 1 369 ? -17.850 28.317 49.245 1.00 35.38 369 ASP A CA 1
ATOM 2911 C C . ASP A 1 369 ? -17.565 29.814 49.086 1.00 35.38 369 ASP A C 1
ATOM 2913 O O . ASP A 1 369 ? -17.732 30.389 48.007 1.00 35.38 369 ASP A O 1
ATOM 2917 N N . GLN A 1 370 ? -17.256 30.462 50.205 1.00 34.78 370 GLN A N 1
ATOM 2918 C CA . GLN A 1 370 ? -17.041 31.900 50.321 1.00 34.78 370 GLN A CA 1
ATOM 2919 C C . GLN A 1 370 ? -15.545 32.162 50.458 1.00 34.78 370 GLN A C 1
ATOM 2921 O O . GLN A 1 370 ? -14.923 31.650 51.382 1.00 34.78 370 GLN A O 1
ATOM 2926 N N . THR A 1 371 ? -14.972 33.029 49.621 1.00 34.38 371 THR A N 1
ATOM 2927 C CA . THR A 1 371 ? -13.807 33.867 49.979 1.00 34.38 371 THR A CA 1
ATOM 2928 C C . THR A 1 371 ? -13.610 34.994 48.944 1.00 34.38 371 THR A C 1
ATOM 2930 O O . THR A 1 371 ? -14.156 34.906 47.843 1.00 34.38 371 THR A O 1
ATOM 2933 N N . PRO A 1 372 ? -12.953 36.114 49.318 1.00 45.66 372 PRO A N 1
ATOM 2934 C CA . PRO A 1 372 ? -13.302 37.443 48.820 1.00 45.66 372 PRO A CA 1
ATOM 2935 C C . PRO A 1 372 ? -12.461 37.975 47.649 1.00 45.66 372 PRO A C 1
ATOM 2937 O O . PRO A 1 372 ? -11.330 37.569 47.411 1.00 45.66 372 PRO A O 1
ATOM 2940 N N . ALA A 1 373 ? -13.092 38.953 46.996 1.00 35.47 373 ALA A N 1
ATOM 2941 C CA . ALA A 1 373 ? -12.624 40.007 46.098 1.00 35.47 373 ALA A CA 1
ATOM 2942 C C . ALA A 1 373 ? -11.108 40.222 45.901 1.00 35.47 373 ALA A C 1
ATOM 2944 O O . ALA A 1 373 ? -10.376 40.541 46.837 1.00 35.47 373 ALA A O 1
ATOM 2945 N N . SER A 1 374 ? -10.716 40.264 44.625 1.00 40.34 374 SER A N 1
ATOM 2946 C CA . SER A 1 374 ? -9.673 41.163 44.126 1.00 40.34 374 SER A CA 1
ATOM 2947 C C . SER A 1 374 ? -10.077 41.695 42.748 1.00 40.34 374 SER A C 1
ATOM 2949 O O . SER A 1 374 ? -10.377 40.916 41.840 1.00 40.34 374 SER A O 1
ATOM 2951 N N . ASP A 1 375 ? -10.118 43.019 42.642 1.00 36.19 375 ASP A N 1
ATOM 2952 C CA . ASP A 1 375 ? -10.400 43.814 41.450 1.00 36.19 375 ASP A CA 1
ATOM 2953 C C . ASP A 1 375 ? -9.310 43.661 40.374 1.00 36.19 375 ASP A C 1
ATOM 2955 O O . ASP A 1 375 ? -8.131 43.623 40.709 1.00 36.19 375 ASP A O 1
ATOM 2959 N N . ASP A 1 376 ? -9.720 43.558 39.101 1.00 42.94 376 ASP A N 1
ATOM 2960 C CA . ASP A 1 376 ? -9.152 44.254 37.923 1.00 42.94 376 ASP A CA 1
ATOM 2961 C C . ASP A 1 376 ? -9.519 43.530 36.610 1.00 42.94 376 ASP A C 1
ATOM 2963 O O . ASP A 1 376 ? -8.963 42.492 36.249 1.00 42.94 376 ASP A O 1
ATOM 2967 N N . VAL A 1 377 ? -10.460 44.107 35.849 1.00 42.12 377 VAL A N 1
ATOM 2968 C CA . VAL A 1 377 ? -10.808 43.687 34.477 1.00 42.12 377 VAL A CA 1
ATOM 2969 C C . VAL A 1 377 ? -10.777 44.909 33.548 1.00 42.12 377 VAL A C 1
ATOM 2971 O O . VAL A 1 377 ? -11.567 45.834 33.748 1.00 42.12 377 VAL A O 1
ATOM 2974 N N . PRO A 1 378 ? -9.939 44.927 32.493 1.00 49.62 378 PRO A N 1
ATOM 2975 C CA . PRO A 1 378 ? -10.022 45.927 31.431 1.00 49.62 378 PRO A CA 1
ATOM 2976 C C . PRO A 1 378 ? -11.051 45.546 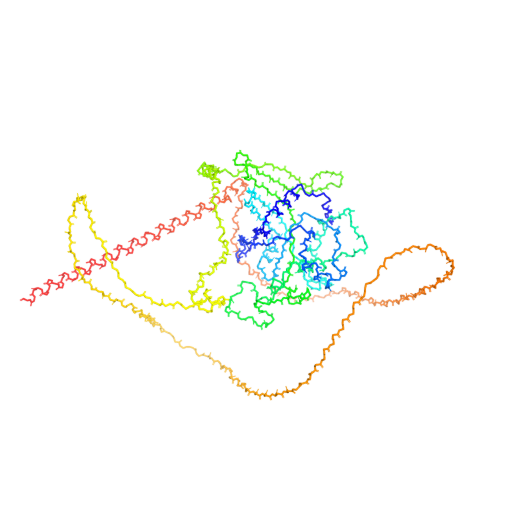30.338 1.00 49.62 378 PRO A C 1
ATOM 2978 O O . PRO A 1 378 ? -11.333 44.364 30.120 1.00 49.62 378 PRO A O 1
ATOM 2981 N N . PRO A 1 379 ? -11.640 46.531 29.628 1.00 58.03 379 PRO A N 1
ATOM 2982 C CA . PRO A 1 379 ? -12.857 46.330 28.842 1.00 58.03 379 PRO A CA 1
ATOM 2983 C C . PRO A 1 379 ? -12.637 45.710 27.453 1.00 58.03 379 PRO A C 1
ATOM 2985 O O . PRO A 1 379 ? -11.709 46.046 26.719 1.00 58.03 379 PRO A O 1
ATOM 2988 N N . SER A 1 380 ? -13.591 44.862 27.055 1.00 39.16 380 SER A N 1
ATOM 2989 C CA . SER A 1 380 ? -13.710 44.253 25.725 1.00 39.16 380 SER A CA 1
ATOM 2990 C C . SER A 1 380 ? -14.054 45.273 24.618 1.00 39.16 380 SER A C 1
ATOM 2992 O O . SER A 1 380 ? -14.842 46.196 24.854 1.00 39.16 380 SER A O 1
ATOM 2994 N N . PRO A 1 381 ? -13.555 45.095 23.377 1.00 49.50 381 PRO A N 1
ATOM 2995 C CA . PRO A 1 381 ? -13.864 45.986 22.265 1.00 49.50 381 PRO A CA 1
ATOM 2996 C C . PRO A 1 381 ? -15.196 45.668 21.562 1.00 49.50 381 PRO A C 1
ATOM 2998 O O . PRO A 1 381 ? -15.712 44.550 21.550 1.00 49.50 381 PRO A O 1
ATOM 3001 N N . LYS A 1 382 ? -15.753 46.733 20.980 1.00 39.31 382 LYS A N 1
ATOM 3002 C CA . LYS A 1 382 ? -17.119 46.897 20.471 1.00 39.31 382 LYS A CA 1
ATOM 3003 C C . LYS A 1 382 ? -17.398 46.124 19.173 1.00 39.31 382 LYS A C 1
ATOM 3005 O O . LYS A 1 382 ? -16.575 46.064 18.266 1.00 39.31 382 LYS A O 1
ATOM 3010 N N . LYS A 1 383 ? -18.640 45.634 19.068 1.00 33.59 383 LYS A N 1
ATOM 3011 C CA . LYS A 1 383 ? -19.264 45.044 17.871 1.00 33.59 383 LYS A CA 1
ATOM 3012 C C . LYS A 1 383 ? -19.298 46.044 16.706 1.00 33.59 383 LYS A C 1
ATOM 3014 O O . LYS A 1 383 ? -19.933 47.091 16.821 1.00 33.59 383 LYS A O 1
ATOM 3019 N N . VAL A 1 384 ? -18.698 45.679 15.573 1.00 34.75 384 VAL A N 1
ATOM 3020 C CA . VAL A 1 384 ? -18.860 46.374 14.286 1.00 34.75 384 VAL A CA 1
ATOM 3021 C C . VAL A 1 384 ? -20.002 45.724 13.503 1.00 34.75 384 VAL A C 1
ATOM 3023 O O . VAL A 1 384 ? -20.064 44.509 13.329 1.00 34.75 384 VAL A O 1
ATOM 3026 N N . LYS A 1 385 ? -20.938 46.568 13.073 1.00 31.86 385 LYS A N 1
ATOM 3027 C CA . LYS A 1 385 ? -22.161 46.252 12.334 1.00 31.86 385 LYS A CA 1
ATOM 3028 C C . LYS A 1 385 ? -21.842 46.403 10.842 1.00 31.86 385 LYS A C 1
ATOM 3030 O O . LYS A 1 385 ? -21.565 47.515 10.410 1.00 31.86 385 LYS A O 1
ATOM 3035 N N . ILE A 1 386 ? -21.846 45.314 10.071 1.00 35.88 386 ILE A N 1
ATOM 3036 C CA . ILE A 1 386 ? -21.655 45.369 8.611 1.00 35.88 386 ILE A CA 1
ATOM 3037 C C . ILE A 1 386 ? -23.028 45.347 7.933 1.00 35.88 386 ILE A C 1
ATOM 3039 O O . ILE A 1 386 ? -23.824 44.424 8.119 1.00 35.88 386 ILE A O 1
ATOM 3043 N N . GLU A 1 387 ? -23.301 46.411 7.182 1.00 33.78 387 GLU A N 1
ATOM 3044 C CA . GLU A 1 387 ? -24.499 46.618 6.375 1.00 33.78 387 GLU A CA 1
ATOM 3045 C C . GLU A 1 387 ? -24.523 45.714 5.138 1.00 33.78 387 GLU A C 1
ATOM 3047 O O . GLU A 1 387 ? -23.516 45.483 4.471 1.00 33.78 387 GLU A O 1
ATOM 3052 N N . LYS A 1 388 ? -25.722 45.218 4.818 1.00 31.67 388 LYS A N 1
ATOM 3053 C CA . LYS A 1 388 ? -26.029 44.469 3.599 1.00 31.67 388 LYS A CA 1
ATOM 3054 C C . LYS A 1 388 ? -26.361 45.452 2.481 1.00 31.67 388 LYS A C 1
ATOM 3056 O O . LYS A 1 388 ? -27.368 46.150 2.571 1.00 31.67 388 LYS A O 1
ATOM 3061 N N . THR A 1 389 ? -25.596 45.434 1.397 1.00 31.31 389 THR A N 1
ATOM 3062 C CA . THR A 1 389 ? -25.973 46.064 0.126 1.00 31.31 389 THR A CA 1
ATOM 3063 C C . THR A 1 389 ? -26.383 44.997 -0.884 1.00 31.31 389 THR A C 1
ATOM 3065 O O . THR A 1 389 ? -25.624 44.116 -1.276 1.00 31.31 389 THR A O 1
ATOM 3068 N N . THR A 1 390 ? -27.651 45.065 -1.277 1.00 32.84 390 THR A N 1
ATOM 3069 C CA . THR A 1 390 ? -28.255 44.324 -2.382 1.00 32.84 390 THR A CA 1
ATOM 3070 C C . THR A 1 390 ? -28.053 45.075 -3.692 1.00 32.84 390 THR A C 1
ATOM 3072 O O . THR A 1 390 ? -28.455 46.234 -3.787 1.00 32.84 390 THR A O 1
ATOM 3075 N N . THR A 1 391 ? -27.598 44.392 -4.742 1.00 33.50 391 THR A N 1
ATOM 3076 C CA . THR A 1 391 ? -27.720 44.888 -6.121 1.00 33.50 391 THR A CA 1
ATOM 3077 C C . THR A 1 391 ? -28.205 43.779 -7.046 1.00 33.50 391 THR A C 1
ATOM 3079 O O . THR A 1 391 ? -27.498 42.834 -7.379 1.00 33.50 391 THR A O 1
ATOM 3082 N N . LYS A 1 392 ? -29.463 43.924 -7.471 1.00 35.03 392 LYS A N 1
ATOM 3083 C CA . LYS A 1 392 ? -30.044 43.269 -8.644 1.00 35.03 392 LYS A CA 1
ATOM 3084 C C . LYS A 1 392 ? -29.417 43.876 -9.903 1.00 35.03 392 LYS A C 1
ATOM 3086 O O . LYS A 1 392 ? -29.436 45.097 -10.043 1.00 35.03 392 LYS A O 1
ATOM 3091 N N . LYS A 1 393 ? -29.031 43.057 -10.884 1.00 35.44 393 LYS A N 1
ATOM 3092 C CA . LYS A 1 393 ? -29.166 43.456 -12.292 1.00 35.44 393 LYS A CA 1
ATOM 3093 C C . LYS A 1 393 ? -29.344 42.251 -13.206 1.00 35.44 393 LYS A C 1
ATOM 3095 O O . LYS A 1 393 ? -28.566 41.308 -13.196 1.00 35.44 393 LYS A O 1
ATOM 3100 N N . ALA A 1 394 ? -30.426 42.322 -13.968 1.00 34.72 394 ALA A N 1
ATOM 3101 C CA . ALA A 1 394 ? -30.785 41.431 -15.051 1.00 34.72 394 ALA A CA 1
ATOM 3102 C C . ALA A 1 394 ? -30.064 41.849 -16.338 1.00 34.72 394 ALA A C 1
ATOM 3104 O O . ALA A 1 394 ? -29.983 43.045 -16.610 1.00 34.72 394 ALA A O 1
ATOM 3105 N N . ILE A 1 395 ? -29.661 40.880 -17.164 1.00 36.31 395 ILE A N 1
ATOM 3106 C CA . ILE A 1 395 ? -29.548 41.050 -18.619 1.00 36.31 395 ILE A CA 1
ATOM 3107 C C . ILE A 1 395 ? -30.151 39.809 -19.293 1.00 36.31 395 ILE A C 1
ATOM 3109 O O . ILE A 1 395 ? -29.925 38.672 -18.887 1.00 36.31 395 ILE A O 1
ATOM 3113 N N . LYS A 1 396 ? -30.991 40.084 -20.290 1.00 35.34 396 LYS A N 1
ATOM 3114 C CA . LYS A 1 396 ? -31.768 39.182 -21.149 1.00 35.34 396 LYS A CA 1
ATOM 3115 C C . LYS A 1 396 ? -31.200 39.268 -22.579 1.00 35.34 396 LYS A C 1
ATOM 3117 O O . LYS A 1 396 ? -30.579 40.275 -22.898 1.00 35.34 396 LYS A O 1
ATOM 3122 N N . ALA A 1 397 ? -31.626 38.318 -23.427 1.00 32.31 397 ALA A N 1
ATOM 3123 C CA . ALA A 1 397 ? -31.617 38.281 -24.912 1.00 32.31 397 ALA A CA 1
ATOM 3124 C C . ALA A 1 397 ? -30.457 37.473 -25.549 1.00 32.31 397 ALA A C 1
ATOM 3126 O O . ALA A 1 397 ? -29.298 37.775 -25.315 1.00 32.31 397 ALA A O 1
ATOM 3127 N N . LYS A 1 398 ? -30.755 36.295 -26.143 1.00 34.47 398 LYS A N 1
ATOM 3128 C CA . LYS A 1 398 ? -31.135 35.988 -27.564 1.00 34.47 398 LYS A CA 1
ATOM 3129 C C . LYS A 1 398 ? -29.894 35.984 -28.474 1.00 34.47 398 LYS A C 1
ATOM 3131 O O . LYS A 1 398 ? -29.188 36.974 -28.465 1.00 34.47 398 LYS A O 1
ATOM 3136 N N . THR A 1 399 ? -29.574 34.904 -29.202 1.00 32.34 399 THR A N 1
ATOM 3137 C CA . THR A 1 399 ? -30.113 34.557 -30.550 1.00 32.34 399 THR A CA 1
ATOM 3138 C C . THR A 1 399 ? -29.786 33.087 -30.936 1.00 32.34 399 THR A C 1
ATOM 3140 O O . THR A 1 399 ? -28.696 32.606 -30.659 1.00 32.34 399 THR A O 1
ATOM 3143 N N . THR A 1 400 ? -30.772 32.269 -31.351 1.00 32.09 400 THR A N 1
ATOM 3144 C CA . THR A 1 400 ? -31.000 31.699 -32.719 1.00 32.09 400 THR A CA 1
ATOM 3145 C C . THR A 1 400 ? -29.760 31.117 -33.425 1.00 32.09 400 THR A C 1
ATOM 3147 O O . THR A 1 400 ? -28.869 31.860 -33.800 1.00 32.09 400 THR A O 1
ATOM 3150 N N . ALA A 1 401 ? -29.618 29.790 -33.525 1.00 33.00 401 ALA A N 1
ATOM 3151 C CA . ALA A 1 401 ? -30.152 28.894 -34.572 1.00 33.00 401 ALA A CA 1
ATOM 3152 C C . ALA A 1 401 ? -29.369 28.906 -35.901 1.00 33.00 401 ALA A C 1
ATOM 3154 O O . ALA A 1 401 ? -29.513 29.847 -36.661 1.00 33.00 401 ALA A O 1
ATOM 3155 N N . THR A 1 402 ? -28.708 27.788 -36.240 1.00 32.22 402 THR A N 1
ATOM 3156 C CA . THR A 1 402 ? -28.824 27.175 -37.580 1.00 32.22 402 THR A CA 1
ATOM 3157 C C . THR A 1 402 ? -28.372 25.717 -37.584 1.00 32.22 402 THR A C 1
ATOM 3159 O O . THR A 1 402 ? -27.420 25.314 -36.928 1.00 32.22 402 THR A O 1
ATOM 3162 N N . LYS A 1 403 ? -29.133 24.939 -38.344 1.00 35.66 403 LYS A N 1
ATOM 3163 C CA . LYS A 1 403 ? -29.117 23.496 -38.550 1.00 35.66 403 LYS A CA 1
ATOM 3164 C C . LYS A 1 403 ? -28.714 23.295 -40.008 1.00 35.66 403 LYS A C 1
ATOM 3166 O O . LYS A 1 403 ? -29.383 23.858 -40.868 1.00 35.66 403 LYS A O 1
ATOM 3171 N N . ALA A 1 404 ? -27.703 22.482 -40.301 1.00 36.00 404 ALA A N 1
ATOM 3172 C CA . ALA A 1 404 ? -27.412 22.058 -41.669 1.00 36.00 404 ALA A CA 1
ATOM 3173 C C . ALA A 1 404 ? -27.233 20.536 -41.721 1.00 36.00 404 ALA A C 1
ATOM 3175 O O . ALA A 1 404 ? -26.302 19.966 -41.164 1.00 36.00 404 ALA A O 1
ATOM 3176 N N . LYS A 1 405 ? -28.208 19.891 -42.368 1.00 34.81 405 LYS A N 1
ATOM 3177 C CA . LYS A 1 405 ? -28.166 18.517 -42.872 1.00 34.81 405 LYS A CA 1
ATOM 3178 C C . LYS A 1 405 ? -27.364 18.516 -44.176 1.00 34.81 405 LYS A C 1
ATOM 3180 O O . LYS A 1 405 ? -27.680 19.310 -45.053 1.00 34.81 405 LYS A O 1
ATOM 3185 N N . GLY A 1 406 ? -26.479 17.542 -44.356 1.00 31.81 406 GLY A N 1
ATOM 3186 C CA . GLY A 1 406 ? -25.929 17.171 -45.659 1.00 31.81 406 GLY A CA 1
ATOM 3187 C C . GLY A 1 406 ? -25.785 15.656 -45.745 1.00 31.81 406 GLY A C 1
ATOM 3188 O O . GLY A 1 406 ? -24.923 15.079 -45.098 1.00 31.81 406 GLY A O 1
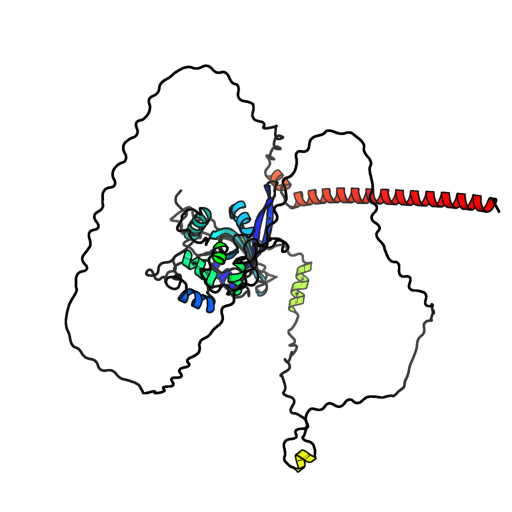ATOM 3189 N N . LYS A 1 407 ? -26.686 15.009 -46.493 1.00 35.69 407 LYS A N 1
ATOM 3190 C CA . LYS A 1 407 ? -26.582 13.611 -46.931 1.00 35.69 407 LYS A CA 1
ATOM 3191 C C . LYS A 1 407 ? -25.807 13.588 -48.250 1.00 35.69 407 LYS A C 1
ATOM 3193 O O . LYS A 1 407 ? -26.150 14.361 -49.136 1.00 35.69 407 LYS A O 1
ATOM 3198 N N . GLY A 1 408 ? -24.897 12.636 -48.420 1.00 32.53 408 GLY A N 1
ATOM 3199 C CA . GLY A 1 408 ? -24.312 12.296 -49.717 1.00 32.53 408 GLY A CA 1
ATOM 3200 C C . GLY A 1 408 ? -23.743 10.883 -49.688 1.00 32.53 408 GLY A C 1
ATOM 3201 O O . GLY A 1 408 ? -22.724 10.642 -49.057 1.00 32.53 408 GLY A O 1
ATOM 3202 N N . LYS A 1 409 ? -24.456 9.945 -50.317 1.00 37.19 409 LYS A N 1
ATOM 3203 C CA . LYS A 1 409 ? -23.994 8.596 -50.663 1.00 37.19 409 LYS A CA 1
ATOM 3204 C C . LYS A 1 409 ? -23.262 8.676 -52.002 1.00 37.19 409 LYS A C 1
ATOM 3206 O O . LYS A 1 409 ? -23.857 9.240 -52.911 1.00 37.19 409 LYS A O 1
ATOM 3211 N N . THR A 1 410 ? -22.142 7.971 -52.154 1.00 34.06 410 THR A N 1
ATOM 3212 C CA . THR A 1 410 ? -21.841 7.155 -53.349 1.00 34.06 410 THR A CA 1
ATOM 3213 C C . THR A 1 410 ? -20.661 6.231 -53.065 1.00 34.06 410 THR A C 1
ATOM 3215 O O . THR A 1 410 ? -19.688 6.631 -52.440 1.00 34.06 410 THR A O 1
ATOM 3218 N N . ALA A 1 411 ? -20.793 4.988 -53.517 1.00 38.47 411 ALA A N 1
ATOM 3219 C CA . ALA A 1 411 ? -19.806 3.922 -53.463 1.00 38.47 411 ALA A CA 1
ATOM 3220 C C . ALA A 1 411 ? -19.357 3.610 -54.892 1.00 38.47 411 ALA A C 1
ATOM 3222 O O . ALA A 1 411 ? -20.255 3.455 -55.716 1.00 38.47 411 ALA A O 1
ATOM 3223 N N . ILE A 1 412 ? -18.053 3.451 -55.166 1.00 35.81 412 ILE A N 1
ATOM 3224 C CA . ILE A 1 412 ? -17.508 2.694 -56.316 1.00 35.81 412 ILE A CA 1
ATOM 3225 C C . ILE A 1 412 ? -16.124 2.095 -55.948 1.00 35.81 412 ILE A C 1
ATOM 3227 O O . ILE A 1 412 ? -15.254 2.817 -55.476 1.00 35.81 412 ILE A O 1
ATOM 3231 N N . LYS A 1 413 ? -16.028 0.765 -56.142 1.00 31.23 413 LYS A N 1
ATOM 3232 C CA . LYS A 1 413 ? -14.925 -0.174 -56.514 1.00 31.23 413 LYS A CA 1
ATOM 3233 C C . LYS A 1 413 ? -13.495 0.399 -56.690 1.00 31.23 413 LYS A C 1
ATOM 3235 O O . LYS A 1 413 ? -13.360 1.445 -57.302 1.00 31.23 413 LYS A O 1
ATOM 3240 N N . ALA A 1 414 ? -12.438 -0.177 -56.098 1.00 32.53 414 ALA A N 1
ATOM 3241 C CA . ALA A 1 414 ? -11.705 -1.439 -56.386 1.00 32.53 414 ALA A CA 1
ATOM 3242 C C . ALA A 1 414 ? -10.776 -1.387 -57.631 1.00 32.53 414 ALA A C 1
ATOM 3244 O O . ALA A 1 414 ? -11.307 -1.440 -58.736 1.00 32.53 414 ALA A O 1
ATOM 3245 N N . ASP A 1 415 ? -9.453 -1.302 -57.352 1.00 38.88 415 ASP A N 1
ATOM 3246 C CA . ASP A 1 415 ? -8.195 -1.805 -57.991 1.00 38.88 415 ASP A CA 1
ATOM 3247 C C . ASP A 1 415 ? -7.977 -1.750 -59.530 1.00 38.88 415 ASP A C 1
ATOM 3249 O O . ASP A 1 415 ? -8.963 -1.646 -60.258 1.00 38.88 415 ASP A O 1
ATOM 3253 N N . PRO A 1 416 ? -6.738 -1.902 -60.090 1.00 57.03 416 PRO A N 1
ATOM 3254 C CA . PRO A 1 416 ? -5.397 -2.120 -59.493 1.00 57.03 416 PRO A CA 1
ATOM 3255 C C . PRO A 1 416 ? -4.228 -1.254 -60.077 1.00 57.03 416 PRO A C 1
ATOM 3257 O O . PRO A 1 416 ? -4.367 -0.574 -61.089 1.00 57.03 416 PRO A O 1
ATOM 3260 N N . GLU A 1 417 ? -3.079 -1.297 -59.386 1.00 37.28 417 GLU A N 1
ATOM 3261 C CA . GLU A 1 417 ? -1.703 -1.560 -59.888 1.00 37.28 417 GLU A CA 1
ATOM 3262 C C . GLU A 1 417 ? -1.282 -1.067 -61.297 1.00 37.28 417 GLU A C 1
ATOM 3264 O O . GLU A 1 417 ? -1.709 -1.632 -62.300 1.00 37.28 417 GLU A O 1
ATOM 3269 N N . VAL A 1 418 ? -0.345 -0.102 -61.360 1.00 42.91 418 VAL A N 1
ATOM 3270 C CA . VAL A 1 418 ? 0.654 0.052 -62.444 1.00 42.91 418 VAL A CA 1
ATOM 3271 C C . VAL A 1 418 ? 1.946 0.659 -61.869 1.00 42.91 418 VAL A C 1
ATOM 3273 O O . VAL A 1 418 ? 1.943 1.785 -61.368 1.00 42.91 418 VAL A O 1
ATOM 3276 N N . ASP A 1 419 ? 3.030 -0.110 -61.970 1.00 35.34 419 ASP A N 1
ATOM 3277 C CA . ASP A 1 419 ? 4.430 0.316 -61.898 1.00 35.34 419 ASP A CA 1
ATOM 3278 C C . ASP A 1 419 ? 4.815 1.184 -63.110 1.00 35.34 419 ASP A C 1
ATOM 3280 O O . ASP A 1 419 ? 4.449 0.859 -64.234 1.00 35.34 419 ASP A O 1
ATOM 3284 N N . GLU A 1 420 ? 5.582 2.254 -62.892 1.00 38.91 420 GLU A N 1
ATOM 3285 C CA . GLU A 1 420 ? 6.927 2.471 -63.469 1.00 38.91 420 GLU A CA 1
ATOM 3286 C C . GLU A 1 420 ? 7.336 3.953 -63.412 1.00 38.91 420 GLU A C 1
ATOM 3288 O O . GLU A 1 420 ? 6.659 4.840 -63.921 1.00 38.91 420 GLU A O 1
ATOM 3293 N N . GLN A 1 421 ? 8.492 4.156 -62.771 1.00 33.84 421 GLN A N 1
ATOM 3294 C CA . GLN A 1 421 ? 9.600 5.055 -63.119 1.00 33.84 421 GLN A CA 1
ATOM 3295 C C . GLN A 1 421 ? 9.296 6.468 -63.651 1.00 33.84 421 GLN A C 1
ATOM 3297 O O . GLN A 1 421 ? 8.743 6.645 -64.726 1.00 33.84 421 GLN A O 1
ATOM 3302 N N . ILE A 1 422 ? 9.868 7.477 -62.982 1.00 34.94 422 ILE A N 1
ATOM 3303 C CA . ILE A 1 422 ? 10.872 8.375 -63.584 1.00 34.94 422 ILE A CA 1
ATOM 3304 C C . ILE A 1 422 ? 11.644 9.098 -62.469 1.00 34.94 422 ILE A C 1
ATOM 3306 O O . ILE A 1 422 ? 11.095 9.544 -61.464 1.00 34.94 422 ILE A O 1
ATOM 3310 N N . GLU A 1 423 ? 12.955 9.147 -62.679 1.00 35.78 423 GLU A N 1
ATOM 3311 C CA . GLU A 1 423 ? 13.988 9.818 -61.902 1.00 35.78 423 GLU A CA 1
ATOM 3312 C C . GLU A 1 423 ? 13.750 11.329 -61.728 1.00 35.78 423 GLU A C 1
ATOM 3314 O O . GLU A 1 423 ? 13.206 11.989 -62.611 1.00 35.78 423 GLU A O 1
ATOM 3319 N N . SER A 1 424 ? 14.311 11.888 -60.649 1.00 33.94 424 SER A N 1
ATOM 3320 C CA . SER A 1 424 ? 15.301 12.989 -60.670 1.00 33.94 424 SER A CA 1
ATOM 3321 C C . SER A 1 424 ? 15.086 14.087 -59.611 1.00 33.94 424 SER A C 1
ATOM 3323 O O . SER A 1 424 ? 13.975 14.416 -59.220 1.00 33.94 424 SER A O 1
ATOM 3325 N N . GLU A 1 425 ? 16.230 14.638 -59.181 1.00 37.59 425 GLU A N 1
ATOM 3326 C CA . GLU A 1 425 ? 16.439 15.881 -58.411 1.00 37.59 425 GLU A CA 1
ATOM 3327 C C . GLU A 1 425 ? 16.267 15.788 -56.880 1.00 37.59 425 GLU A C 1
ATOM 3329 O O . GLU A 1 425 ? 15.199 15.938 -56.304 1.00 37.59 425 GLU A O 1
ATOM 3334 N N . LYS A 1 426 ? 17.322 15.448 -56.123 1.00 36.53 426 LYS A N 1
ATOM 3335 C CA . LYS A 1 426 ? 18.401 16.364 -55.679 1.00 36.53 426 LYS A CA 1
ATOM 3336 C C . LYS A 1 426 ? 17.909 17.791 -55.405 1.00 36.53 426 LYS A C 1
ATOM 3338 O O . LYS A 1 426 ? 17.935 18.613 -56.305 1.00 36.53 426 LYS A O 1
ATOM 3343 N N . ASN A 1 427 ? 17.611 18.102 -54.141 1.00 35.38 427 ASN A N 1
ATOM 3344 C CA . ASN A 1 427 ? 17.955 19.394 -53.532 1.00 35.38 427 ASN A CA 1
ATOM 3345 C C . ASN A 1 427 ? 17.919 19.309 -51.996 1.00 35.38 427 ASN A C 1
ATOM 3347 O O . ASN A 1 427 ? 16.915 19.564 -51.337 1.00 35.38 427 ASN A O 1
ATOM 3351 N N . LEU A 1 428 ? 19.072 18.946 -51.429 1.00 37.00 428 LEU A N 1
ATOM 3352 C CA . LEU A 1 428 ? 19.423 19.192 -50.034 1.00 37.00 428 LEU A CA 1
ATOM 3353 C C . LEU A 1 428 ? 19.752 20.682 -49.880 1.00 37.00 428 LEU A C 1
ATOM 3355 O O . LEU A 1 428 ? 20.754 21.150 -50.421 1.00 37.00 428 LEU A O 1
ATOM 3359 N N . HIS A 1 429 ? 18.949 21.417 -49.111 1.00 36.59 429 HIS A N 1
ATOM 3360 C CA . HIS A 1 429 ? 19.352 22.724 -48.595 1.00 36.59 429 HIS A CA 1
ATOM 3361 C C . HIS A 1 429 ? 19.965 22.586 -47.189 1.00 36.59 429 HIS A C 1
ATOM 3363 O O . HIS A 1 429 ? 19.393 21.915 -46.329 1.00 36.59 429 HIS A O 1
ATOM 3369 N N . PRO A 1 430 ? 21.124 23.219 -46.930 1.00 43.94 430 PRO A N 1
ATOM 3370 C CA . PRO A 1 430 ? 21.838 23.092 -45.667 1.00 43.94 430 PRO A CA 1
ATOM 3371 C C . PRO A 1 430 ? 21.213 23.975 -44.580 1.00 43.94 430 PRO A C 1
ATOM 3373 O O . PRO A 1 430 ? 21.118 25.198 -44.720 1.00 43.94 430 PRO A O 1
ATOM 3376 N N . VAL A 1 431 ? 20.854 23.363 -43.449 1.00 37.19 431 VAL A N 1
ATOM 3377 C CA . VAL A 1 431 ? 20.488 24.082 -42.224 1.00 37.19 431 VAL A CA 1
ATOM 3378 C C . VAL A 1 431 ? 21.732 24.796 -41.693 1.00 37.19 431 VAL A C 1
ATOM 3380 O O . VAL A 1 431 ? 22.723 24.182 -41.294 1.00 37.19 431 VAL A O 1
ATOM 3383 N N . LYS A 1 432 ? 21.687 26.131 -41.711 1.00 36.19 432 LYS A N 1
ATOM 3384 C CA . LYS A 1 432 ? 22.730 26.999 -41.162 1.00 36.19 432 LYS A CA 1
ATOM 3385 C C . LYS A 1 432 ? 22.827 26.800 -39.648 1.00 36.19 432 LYS A C 1
ATOM 3387 O O . LYS A 1 432 ? 21.956 27.203 -38.885 1.00 36.19 432 LYS A O 1
ATOM 3392 N N . ARG A 1 433 ? 23.950 26.215 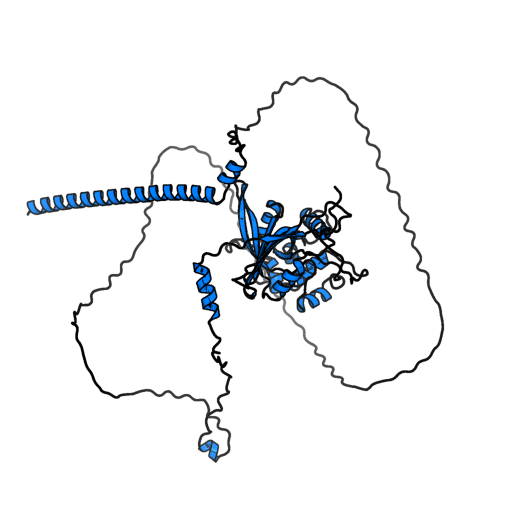-39.235 1.00 36.06 433 ARG A N 1
ATOM 3393 C CA . ARG A 1 433 ? 24.445 26.107 -37.860 1.00 36.06 433 ARG A CA 1
ATOM 3394 C C . ARG A 1 433 ? 24.640 27.509 -37.264 1.00 36.06 433 ARG A C 1
ATOM 3396 O O . ARG A 1 433 ? 25.635 28.175 -37.547 1.00 36.06 433 ARG A O 1
ATOM 3403 N N . VAL A 1 434 ? 23.700 27.966 -36.437 1.00 35.25 434 VAL A N 1
ATOM 3404 C CA . VAL A 1 434 ? 23.862 29.191 -35.638 1.00 35.25 434 VAL A CA 1
ATOM 3405 C C . VAL A 1 434 ? 24.811 28.884 -34.478 1.00 35.25 434 VAL A C 1
ATOM 3407 O O . VAL A 1 434 ? 24.464 28.190 -33.526 1.00 35.25 434 VAL A O 1
ATOM 3410 N N . LYS A 1 435 ? 26.044 29.394 -34.575 1.00 36.94 435 LYS A N 1
ATOM 3411 C CA . LYS A 1 435 ? 27.012 29.440 -33.472 1.00 36.94 435 LYS A CA 1
ATOM 3412 C C . LYS A 1 435 ? 26.472 30.372 -32.383 1.00 36.94 435 LYS A C 1
ATOM 3414 O O . LYS A 1 435 ? 26.553 31.592 -32.517 1.00 36.94 435 LYS A O 1
ATOM 3419 N N . ARG A 1 436 ? 25.948 29.807 -31.295 1.00 34.88 436 ARG A N 1
ATOM 3420 C CA . ARG A 1 436 ? 25.666 30.553 -30.063 1.00 34.88 436 ARG A CA 1
ATOM 3421 C C . ARG A 1 436 ? 27.005 30.840 -29.376 1.00 34.88 436 ARG A C 1
ATOM 3423 O O . ARG A 1 436 ? 27.672 29.926 -28.901 1.00 34.88 436 ARG A O 1
ATOM 3430 N N . LYS A 1 437 ? 27.429 32.106 -29.407 1.00 36.19 437 LYS A N 1
ATOM 3431 C CA . LYS A 1 437 ? 28.572 32.620 -28.640 1.00 36.19 437 LYS A CA 1
ATOM 3432 C C . LYS A 1 437 ? 28.280 32.434 -27.147 1.00 36.19 437 LYS A C 1
ATOM 3434 O O . LYS A 1 437 ? 27.282 32.955 -26.657 1.00 36.19 437 LYS A O 1
ATOM 3439 N N . GLN A 1 438 ? 29.151 31.707 -26.453 1.00 36.78 438 GLN A N 1
ATOM 3440 C CA . GLN A 1 438 ? 29.265 31.758 -24.998 1.00 36.78 438 GLN A CA 1
ATOM 3441 C C . GLN A 1 438 ? 29.767 33.156 -24.623 1.00 36.78 438 GLN A C 1
ATOM 3443 O O . GLN A 1 438 ? 30.862 33.552 -25.020 1.00 36.78 438 GLN A O 1
ATOM 3448 N N . ALA A 1 439 ? 28.932 33.921 -23.925 1.00 34.72 439 ALA A N 1
ATOM 3449 C CA . ALA A 1 439 ? 29.359 35.128 -23.242 1.00 34.72 439 ALA A CA 1
ATOM 3450 C C . ALA A 1 439 ? 29.940 34.714 -21.886 1.00 34.72 439 ALA A C 1
ATOM 3452 O O . ALA A 1 439 ? 29.323 33.947 -21.147 1.00 34.72 439 ALA A O 1
ATOM 3453 N N . ALA A 1 440 ? 31.153 35.188 -21.621 1.00 36.06 440 ALA A N 1
ATOM 3454 C CA . ALA A 1 440 ? 31.878 35.000 -20.380 1.00 36.06 440 ALA A CA 1
ATOM 3455 C C . ALA A 1 440 ? 31.115 35.627 -19.202 1.00 36.06 440 ALA A C 1
ATOM 3457 O O . ALA A 1 440 ? 30.669 36.771 -19.285 1.00 36.06 440 ALA A O 1
ATOM 3458 N N . ASN A 1 441 ? 30.997 34.872 -18.110 1.00 36.94 441 ASN A N 1
ATOM 3459 C CA . ASN A 1 441 ? 30.555 35.384 -16.817 1.00 36.94 441 ASN A CA 1
ATOM 3460 C C . ASN A 1 441 ? 31.692 36.214 -16.193 1.00 36.94 441 ASN A C 1
ATOM 3462 O O . ASN A 1 441 ? 32.819 35.716 -16.133 1.00 36.94 441 ASN A O 1
ATOM 3466 N N . PRO A 1 442 ? 31.437 37.445 -15.718 1.00 44.53 442 PRO A N 1
ATOM 3467 C CA . PRO A 1 442 ? 32.426 38.208 -14.975 1.00 44.53 442 PRO A CA 1
ATOM 3468 C C . PRO A 1 442 ? 32.608 37.628 -13.566 1.00 44.53 442 PRO A C 1
ATOM 3470 O O . PRO A 1 442 ? 31.655 37.417 -12.818 1.00 44.53 442 PRO A O 1
ATOM 3473 N N . SER A 1 443 ? 33.871 37.379 -13.237 1.00 38.34 443 SER A N 1
ATOM 3474 C CA . SER A 1 443 ? 34.400 37.007 -11.928 1.00 38.34 443 SER A CA 1
ATOM 3475 C C . SER A 1 443 ? 34.007 38.014 -10.841 1.00 38.34 443 SER A C 1
ATOM 3477 O O . SER A 1 443 ? 34.267 39.211 -10.974 1.00 38.34 443 SER A O 1
ATOM 3479 N N . LEU A 1 444 ? 33.421 37.506 -9.757 1.00 40.31 444 LEU A N 1
ATOM 3480 C CA . LEU A 1 444 ? 33.248 38.219 -8.490 1.00 40.31 444 LEU A CA 1
ATOM 3481 C C . LEU A 1 444 ? 34.621 38.457 -7.828 1.00 40.31 444 LEU A C 1
ATOM 3483 O O . LEU A 1 444 ? 35.462 37.560 -7.880 1.00 40.31 444 LEU A O 1
ATOM 3487 N N . PRO A 1 445 ? 34.859 39.631 -7.217 1.00 46.53 445 PRO A N 1
ATOM 3488 C CA . PRO A 1 445 ? 36.125 39.937 -6.565 1.00 46.53 445 PRO A CA 1
ATOM 3489 C C . PRO A 1 445 ? 36.265 39.249 -5.202 1.00 46.53 445 PRO A C 1
ATOM 3491 O O . PRO A 1 445 ? 35.314 39.169 -4.420 1.00 46.53 445 PRO A O 1
ATOM 3494 N N . ASP A 1 446 ? 37.496 38.810 -4.940 1.00 39.78 446 ASP A N 1
ATOM 3495 C CA . ASP A 1 446 ? 37.981 38.239 -3.688 1.00 39.78 446 ASP A CA 1
ATOM 3496 C C . ASP A 1 446 ? 37.669 39.133 -2.485 1.00 39.78 446 ASP A C 1
ATOM 3498 O O . ASP A 1 446 ? 37.984 40.327 -2.452 1.00 39.78 446 ASP A O 1
ATOM 3502 N N . ARG A 1 447 ? 37.066 38.527 -1.460 1.00 34.97 447 ARG A N 1
ATOM 3503 C CA . ARG A 1 447 ? 36.844 39.158 -0.160 1.00 34.97 447 ARG A CA 1
ATOM 3504 C C . ARG A 1 447 ? 38.020 38.793 0.758 1.00 34.97 447 ARG A C 1
ATOM 3506 O O . ARG A 1 447 ? 38.270 37.602 0.942 1.00 34.97 447 ARG A O 1
ATOM 3513 N N . PRO A 1 448 ? 38.743 39.770 1.329 1.00 43.69 448 PRO A N 1
ATOM 3514 C CA . PRO A 1 448 ? 39.923 39.495 2.138 1.00 43.69 448 PRO A CA 1
ATOM 3515 C C . PRO A 1 448 ? 39.545 38.926 3.509 1.00 43.69 448 PRO A C 1
ATOM 3517 O O . PRO A 1 448 ? 38.557 39.336 4.124 1.00 43.69 448 PRO A O 1
ATOM 3520 N N . ALA A 1 449 ? 40.366 37.989 3.981 1.00 47.19 449 ALA A N 1
ATOM 3521 C CA . ALA A 1 449 ? 40.348 37.476 5.343 1.00 47.19 449 ALA A CA 1
ATOM 3522 C C . ALA A 1 449 ? 40.646 38.605 6.348 1.00 47.19 449 ALA A C 1
ATOM 3524 O O . ALA A 1 449 ? 41.595 39.362 6.124 1.00 47.19 449 ALA A O 1
ATOM 3525 N N . PRO A 1 450 ? 39.898 38.733 7.458 1.00 45.34 450 PRO A N 1
ATOM 3526 C CA . PRO A 1 450 ? 40.311 39.601 8.543 1.00 45.34 450 PRO A CA 1
ATOM 3527 C C . PRO A 1 450 ? 41.290 38.877 9.470 1.00 45.34 450 PRO A C 1
ATOM 3529 O O . PRO A 1 450 ? 41.121 37.708 9.822 1.00 45.34 450 PRO A O 1
ATOM 3532 N N . ALA A 1 451 ? 42.329 39.627 9.815 1.00 37.22 451 ALA A N 1
ATOM 3533 C CA . ALA A 1 451 ? 43.413 39.283 10.708 1.00 37.22 451 ALA A CA 1
ATOM 3534 C C . ALA A 1 451 ? 42.946 39.033 12.149 1.00 37.22 451 ALA A C 1
ATOM 3536 O O . ALA A 1 451 ? 41.922 39.545 12.601 1.00 37.22 451 ALA A O 1
ATOM 3537 N N . ALA A 1 452 ? 43.761 38.253 12.853 1.00 43.62 452 ALA A N 1
ATOM 3538 C CA . ALA A 1 452 ? 43.758 38.143 14.297 1.00 43.62 452 ALA A CA 1
ATOM 3539 C C . ALA A 1 452 ? 44.162 39.481 14.929 1.00 43.62 452 ALA A C 1
ATOM 3541 O O . ALA A 1 452 ? 45.174 40.046 14.528 1.00 43.62 452 ALA A O 1
ATOM 3542 N N . ASP A 1 453 ? 43.419 39.915 15.946 1.00 37.16 453 ASP A N 1
ATOM 3543 C CA . ASP A 1 453 ? 43.926 40.803 16.987 1.00 37.16 453 ASP A CA 1
ATOM 3544 C C . ASP A 1 453 ? 43.294 40.430 18.332 1.00 37.16 453 ASP A C 1
ATOM 3546 O O . ASP A 1 453 ? 42.081 40.250 18.462 1.00 37.16 453 ASP A O 1
ATOM 3550 N N . ASN A 1 454 ? 44.176 40.270 19.316 1.00 42.28 454 ASN A N 1
ATOM 3551 C CA . ASN A 1 454 ? 43.880 40.065 20.725 1.00 42.28 454 ASN A CA 1
ATOM 3552 C C . ASN A 1 454 ? 43.462 41.395 21.366 1.00 42.28 454 ASN A C 1
ATOM 3554 O O . ASN A 1 454 ? 44.137 42.402 21.158 1.00 42.28 454 ASN A O 1
ATOM 3558 N N . ALA A 1 455 ? 42.446 41.376 22.229 1.00 37.78 455 ALA A N 1
ATOM 3559 C CA . ALA A 1 455 ? 42.338 42.327 23.333 1.00 37.78 455 ALA A CA 1
ATOM 3560 C C . ALA A 1 455 ? 41.468 41.749 24.457 1.00 37.78 455 ALA A C 1
ATOM 3562 O O . ALA A 1 455 ? 40.329 41.338 24.240 1.00 37.78 455 ALA A O 1
ATOM 3563 N N . ASP A 1 456 ? 42.055 41.736 25.649 1.00 42.12 456 ASP A N 1
ATOM 3564 C CA . ASP A 1 456 ? 41.472 41.380 26.935 1.00 42.12 456 ASP A CA 1
ATOM 3565 C C . ASP A 1 456 ? 40.228 42.211 27.288 1.00 42.12 456 ASP A C 1
ATOM 3567 O O . ASP A 1 456 ? 40.248 43.441 27.214 1.00 42.12 456 ASP A O 1
ATOM 3571 N N . ALA A 1 457 ? 39.182 41.542 27.779 1.00 37.75 457 ALA A N 1
ATOM 3572 C CA . ALA A 1 457 ? 38.219 42.130 28.707 1.00 37.75 457 ALA A CA 1
ATOM 3573 C C . ALA A 1 457 ? 37.551 41.032 29.552 1.00 37.75 457 ALA A C 1
ATOM 3575 O O . ALA A 1 457 ? 36.732 40.244 29.082 1.00 37.75 457 ALA A O 1
ATOM 3576 N N . ASP A 1 458 ? 37.954 41.018 30.816 1.00 44.47 458 ASP A N 1
ATOM 3577 C CA . ASP A 1 458 ? 37.401 40.302 31.959 1.00 44.47 458 ASP A CA 1
ATOM 3578 C C . ASP A 1 458 ? 35.909 40.627 32.175 1.00 44.47 458 ASP A C 1
ATOM 3580 O O . ASP A 1 458 ? 35.560 41.765 32.489 1.00 44.47 458 ASP A O 1
ATOM 3584 N N . VAL A 1 459 ? 35.028 39.630 32.013 1.00 41.66 459 VAL A N 1
ATOM 3585 C CA . VAL A 1 459 ? 33.674 39.617 32.595 1.00 41.66 459 VAL A CA 1
ATOM 3586 C C . VAL A 1 459 ? 33.340 38.190 33.026 1.00 41.66 459 VAL A C 1
ATOM 3588 O O . VAL A 1 459 ? 33.009 37.310 32.231 1.00 41.66 459 VAL A O 1
ATOM 3591 N N . THR A 1 460 ? 33.409 37.973 34.332 1.00 44.88 460 THR A N 1
ATOM 3592 C CA . THR A 1 460 ? 32.894 36.798 35.029 1.00 44.88 460 THR A CA 1
ATOM 3593 C C . THR A 1 460 ? 31.362 36.836 35.055 1.00 44.88 460 THR A C 1
ATOM 3595 O O . THR A 1 460 ? 30.753 37.543 35.853 1.00 44.88 460 THR A O 1
ATOM 3598 N N . SER A 1 461 ? 30.710 36.038 34.206 1.00 37.31 461 SER A N 1
ATOM 3599 C CA . SER A 1 461 ? 29.295 35.684 34.375 1.00 37.31 461 SER A CA 1
ATOM 3600 C C . SER A 1 461 ? 29.102 34.183 34.183 1.00 37.31 461 SER A C 1
ATOM 3602 O O . SER A 1 461 ? 29.209 33.655 33.077 1.00 37.31 461 SER A O 1
ATOM 3604 N N . THR A 1 462 ? 28.839 33.494 35.289 1.00 48.94 462 THR A N 1
ATOM 3605 C CA . THR A 1 462 ? 28.498 32.072 35.354 1.00 48.94 462 THR A CA 1
ATOM 3606 C C . THR A 1 462 ? 27.187 31.811 34.595 1.00 48.94 462 THR A C 1
ATOM 3608 O O . THR A 1 462 ? 26.194 32.483 34.881 1.00 48.94 462 THR A O 1
ATOM 3611 N N . PRO A 1 463 ? 27.132 30.863 33.643 1.00 45.28 463 PRO A N 1
ATOM 3612 C CA . PRO A 1 463 ? 25.881 30.501 32.982 1.00 45.28 463 PRO A CA 1
ATOM 3613 C C . PRO A 1 463 ? 24.964 29.706 33.934 1.00 45.28 463 PRO A C 1
ATOM 3615 O O . PRO A 1 463 ? 25.461 28.913 34.740 1.00 45.28 463 PRO A O 1
ATOM 3618 N N . PRO A 1 464 ? 23.632 29.891 33.862 1.00 43.34 464 PRO A N 1
ATOM 3619 C CA . PRO A 1 464 ? 22.686 29.123 34.661 1.00 43.34 464 PRO A CA 1
ATOM 3620 C C . PRO A 1 464 ? 22.699 27.649 34.239 1.00 43.34 464 PRO A C 1
ATOM 3622 O O . PRO A 1 464 ? 22.738 27.322 33.052 1.00 43.34 464 PRO A O 1
ATOM 3625 N N . ALA A 1 465 ? 22.671 26.767 35.239 1.00 43.66 465 ALA A N 1
ATOM 3626 C CA . ALA A 1 465 ? 22.633 25.322 35.067 1.00 43.66 465 ALA A CA 1
ATOM 3627 C C . ALA A 1 465 ? 21.449 24.886 34.178 1.00 43.66 465 ALA A C 1
ATOM 3629 O O . ALA A 1 465 ? 20.353 25.443 34.306 1.00 43.66 465 ALA A O 1
ATOM 3630 N N . PRO A 1 466 ? 21.626 23.882 33.302 1.00 45.09 466 PRO A N 1
ATOM 3631 C CA . PRO A 1 466 ? 20.521 23.338 32.532 1.00 45.09 466 PRO A CA 1
ATOM 3632 C C . PRO A 1 466 ? 19.507 22.652 33.459 1.00 45.09 466 PRO A C 1
ATOM 3634 O O . PRO A 1 466 ? 19.844 21.763 34.241 1.00 45.09 466 PRO A O 1
ATOM 3637 N N . LEU A 1 467 ? 18.248 23.072 33.326 1.00 42.97 467 LEU A N 1
ATOM 3638 C CA . LEU A 1 467 ? 17.035 22.441 33.849 1.00 42.97 467 LEU A CA 1
ATOM 3639 C C . LEU A 1 467 ? 16.811 21.078 33.164 1.00 42.97 467 LEU A C 1
ATOM 3641 O O . LEU A 1 467 ? 15.885 20.903 32.382 1.00 42.97 467 LEU A O 1
ATOM 3645 N N . PHE A 1 468 ? 17.667 20.101 33.447 1.00 40.28 468 PHE A N 1
ATOM 3646 C CA . PHE A 1 468 ? 17.329 18.689 33.294 1.00 40.28 468 PHE A CA 1
ATOM 3647 C C . PHE A 1 468 ? 17.212 18.113 34.698 1.00 40.28 468 PHE A C 1
ATOM 3649 O O . PHE A 1 468 ? 18.194 17.716 35.322 1.00 40.28 468 PHE A O 1
ATOM 3656 N N . ALA A 1 469 ? 15.985 18.149 35.219 1.00 41.97 469 ALA A N 1
ATOM 3657 C CA . ALA A 1 469 ? 15.617 17.345 36.368 1.00 41.97 469 ALA A CA 1
ATOM 3658 C C . ALA A 1 469 ? 15.948 15.882 36.050 1.00 41.97 469 ALA A C 1
ATOM 3660 O O . ALA A 1 469 ? 15.683 15.413 34.942 1.00 41.97 469 ALA A O 1
ATOM 3661 N N . ALA A 1 470 ? 16.576 15.215 37.015 1.00 43.31 470 ALA A N 1
ATOM 3662 C CA . ALA A 1 470 ? 16.973 13.822 36.950 1.00 43.31 470 ALA A CA 1
ATOM 3663 C C . ALA A 1 470 ? 15.804 12.959 36.458 1.00 43.31 470 ALA A C 1
ATOM 3665 O O . ALA A 1 470 ? 14.823 12.766 37.172 1.00 43.31 470 ALA A O 1
ATOM 3666 N N . LEU A 1 471 ? 15.914 12.469 35.223 1.00 42.47 471 LEU A N 1
ATOM 3667 C CA . LEU A 1 471 ? 15.172 11.295 34.801 1.00 42.47 471 LEU A CA 1
ATOM 3668 C C . LEU A 1 471 ? 15.663 10.144 35.674 1.00 42.47 471 LEU A C 1
ATOM 3670 O O . LEU A 1 471 ? 16.877 9.979 35.845 1.00 42.47 471 LEU A O 1
ATOM 3674 N N . ASP A 1 472 ? 14.723 9.391 36.242 1.00 53.06 472 ASP A N 1
ATOM 3675 C CA . ASP A 1 472 ? 15.036 8.162 36.956 1.00 53.06 472 ASP A CA 1
ATOM 3676 C C . ASP A 1 472 ? 15.972 7.306 36.086 1.00 53.06 472 ASP A C 1
ATOM 3678 O O . ASP A 1 472 ? 15.756 7.207 34.870 1.00 53.06 472 ASP A O 1
ATOM 3682 N N . PRO A 1 473 ? 17.043 6.728 36.660 1.00 55.62 473 PRO A N 1
ATOM 3683 C CA . PRO A 1 473 ? 17.946 5.877 35.905 1.00 55.62 473 PRO A CA 1
ATOM 3684 C C . PRO A 1 473 ? 17.132 4.773 35.229 1.00 55.62 473 PRO A C 1
ATOM 3686 O O . PRO A 1 473 ? 16.388 4.044 35.888 1.00 55.62 473 PRO A O 1
ATOM 3689 N N . MET A 1 474 ? 17.259 4.691 33.900 1.00 43.59 474 MET A N 1
ATOM 3690 C CA . MET A 1 474 ? 16.678 3.618 33.096 1.00 43.59 474 MET A CA 1
ATOM 3691 C C . MET A 1 474 ? 17.002 2.275 33.762 1.00 43.59 474 MET A C 1
ATOM 3693 O O . MET A 1 474 ? 18.173 2.042 34.074 1.00 43.59 474 MET A O 1
ATOM 3697 N N . PRO A 1 475 ? 16.004 1.409 34.009 1.00 66.06 475 PRO A N 1
ATOM 3698 C CA . PRO A 1 475 ? 16.250 0.122 34.638 1.00 66.06 475 PRO A CA 1
ATOM 3699 C C . PRO A 1 475 ? 17.250 -0.669 33.793 1.00 66.06 475 PRO A C 1
ATOM 3701 O O . PRO A 1 475 ? 17.102 -0.745 32.571 1.00 66.06 475 PRO A O 1
ATOM 3704 N N . ASP A 1 476 ? 18.264 -1.232 34.454 1.00 64.81 476 ASP A N 1
ATOM 3705 C CA . ASP A 1 476 ? 19.317 -2.012 33.809 1.00 64.81 476 ASP A CA 1
ATOM 3706 C C . ASP A 1 476 ? 18.702 -3.047 32.859 1.00 64.81 476 ASP A C 1
ATOM 3708 O O . ASP A 1 476 ? 17.857 -3.865 33.245 1.00 64.81 476 ASP A O 1
ATOM 3712 N N . HIS A 1 477 ? 19.113 -2.996 31.590 1.00 53.75 477 HIS A N 1
ATOM 3713 C CA . HIS A 1 477 ? 18.702 -3.989 30.611 1.00 53.75 477 HIS A CA 1
ATOM 3714 C C . HIS A 1 477 ? 19.156 -5.376 31.089 1.00 53.75 477 HIS A C 1
ATOM 3716 O O . HIS A 1 477 ? 20.309 -5.520 31.507 1.00 53.75 477 HIS A O 1
ATOM 3722 N N . PRO A 1 478 ? 18.289 -6.404 31.032 1.00 62.34 478 PRO A N 1
ATOM 3723 C CA . PRO A 1 478 ? 18.682 -7.747 31.424 1.00 62.34 478 PRO A CA 1
ATOM 3724 C C . PRO A 1 478 ? 19.856 -8.188 30.545 1.00 62.34 478 PRO A C 1
ATOM 3726 O O . PRO A 1 478 ? 19.737 -8.271 29.324 1.00 62.34 478 PRO A O 1
ATOM 3729 N N . THR A 1 479 ? 21.002 -8.449 31.172 1.00 73.56 479 THR A N 1
ATOM 3730 C CA . THR A 1 479 ? 22.222 -8.948 30.515 1.00 73.56 479 THR A CA 1
ATOM 3731 C C . THR A 1 479 ? 22.044 -10.355 29.948 1.00 73.56 479 THR A C 1
ATOM 3733 O O . THR A 1 479 ? 22.837 -10.787 29.113 1.00 73.56 479 THR A O 1
ATOM 3736 N N . ASP A 1 480 ? 20.986 -11.053 30.360 1.00 79.56 480 ASP A N 1
ATOM 3737 C CA . ASP A 1 480 ? 20.569 -12.327 29.796 1.00 79.56 480 ASP A CA 1
ATOM 3738 C C . ASP A 1 480 ? 19.527 -12.113 28.685 1.00 79.56 480 ASP A C 1
ATOM 3740 O O . ASP A 1 480 ? 18.355 -11.804 28.929 1.00 79.56 480 ASP A O 1
ATOM 3744 N N . ALA A 1 481 ? 19.964 -12.305 27.439 1.00 66.50 481 ALA A N 1
ATOM 3745 C CA . ALA A 1 481 ? 19.118 -12.217 26.253 1.00 66.50 481 ALA A CA 1
ATOM 3746 C C . ALA A 1 481 ? 17.950 -13.223 26.274 1.00 66.50 481 ALA A C 1
ATOM 3748 O O . ALA A 1 481 ? 16.899 -12.949 25.689 1.00 66.50 481 ALA A O 1
ATOM 3749 N N . LEU A 1 482 ? 18.094 -14.360 26.967 1.00 68.62 482 LEU A N 1
ATOM 3750 C CA . LEU A 1 482 ? 17.023 -15.342 27.128 1.00 68.62 482 LEU A CA 1
ATOM 3751 C C . LEU A 1 482 ? 15.953 -14.827 28.097 1.00 68.62 482 LEU A C 1
ATOM 3753 O O . LEU A 1 482 ? 14.760 -14.939 27.813 1.00 68.62 482 LEU A O 1
ATOM 3757 N N . GLU A 1 483 ? 16.361 -14.192 29.197 1.00 67.88 483 GLU A N 1
ATOM 3758 C CA . GLU A 1 483 ? 15.426 -13.572 30.139 1.00 67.88 483 GLU A CA 1
ATOM 3759 C C . GLU A 1 483 ? 14.724 -12.354 29.516 1.00 67.88 483 GLU A C 1
ATOM 3761 O O . GLU A 1 483 ? 13.510 -12.191 29.671 1.00 67.88 483 GLU A O 1
ATOM 3766 N N . GLY A 1 484 ? 15.447 -11.552 28.725 1.00 69.25 484 GLY A N 1
ATOM 3767 C CA . GLY A 1 484 ? 14.873 -10.470 27.921 1.00 69.25 484 GLY A CA 1
ATOM 3768 C C . GLY A 1 484 ? 13.812 -10.974 26.935 1.00 69.25 484 GLY A C 1
ATOM 3769 O O . GLY A 1 484 ? 12.694 -10.456 26.910 1.00 69.25 484 GLY A O 1
ATOM 3770 N N . ALA A 1 485 ? 14.107 -12.045 26.192 1.00 65.12 485 ALA A N 1
ATOM 3771 C CA . ALA A 1 485 ? 13.162 -12.660 25.259 1.00 65.12 485 ALA A CA 1
ATOM 3772 C C . ALA A 1 485 ? 11.935 -13.272 25.965 1.00 65.12 485 ALA A C 1
ATOM 3774 O O . ALA A 1 485 ? 10.812 -13.154 25.471 1.00 65.12 485 ALA A O 1
ATOM 3775 N N . MET A 1 486 ? 12.110 -13.880 27.144 1.00 63.22 486 MET A N 1
ATOM 3776 C CA . MET A 1 486 ? 10.995 -14.418 27.935 1.00 63.22 486 MET A CA 1
ATOM 3777 C C . MET A 1 486 ? 10.098 -13.317 28.515 1.00 63.22 486 MET A C 1
ATOM 3779 O O . MET A 1 486 ? 8.873 -13.478 28.534 1.00 63.22 486 MET A O 1
ATOM 3783 N N . ARG A 1 487 ? 10.672 -12.183 28.943 1.00 64.12 487 ARG A N 1
ATOM 3784 C CA . ARG A 1 487 ? 9.910 -11.020 29.432 1.00 64.12 487 ARG A CA 1
ATOM 3785 C C . ARG A 1 487 ? 9.195 -10.267 28.309 1.00 64.12 487 ARG A C 1
ATOM 3787 O O . ARG A 1 487 ? 8.092 -9.778 28.531 1.00 64.12 487 ARG A O 1
ATOM 3794 N N . MET A 1 488 ? 9.776 -10.229 27.109 1.00 63.62 488 MET A N 1
ATOM 3795 C CA . MET A 1 488 ? 9.190 -9.580 25.928 1.00 63.62 488 MET A CA 1
ATOM 3796 C C . MET A 1 488 ? 8.289 -10.494 25.088 1.00 63.62 488 MET A C 1
ATOM 3798 O O . MET A 1 488 ? 7.689 -10.042 24.112 1.00 63.62 488 MET A O 1
ATOM 3802 N N . SER A 1 489 ? 8.153 -11.772 25.455 1.00 80.88 489 SER A N 1
ATOM 3803 C CA . SER A 1 489 ? 7.183 -12.659 24.817 1.00 80.88 489 SER A CA 1
ATOM 3804 C C . SER A 1 489 ? 5.783 -12.061 24.938 1.00 80.88 489 SER A C 1
ATOM 3806 O O . SER A 1 489 ? 5.318 -11.740 26.035 1.00 80.88 489 SER A O 1
ATOM 3808 N N . VAL A 1 490 ? 5.087 -11.958 23.801 1.00 72.25 490 VAL A N 1
ATOM 3809 C CA . VAL A 1 490 ? 3.713 -11.440 23.713 1.00 72.25 490 VAL A CA 1
ATOM 3810 C C . VAL A 1 490 ? 2.808 -12.123 24.740 1.00 72.25 490 VAL A C 1
ATOM 3812 O O . VAL A 1 490 ? 1.984 -11.465 25.364 1.00 72.25 490 VAL A O 1
ATOM 3815 N N . HIS A 1 491 ? 3.008 -13.419 24.995 1.00 65.81 491 HIS A N 1
ATOM 3816 C CA . HIS A 1 491 ? 2.240 -14.170 25.987 1.00 65.81 491 HIS A CA 1
ATOM 3817 C C . HIS A 1 491 ? 2.495 -13.718 27.429 1.00 65.81 491 HIS A C 1
ATOM 3819 O O . HIS A 1 491 ? 1.550 -13.673 28.215 1.00 65.81 491 HIS A O 1
ATOM 3825 N N . THR A 1 492 ? 3.729 -13.353 27.778 1.00 75.44 492 THR A N 1
ATOM 3826 C CA . THR A 1 492 ? 4.089 -12.872 29.120 1.00 75.44 492 THR A CA 1
ATOM 3827 C C . THR A 1 492 ? 3.472 -11.503 29.382 1.00 75.44 492 THR A C 1
ATOM 3829 O O . THR A 1 492 ? 2.797 -11.320 30.396 1.00 75.44 492 THR A O 1
ATOM 3832 N N . VAL A 1 493 ? 3.608 -10.573 28.430 1.00 76.56 493 VAL A N 1
ATOM 3833 C CA . VAL A 1 493 ? 3.018 -9.226 28.519 1.00 76.56 493 VAL A CA 1
ATOM 3834 C C . VAL A 1 493 ? 1.493 -9.309 28.605 1.00 76.56 493 VAL A C 1
ATOM 3836 O O . VAL A 1 493 ? 0.866 -8.664 29.448 1.00 76.56 493 VAL A O 1
ATOM 3839 N N . TRP A 1 494 ? 0.873 -10.157 27.779 1.00 77.56 494 TRP A N 1
ATOM 3840 C CA . TRP A 1 494 ? -0.577 -10.339 27.798 1.00 77.56 494 TRP A CA 1
ATOM 3841 C C . TRP A 1 494 ? -1.058 -11.028 29.078 1.00 77.56 494 TRP A C 1
ATOM 3843 O O . TRP A 1 494 ? -2.080 -10.631 29.631 1.00 77.56 494 TRP A O 1
ATOM 3853 N N . SER A 1 495 ? -0.302 -11.999 29.601 1.00 83.56 495 SER A N 1
ATOM 3854 C CA . SER A 1 495 ? -0.590 -12.653 30.883 1.00 83.56 495 SER A CA 1
ATOM 3855 C C . SER A 1 495 ? -0.529 -11.667 32.049 1.00 83.56 495 SER A C 1
ATOM 3857 O O . SER A 1 495 ? -1.422 -11.666 32.891 1.00 83.56 495 SER A O 1
ATOM 3859 N N . GLN A 1 496 ? 0.485 -10.799 32.095 1.00 83.69 496 GLN A N 1
ATOM 3860 C CA . GLN A 1 496 ? 0.592 -9.761 33.123 1.00 83.69 496 GLN A CA 1
ATOM 3861 C C . GLN A 1 496 ? -0.577 -8.778 33.039 1.00 83.69 496 GLN A C 1
ATOM 3863 O O . GLN A 1 496 ? -1.243 -8.529 34.041 1.00 83.69 496 GLN A O 1
ATOM 3868 N N . LYS A 1 497 ? -0.911 -8.300 31.833 1.00 86.38 497 LYS A N 1
ATOM 3869 C CA . LYS A 1 497 ? -2.067 -7.416 31.621 1.00 86.38 497 LYS A CA 1
ATOM 3870 C C . LYS A 1 497 ? -3.384 -8.078 32.040 1.00 86.38 497 LYS A C 1
ATOM 3872 O O . LYS A 1 497 ? -4.215 -7.445 32.689 1.00 86.38 497 LYS A O 1
ATOM 3877 N N . LEU A 1 498 ? -3.553 -9.367 31.737 1.00 86.38 498 LEU A N 1
ATOM 3878 C CA . LEU A 1 498 ? -4.709 -10.154 32.165 1.00 86.38 498 LEU A CA 1
ATOM 3879 C C . LEU A 1 498 ? -4.774 -10.282 33.695 1.00 86.38 498 LEU A C 1
ATOM 3881 O O . LEU A 1 498 ? -5.852 -10.152 34.269 1.00 86.38 498 LEU A O 1
ATOM 3885 N N . GLN A 1 499 ? -3.641 -10.507 34.368 1.00 91.56 499 GLN A N 1
ATOM 3886 C CA . GLN A 1 499 ? -3.584 -10.567 35.832 1.00 91.56 499 GLN A CA 1
ATOM 3887 C C . GLN A 1 499 ? -3.938 -9.227 36.482 1.00 91.56 499 GLN A C 1
ATOM 3889 O O . GLN A 1 499 ? -4.691 -9.210 37.460 1.00 91.56 499 GLN A O 1
ATOM 3894 N N . THR A 1 500 ? -3.474 -8.110 35.919 1.00 90.81 500 THR A N 1
ATOM 3895 C CA . THR A 1 500 ? -3.861 -6.768 36.372 1.00 90.81 500 THR A CA 1
ATOM 3896 C C . THR A 1 500 ? -5.369 -6.563 36.231 1.00 90.81 500 THR A C 1
ATOM 3898 O O . THR A 1 500 ? -6.031 -6.232 37.213 1.00 90.81 500 THR A O 1
ATOM 3901 N N . HIS A 1 501 ? -5.944 -6.871 35.063 1.00 88.38 501 HIS A N 1
ATOM 3902 C CA . HIS A 1 501 ? -7.388 -6.747 34.833 1.00 88.38 501 HIS A CA 1
ATOM 3903 C C . HIS A 1 501 ? -8.211 -7.674 35.743 1.00 88.38 501 HIS A C 1
ATOM 3905 O O . HIS A 1 501 ? -9.285 -7.300 36.206 1.00 88.38 501 HIS A O 1
ATOM 3911 N N . LEU A 1 502 ? -7.722 -8.884 36.033 1.00 92.62 502 LEU A N 1
ATOM 3912 C CA . LEU A 1 502 ? -8.373 -9.798 36.976 1.00 92.62 502 LEU A CA 1
ATOM 3913 C C . LEU A 1 502 ? -8.347 -9.260 38.408 1.00 92.62 502 LEU A C 1
ATOM 3915 O O . LEU A 1 502 ? -9.300 -9.472 39.156 1.00 92.62 502 LEU A O 1
ATOM 3919 N N . THR A 1 503 ? -7.270 -8.581 38.795 1.00 92.94 503 THR A N 1
ATOM 3920 C CA . THR A 1 503 ? -7.140 -7.967 40.121 1.00 92.94 503 THR A CA 1
ATOM 3921 C C . THR A 1 503 ? -8.081 -6.773 40.255 1.00 92.94 503 THR A C 1
ATOM 3923 O O . THR A 1 503 ? -8.816 -6.686 41.236 1.00 92.94 503 THR A O 1
ATOM 3926 N N . GLU A 1 504 ? -8.148 -5.924 39.229 1.00 90.50 504 GLU A N 1
ATOM 3927 C CA . GLU A 1 504 ? -9.091 -4.806 39.155 1.00 90.50 504 GLU A CA 1
ATOM 3928 C C . GLU A 1 504 ? -10.550 -5.290 39.168 1.00 90.50 504 GLU A C 1
ATOM 3930 O O . GLU A 1 504 ? -11.366 -4.802 39.947 1.00 90.50 504 GLU A O 1
ATOM 3935 N N . LEU A 1 505 ? -10.881 -6.322 38.383 1.00 90.44 505 LEU A N 1
ATOM 3936 C CA . LEU A 1 505 ? -12.220 -6.911 38.363 1.00 90.44 505 LEU A CA 1
ATOM 3937 C C . LEU A 1 505 ? -12.615 -7.486 39.731 1.00 90.44 505 LEU A C 1
ATOM 3939 O O . LEU A 1 505 ? -13.754 -7.308 40.162 1.00 90.44 505 LEU A O 1
ATOM 3943 N N . LYS A 1 506 ? -11.686 -8.153 40.431 1.00 95.75 506 LYS A N 1
ATOM 3944 C CA . LYS A 1 506 ? -11.913 -8.651 41.797 1.00 95.75 506 LYS A CA 1
ATOM 3945 C C . LYS A 1 506 ? -12.175 -7.509 42.777 1.00 95.75 506 LYS A C 1
ATOM 3947 O O . LYS A 1 506 ? -13.108 -7.619 43.568 1.00 95.75 506 LYS A O 1
ATOM 3952 N N . ALA A 1 507 ? -11.400 -6.426 42.704 1.00 93.06 507 ALA A N 1
ATOM 3953 C CA . ALA A 1 507 ? -11.607 -5.245 43.539 1.00 93.06 507 ALA A CA 1
ATOM 3954 C C . ALA A 1 507 ? -12.978 -4.601 43.269 1.00 93.06 507 ALA A C 1
ATOM 3956 O O . ALA A 1 507 ? -13.731 -4.343 44.205 1.00 93.06 507 ALA A O 1
ATOM 3957 N N . ASN A 1 508 ? -13.355 -4.447 41.997 1.00 89.31 508 ASN A N 1
ATOM 3958 C CA . ASN A 1 508 ? -14.655 -3.902 41.600 1.00 89.31 508 ASN A CA 1
ATOM 3959 C C . ASN A 1 508 ? -15.824 -4.781 42.065 1.00 89.31 508 ASN A C 1
ATOM 3961 O O . ASN A 1 508 ? -16.838 -4.269 42.536 1.00 89.31 508 ASN A O 1
ATOM 3965 N N . PHE A 1 509 ? -15.691 -6.107 41.970 1.00 94.44 509 PHE A N 1
ATOM 3966 C CA . PHE A 1 509 ? -16.717 -7.035 42.446 1.00 94.44 509 PHE A CA 1
ATOM 3967 C C . PHE A 1 509 ? -16.866 -6.991 43.973 1.00 94.44 509 PHE A C 1
ATOM 3969 O O . PHE A 1 509 ? -17.985 -6.998 44.484 1.00 94.44 509 PHE A O 1
ATOM 3976 N N . GLN A 1 510 ? -15.751 -6.897 44.700 1.00 96.38 510 GLN A N 1
ATOM 3977 C CA . GLN A 1 510 ? -15.752 -6.761 46.154 1.00 96.38 510 GLN A CA 1
ATOM 3978 C C . GLN A 1 510 ? -16.402 -5.439 46.595 1.00 96.38 510 GLN A C 1
ATOM 3980 O O . GLN A 1 510 ? -17.282 -5.458 47.452 1.00 96.38 510 GLN A O 1
ATOM 3985 N N . ALA A 1 511 ? -16.069 -4.322 45.943 1.00 93.00 511 ALA A N 1
ATOM 3986 C CA . ALA A 1 511 ? -16.695 -3.026 46.207 1.00 93.00 511 ALA A CA 1
ATOM 3987 C C . ALA A 1 511 ? -18.208 -3.036 45.914 1.00 93.00 511 ALA A C 1
ATOM 3989 O O . ALA A 1 511 ? -19.003 -2.507 46.690 1.00 93.00 511 ALA A O 1
ATOM 3990 N N . ALA A 1 512 ? -18.636 -3.682 44.822 1.00 90.00 512 ALA A N 1
ATOM 3991 C CA . ALA A 1 512 ? -20.056 -3.831 44.497 1.00 90.00 512 ALA A CA 1
ATOM 3992 C C . ALA A 1 512 ? -20.811 -4.681 45.536 1.00 90.00 512 ALA A C 1
ATOM 3994 O O . ALA A 1 512 ? -21.958 -4.377 45.876 1.00 90.00 512 ALA A O 1
ATOM 3995 N N . LYS A 1 513 ? -20.167 -5.729 46.063 1.00 96.50 513 LYS A N 1
ATOM 3996 C CA . LYS A 1 513 ? -20.714 -6.547 47.147 1.00 96.50 513 LYS A CA 1
ATOM 3997 C C . LYS A 1 513 ? -20.886 -5.722 48.426 1.00 96.50 513 LYS A C 1
ATOM 3999 O O . LYS A 1 513 ? -21.981 -5.698 48.972 1.00 96.50 513 LYS A O 1
ATOM 4004 N N . GLU A 1 514 ? -19.856 -4.991 48.845 1.00 96.62 514 GLU A N 1
ATOM 4005 C CA . GLU A 1 514 ? -19.900 -4.129 50.038 1.00 96.62 514 GLU A CA 1
ATOM 4006 C C . GLU A 1 514 ? -20.978 -3.041 49.928 1.00 96.62 514 GLU A C 1
ATOM 4008 O O . GLU A 1 514 ? -21.721 -2.803 50.880 1.00 96.62 514 GLU A O 1
ATOM 4013 N N . ALA A 1 515 ? -21.138 -2.436 48.748 1.00 94.31 515 ALA A N 1
ATOM 4014 C CA . ALA A 1 515 ? -22.214 -1.481 48.490 1.00 94.31 515 ALA A CA 1
ATOM 4015 C C . ALA A 1 515 ? -23.612 -2.121 48.591 1.00 94.31 515 ALA A C 1
ATOM 4017 O O . ALA A 1 515 ? -24.549 -1.493 49.086 1.00 94.31 515 ALA A O 1
ATOM 4018 N N . THR A 1 516 ? -23.758 -3.373 48.146 1.00 96.12 516 THR A N 1
ATOM 4019 C CA . THR A 1 516 ? -25.019 -4.124 48.249 1.00 96.12 516 THR A CA 1
ATOM 4020 C C . THR A 1 516 ? -25.338 -4.466 49.703 1.00 96.12 516 THR A C 1
ATOM 4022 O O . THR A 1 516 ? -26.465 -4.250 50.145 1.00 96.12 516 THR A O 1
ATOM 4025 N N . ASP A 1 517 ? -24.346 -4.928 50.465 1.00 96.94 517 ASP A N 1
ATOM 4026 C CA . ASP A 1 517 ? -24.496 -5.250 51.887 1.00 96.94 517 ASP A CA 1
ATOM 4027 C C . ASP A 1 517 ? -24.871 -3.992 52.699 1.00 96.94 517 ASP A C 1
ATOM 4029 O O . ASP A 1 517 ? -25.772 -4.034 53.539 1.00 96.94 517 ASP A O 1
ATOM 4033 N N . ALA A 1 518 ? -24.271 -2.836 52.388 1.00 96.06 518 ALA A N 1
ATOM 4034 C CA . ALA A 1 518 ? -24.629 -1.553 52.998 1.00 96.06 518 ALA A CA 1
ATOM 4035 C C . ALA A 1 518 ? -26.067 -1.105 52.663 1.00 96.06 518 ALA A C 1
ATOM 4037 O O . ALA A 1 518 ? -26.766 -0.544 53.514 1.00 96.06 518 ALA A O 1
ATOM 4038 N N . ALA A 1 519 ? -26.533 -1.362 51.436 1.00 94.38 519 ALA A N 1
ATOM 4039 C CA . ALA A 1 519 ? -27.904 -1.063 51.029 1.00 94.38 519 ALA A CA 1
ATOM 4040 C C . ALA A 1 519 ? -28.928 -1.955 51.752 1.00 94.38 519 ALA A C 1
ATOM 4042 O O . ALA A 1 519 ? -29.972 -1.456 52.172 1.00 94.38 519 ALA A O 1
ATOM 4043 N N . ILE A 1 520 ? -28.617 -3.242 51.943 1.00 96.75 520 ILE A N 1
ATOM 4044 C CA . ILE A 1 520 ? -29.447 -4.175 52.720 1.00 96.75 520 ILE A CA 1
ATOM 4045 C C . ILE A 1 520 ? -29.534 -3.714 54.179 1.00 96.75 520 ILE A C 1
ATOM 4047 O O . ILE A 1 520 ? -30.637 -3.540 54.686 1.00 96.75 520 ILE A O 1
ATOM 4051 N N . ALA A 1 521 ? -28.402 -3.398 54.814 1.00 97.06 521 ALA A N 1
ATOM 4052 C CA . ALA A 1 521 ? -28.389 -2.897 56.191 1.00 97.06 521 ALA A CA 1
ATOM 4053 C C . ALA A 1 521 ? -29.207 -1.600 56.357 1.00 97.06 521 ALA A C 1
ATOM 4055 O O . ALA A 1 521 ? -29.905 -1.412 57.353 1.00 97.06 521 ALA A O 1
ATOM 4056 N N . SER A 1 522 ? -29.164 -0.713 55.358 1.00 96.56 522 SER A N 1
ATOM 4057 C CA . SER A 1 522 ? -29.977 0.509 55.347 1.00 96.56 522 SER A CA 1
ATOM 4058 C C . SER A 1 522 ? -31.474 0.208 55.221 1.00 96.56 522 SER A C 1
ATOM 4060 O O . SER A 1 522 ? -32.289 0.873 55.859 1.00 96.56 522 SER A O 1
ATOM 4062 N N . ALA A 1 523 ? -31.851 -0.785 54.411 1.00 95.81 523 ALA A N 1
ATOM 4063 C CA . ALA A 1 523 ? -33.239 -1.217 54.277 1.00 95.81 523 ALA A CA 1
ATOM 4064 C C . ALA A 1 523 ? -33.767 -1.836 55.581 1.00 95.81 523 ALA A C 1
ATOM 4066 O O . ALA A 1 523 ? -34.871 -1.494 56.000 1.00 95.81 523 ALA A O 1
ATOM 4067 N N . ASP A 1 524 ? -32.964 -2.663 56.254 1.00 97.31 524 ASP A N 1
ATOM 4068 C CA . ASP A 1 524 ? -33.322 -3.270 57.541 1.00 97.31 524 ASP A CA 1
ATOM 4069 C C . ASP A 1 524 ? -33.557 -2.201 58.624 1.00 97.31 524 ASP A C 1
ATOM 4071 O O . ASP A 1 524 ? -34.551 -2.262 59.348 1.00 97.31 524 ASP A O 1
ATOM 4075 N N . ALA A 1 525 ? -32.728 -1.151 58.671 1.00 97.19 525 ALA A N 1
ATOM 4076 C CA . ALA A 1 525 ? -32.922 -0.024 59.591 1.00 97.19 525 ALA A CA 1
ATOM 4077 C C . ALA A 1 525 ? -34.229 0.754 59.324 1.00 97.19 525 ALA A C 1
ATOM 4079 O O . ALA A 1 525 ? -34.894 1.230 60.252 1.00 97.19 525 ALA A O 1
ATOM 4080 N N . VAL A 1 526 ? -34.629 0.884 58.053 1.00 97.38 526 VAL A N 1
ATOM 4081 C CA . VAL A 1 526 ? -35.921 1.484 57.685 1.00 97.38 526 VAL A CA 1
ATOM 4082 C C . VAL A 1 526 ? -37.076 0.592 58.136 1.00 97.38 526 VAL A C 1
ATOM 4084 O O . VAL A 1 526 ? -38.046 1.113 58.684 1.00 97.38 526 VAL A O 1
ATOM 4087 N N . VAL A 1 527 ? -36.973 -0.727 57.946 1.00 97.62 527 VAL A N 1
ATOM 4088 C CA . VAL A 1 527 ? -37.988 -1.689 58.406 1.00 97.62 527 VAL A CA 1
ATOM 4089 C C . VAL A 1 527 ? -38.169 -1.594 59.921 1.00 97.62 527 VAL A C 1
ATOM 4091 O O . VAL A 1 527 ? -39.296 -1.406 60.373 1.00 97.62 527 VAL A O 1
ATOM 4094 N N . GLU A 1 528 ? -37.082 -1.602 60.696 1.00 97.81 528 GLU A N 1
ATOM 4095 C CA . GLU A 1 528 ? -37.133 -1.451 62.158 1.00 97.81 528 GLU A CA 1
ATOM 4096 C C . GLU A 1 528 ? -37.809 -0.133 62.573 1.00 97.81 528 GLU A C 1
ATOM 4098 O O . GLU A 1 528 ? -38.675 -0.101 63.451 1.00 97.81 528 GLU A O 1
ATOM 4103 N N . THR A 1 529 ? -37.481 0.968 61.893 1.00 97.75 529 THR A N 1
ATOM 4104 C CA . THR A 1 529 ? -38.106 2.273 62.155 1.00 97.75 529 THR A CA 1
ATOM 4105 C C . THR A 1 529 ? -39.615 2.240 61.891 1.00 97.75 529 THR A C 1
ATOM 4107 O O . THR A 1 529 ? -40.394 2.782 62.680 1.00 97.75 529 THR A O 1
ATOM 4110 N N . VAL A 1 530 ? -40.044 1.597 60.801 1.00 97.56 530 VAL A N 1
ATOM 4111 C CA . VAL A 1 530 ? -41.465 1.441 60.457 1.00 97.56 530 VAL A CA 1
ATOM 4112 C C . VAL A 1 530 ? -42.188 0.584 61.496 1.00 97.56 530 VAL A C 1
ATOM 4114 O O . VAL A 1 530 ? -43.271 0.963 61.939 1.00 97.56 530 VAL A O 1
ATOM 4117 N N . GLU A 1 531 ? -41.586 -0.514 61.950 1.00 97.25 531 GLU A N 1
ATOM 4118 C CA . GLU A 1 531 ? -42.156 -1.369 62.998 1.00 97.25 531 GLU A CA 1
ATOM 4119 C C . GLU A 1 531 ? -42.329 -0.617 64.328 1.00 97.25 531 GLU A C 1
ATOM 4121 O O . GLU A 1 531 ? -43.370 -0.737 64.983 1.00 97.25 531 GLU A O 1
ATOM 4126 N N . ILE A 1 532 ? -41.359 0.224 64.708 1.00 97.19 532 ILE A N 1
ATOM 4127 C CA . ILE A 1 532 ? -41.466 1.099 65.887 1.00 97.19 532 ILE A CA 1
ATOM 4128 C C . ILE A 1 532 ? -42.641 2.073 65.733 1.00 97.19 532 ILE A C 1
ATOM 4130 O O . ILE A 1 532 ? -43.431 2.246 66.667 1.00 97.19 532 ILE A O 1
ATOM 4134 N N . TRP A 1 533 ? -42.786 2.699 64.563 1.00 97.12 533 TRP A N 1
ATOM 4135 C CA . TRP A 1 533 ? -43.895 3.613 64.278 1.00 97.12 533 TRP A CA 1
ATOM 4136 C C . TRP A 1 533 ? -45.252 2.910 64.342 1.00 97.12 533 TRP A C 1
ATOM 4138 O O . TRP A 1 533 ? -46.176 3.430 64.972 1.00 97.12 533 TRP A O 1
ATOM 4148 N N . GLU A 1 534 ? -45.374 1.717 63.756 1.00 97.19 534 GLU A N 1
ATOM 4149 C CA . GLU A 1 534 ? -46.590 0.908 63.853 1.00 97.19 534 GLU A CA 1
ATOM 4150 C C . GLU A 1 534 ? -46.927 0.559 65.308 1.00 97.19 534 GLU A C 1
ATOM 4152 O O . GLU A 1 534 ? -48.089 0.647 65.716 1.00 97.19 534 GLU A O 1
ATOM 4157 N N . ALA A 1 535 ? -45.928 0.199 66.118 1.00 96.31 535 ALA A N 1
ATOM 4158 C CA . ALA A 1 535 ? -46.125 -0.124 67.528 1.00 96.31 535 ALA A CA 1
ATOM 4159 C C . ALA A 1 535 ? -46.598 1.088 68.350 1.00 96.31 535 ALA A C 1
ATOM 4161 O O . ALA A 1 535 ? -47.470 0.943 69.210 1.00 96.31 535 ALA A O 1
ATOM 4162 N N . ILE A 1 536 ? -46.052 2.281 68.086 1.00 96.38 536 ILE A N 1
ATOM 4163 C CA . ILE A 1 536 ? -46.501 3.537 68.708 1.00 96.38 536 ILE A CA 1
ATOM 4164 C C . ILE A 1 536 ? -47.941 3.845 68.292 1.00 96.38 536 ILE A C 1
ATOM 4166 O O . ILE A 1 536 ? -48.778 4.127 69.150 1.00 96.38 536 ILE A O 1
ATOM 4170 N N . TRP A 1 537 ? -48.248 3.730 66.998 1.00 95.62 537 TRP A N 1
ATOM 4171 C CA . TRP A 1 537 ? -49.585 3.985 66.463 1.00 95.62 537 TRP A CA 1
ATOM 4172 C C . TRP A 1 537 ? -50.642 3.077 67.101 1.00 95.62 537 TRP A C 1
ATOM 4174 O O . TRP A 1 537 ? -51.697 3.551 67.515 1.00 95.62 537 TRP A O 1
ATOM 4184 N N . ARG A 1 538 ? -50.340 1.780 67.257 1.00 95.19 538 ARG A N 1
ATOM 4185 C CA . ARG A 1 538 ? -51.243 0.812 67.902 1.00 95.19 538 ARG A CA 1
ATOM 4186 C C . ARG A 1 538 ? -51.496 1.082 69.386 1.00 95.19 538 ARG A C 1
ATOM 4188 O O . ARG A 1 538 ? -52.517 0.638 69.887 1.00 95.19 538 ARG A O 1
ATOM 4195 N N . LYS A 1 539 ? -50.586 1.757 70.097 1.00 93.94 539 LYS A N 1
ATOM 4196 C CA . LYS A 1 539 ? -50.755 2.101 71.524 1.00 93.94 539 LYS A CA 1
ATOM 4197 C C . LYS A 1 539 ? -51.543 3.395 71.754 1.00 93.94 539 LYS A C 1
ATOM 4199 O O . LYS A 1 539 ? -51.949 3.649 72.883 1.00 93.94 539 LYS A O 1
ATOM 4204 N N . GLY A 1 540 ? -51.694 4.229 70.723 1.00 84.94 540 GLY A N 1
ATOM 4205 C CA . GLY A 1 540 ? -52.451 5.485 70.775 1.00 84.94 540 GLY A CA 1
ATOM 4206 C C . GLY A 1 540 ? -53.927 5.358 70.379 1.00 84.94 540 GLY A C 1
ATOM 4207 O O . GLY A 1 540 ? -54.631 6.368 70.384 1.00 84.94 540 GLY A O 1
ATOM 4208 N N . GLN A 1 541 ? -54.375 4.153 70.019 1.00 57.16 541 GLN A N 1
ATOM 4209 C CA . GLN A 1 541 ? -55.778 3.769 69.824 1.00 57.16 541 GLN A CA 1
ATOM 4210 C C . GLN A 1 541 ? -56.252 2.961 71.027 1.00 57.16 541 GLN A C 1
ATOM 4212 O O . GLN A 1 541 ? -57.447 3.100 71.371 1.00 57.16 541 GLN A O 1
#

pLDDT: mean 71.67, std 26.44, range [28.97, 98.75]

Sequence (541 aa):
MTPPRPREIKAPWRDLLASHLKQTPGYEFTLGTVEYNSDGEPVPRVRTCGCRGFFPELELHPSGQEDVKQQAQGGGNPPKYESDLLTFTTDVRMEKLSQIVESGYHVEAVFWLQDLMTQWRVKGRAFAFGEPDAENLDSPEDTKAKIRITECLRYKDDYDESKEWTWDNVVTEYFANHSPMMRGSFRCPPPGTPRSHVPSDPSLKMGQKVADLHDPVARANFRVVAIIPDEVERLDLSDMNNVRREKWEFVGSDDPNESSEPWAHCELWPPHFPPSLRSKANDLGSFSTKAVNTTVPKVVKKRGGPACSDCKSKKKRCTHRGAEGETEVASKATLAPAPASAMKTRKRQREGTIKLCFSTSKLTANVMDQTPASDDVPPSPKKVKIEKTTTKKAIKAKTTATKAKGKGKTAIKADPEVDEQIESEKNLHPVKRVKRKQAANPSLPDRPAPAADNADADVTSTPPAPLFAALDPMPDHPTDALEGAMRMSVHTVWSQKLQTHLTELKANFQAAKEATDAAIASADAVVETVEIWEAIWRKGQ